Protein AF-A0A976GWC0-F1 (afdb_monomer_lite)

Structure (mmCIF, N/CA/C/O backbone):
data_AF-A0A976GWC0-F1
#
_entry.id   AF-A0A976GWC0-F1
#
loop_
_atom_site.group_PDB
_atom_site.id
_atom_site.type_symbol
_atom_site.label_atom_id
_atom_site.label_alt_id
_atom_site.label_comp_id
_atom_site.label_asym_id
_atom_site.label_entity_id
_atom_site.label_seq_id
_atom_site.pdbx_PDB_ins_code
_atom_site.Cartn_x
_atom_site.Cartn_y
_atom_site.Cartn_z
_atom_site.occupancy
_atom_site.B_iso_or_equiv
_atom_site.auth_seq_id
_atom_site.auth_comp_id
_atom_site.auth_asym_id
_atom_site.auth_atom_id
_atom_site.pdbx_PDB_model_num
ATOM 1 N N . MET A 1 1 ? 6.530 12.927 26.838 1.00 93.06 1 MET A N 1
ATOM 2 C CA . MET A 1 1 ? 6.834 14.380 26.769 1.00 93.06 1 MET A CA 1
ATOM 3 C C . MET A 1 1 ? 5.531 15.141 26.967 1.00 93.06 1 MET A C 1
ATOM 5 O O . MET A 1 1 ? 4.548 14.739 26.362 1.00 93.06 1 MET A O 1
ATOM 9 N N . LYS A 1 2 ? 5.487 16.167 27.828 1.00 95.75 2 LYS A N 1
ATOM 10 C CA . LYS A 1 2 ? 4.256 16.924 28.129 1.00 95.75 2 LYS A CA 1
ATOM 11 C C . LYS A 1 2 ? 4.369 18.376 27.673 1.00 95.75 2 LYS A C 1
ATOM 13 O O . LYS A 1 2 ? 5.447 18.951 27.796 1.00 95.75 2 LYS A O 1
ATOM 18 N N . ASP A 1 3 ? 3.263 18.933 27.185 1.00 94.50 3 ASP A N 1
ATOM 19 C CA . ASP A 1 3 ? 3.107 20.332 26.770 1.00 94.50 3 ASP A CA 1
ATOM 20 C C . ASP A 1 3 ? 4.182 20.816 25.778 1.00 94.50 3 ASP A C 1
ATOM 22 O O . ASP A 1 3 ? 4.582 21.982 25.797 1.00 94.50 3 ASP A O 1
ATOM 26 N N . TYR A 1 4 ? 4.661 19.927 24.902 1.00 95.19 4 TYR A N 1
ATOM 27 C CA . TYR A 1 4 ? 5.708 20.244 23.934 1.00 95.19 4 TYR A CA 1
ATOM 28 C C . TYR A 1 4 ? 5.166 21.216 22.884 1.00 95.19 4 TYR A C 1
ATOM 30 O O . TYR A 1 4 ? 4.205 20.901 22.182 1.00 95.19 4 TYR A O 1
ATOM 38 N N . ALA A 1 5 ? 5.765 22.402 22.787 1.00 92.38 5 ALA A N 1
ATOM 39 C CA . ALA A 1 5 ? 5.362 23.413 21.820 1.00 92.38 5 ALA A CA 1
ATOM 40 C C . ALA A 1 5 ? 5.965 23.110 20.445 1.00 92.38 5 ALA A C 1
ATOM 42 O O . ALA A 1 5 ? 7.172 22.919 20.319 1.00 92.38 5 ALA A O 1
ATOM 43 N N . ILE A 1 6 ? 5.129 23.115 19.414 1.00 89.94 6 ILE A N 1
ATOM 44 C CA . ILE A 1 6 ? 5.529 22.883 18.028 1.00 89.94 6 ILE A CA 1
ATOM 45 C C . ILE A 1 6 ? 4.779 23.858 17.121 1.00 89.94 6 ILE A C 1
ATOM 47 O O . ILE A 1 6 ? 3.589 24.117 17.311 1.00 89.94 6 ILE A O 1
ATOM 51 N N . ASN A 1 7 ? 5.486 24.416 16.142 1.00 87.44 7 ASN A N 1
ATOM 52 C CA . ASN A 1 7 ? 4.876 25.205 15.082 1.00 87.44 7 ASN A CA 1
ATOM 53 C C . ASN A 1 7 ? 4.599 24.279 13.895 1.00 87.44 7 ASN A C 1
ATOM 55 O O . ASN A 1 7 ? 5.502 24.005 13.114 1.00 87.44 7 ASN A O 1
ATOM 59 N N . HIS A 1 8 ? 3.383 23.743 13.846 1.00 87.69 8 HIS A N 1
ATOM 60 C CA . HIS A 1 8 ? 2.873 22.895 12.770 1.00 87.69 8 HIS A CA 1
ATOM 61 C C . HIS A 1 8 ? 1.360 23.087 12.700 1.00 87.69 8 HIS A C 1
ATOM 63 O O . HIS A 1 8 ? 0.658 22.880 13.693 1.00 87.69 8 HIS A O 1
ATOM 69 N N . GLN A 1 9 ? 0.863 23.526 11.548 1.00 84.62 9 GLN A N 1
ATOM 70 C CA . GLN A 1 9 ? -0.480 24.071 11.342 1.00 84.62 9 GLN A CA 1
ATOM 71 C C . GLN A 1 9 ? -0.788 25.217 12.322 1.00 84.62 9 GLN A C 1
ATOM 73 O O . GLN A 1 9 ? -1.893 25.344 12.853 1.00 84.62 9 GLN A O 1
ATOM 78 N N . GLY A 1 10 ? 0.228 26.047 12.578 1.00 85.94 10 GLY A N 1
ATOM 79 C CA . GLY A 1 10 ? 0.244 27.055 13.636 1.00 85.94 10 GLY A CA 1
ATOM 80 C C . GLY A 1 10 ? 0.849 26.547 14.950 1.00 85.94 10 GLY A C 1
ATOM 81 O O . GLY A 1 10 ? 1.327 25.418 15.058 1.00 85.94 10 GLY A O 1
ATOM 82 N N . LEU A 1 11 ? 0.850 27.405 15.972 1.00 88.50 11 LEU A N 1
ATOM 83 C CA . LEU A 1 11 ? 1.436 27.074 17.270 1.00 88.50 11 LEU A CA 1
ATOM 84 C C . LEU A 1 11 ? 0.508 26.146 18.063 1.00 88.50 11 LEU A C 1
ATOM 86 O O . LEU A 1 11 ? -0.536 26.574 18.558 1.00 88.50 11 LEU A O 1
ATOM 90 N N . ASN A 1 12 ? 0.927 24.894 18.227 1.00 89.88 12 ASN A N 1
ATOM 91 C CA . ASN A 1 12 ? 0.211 23.866 18.973 1.00 89.88 12 ASN A CA 1
ATOM 92 C C . ASN A 1 12 ? 1.060 23.342 20.139 1.00 89.88 12 ASN A C 1
ATOM 94 O O . ASN A 1 12 ? 2.286 23.477 20.162 1.00 89.88 12 ASN A O 1
ATOM 98 N N . LYS A 1 13 ? 0.394 22.728 21.121 1.00 94.44 13 LYS A N 1
ATOM 99 C CA . LYS A 1 13 ? 1.045 21.941 22.173 1.00 94.44 13 LYS A CA 1
ATOM 100 C C . LYS A 1 13 ? 0.671 20.479 22.017 1.00 94.44 13 LYS A C 1
ATOM 102 O O . LYS A 1 13 ? -0.492 20.175 21.757 1.00 94.44 13 LYS A O 1
ATOM 107 N N . ILE A 1 14 ? 1.637 19.590 22.213 1.00 95.75 14 ILE A N 1
ATOM 108 C CA . ILE A 1 14 ? 1.421 18.148 22.127 1.00 95.75 14 ILE A CA 1
ATOM 109 C C . ILE A 1 14 ? 1.915 17.424 23.382 1.00 95.75 14 ILE A C 1
ATOM 111 O O . ILE A 1 14 ? 2.916 17.806 23.996 1.00 95.75 14 ILE A O 1
ATOM 115 N N . ASN A 1 15 ? 1.227 16.340 23.727 1.00 97.00 15 ASN A N 1
ATOM 116 C CA . ASN A 1 15 ? 1.710 15.311 24.637 1.00 97.00 15 ASN A CA 1
ATOM 117 C C . ASN A 1 15 ? 2.105 14.077 23.817 1.00 97.00 15 ASN A C 1
ATOM 119 O O . ASN A 1 15 ? 1.393 13.694 22.892 1.00 97.00 15 ASN A O 1
ATOM 123 N N . LEU A 1 16 ? 3.243 13.474 24.154 1.00 96.81 16 LEU A N 1
ATOM 124 C CA . LEU A 1 16 ? 3.757 12.262 23.516 1.00 96.81 16 LEU A CA 1
ATOM 125 C C . LEU A 1 16 ? 3.976 11.190 24.574 1.00 96.81 16 LEU A C 1
ATOM 127 O O . LEU A 1 16 ? 4.839 11.375 25.441 1.00 96.81 16 LEU A O 1
ATOM 131 N N . ASP A 1 17 ? 3.274 10.074 24.455 1.00 96.94 17 ASP A N 1
ATOM 132 C CA . ASP A 1 17 ? 3.589 8.851 25.188 1.00 96.94 17 ASP A CA 1
ATOM 133 C C . ASP A 1 17 ? 4.274 7.876 24.227 1.00 96.94 17 ASP A C 1
ATOM 135 O O . ASP A 1 17 ? 3.789 7.629 23.123 1.00 96.94 17 ASP A O 1
ATOM 139 N N . VAL A 1 18 ? 5.464 7.407 24.612 1.00 95.94 18 VAL A N 1
ATOM 140 C CA . VAL A 1 18 ? 6.368 6.648 23.740 1.00 95.94 18 VAL A CA 1
ATOM 141 C C . VAL A 1 18 ? 6.715 5.334 24.420 1.00 95.94 18 VAL A C 1
ATOM 143 O O . VAL A 1 18 ? 7.456 5.319 25.402 1.00 95.94 18 VAL A O 1
ATOM 146 N N . ASP A 1 19 ? 6.220 4.241 23.852 1.00 95.69 19 ASP A N 1
ATOM 147 C CA . ASP A 1 19 ? 6.577 2.882 24.239 1.00 95.69 19 ASP A CA 1
ATOM 148 C C . ASP A 1 19 ? 7.493 2.294 23.162 1.00 95.69 19 ASP A C 1
ATOM 150 O O . ASP A 1 19 ? 7.261 2.470 21.965 1.00 95.69 19 ASP A O 1
ATOM 154 N N . TYR A 1 20 ? 8.538 1.570 23.544 1.00 93.31 20 TYR A N 1
ATOM 155 C CA . TYR A 1 20 ? 9.409 0.902 22.579 1.00 93.31 20 TYR A CA 1
ATOM 156 C C . TYR A 1 20 ? 9.906 -0.434 23.111 1.00 93.31 20 TYR A C 1
ATOM 158 O O . TYR A 1 20 ? 10.020 -0.660 24.315 1.00 93.31 20 TYR A O 1
ATOM 166 N N . GLN A 1 21 ? 10.214 -1.328 22.179 1.00 92.25 21 GLN A N 1
ATOM 167 C CA . GLN A 1 21 ? 10.730 -2.657 22.461 1.00 92.25 21 GLN A CA 1
ATOM 168 C C . GLN A 1 21 ? 12.061 -2.836 21.744 1.00 92.25 21 GLN A C 1
ATOM 170 O O . GLN A 1 21 ? 12.189 -2.465 20.580 1.00 92.25 21 GLN A O 1
ATOM 175 N N . TYR A 1 22 ? 13.035 -3.439 22.417 1.00 90.12 22 TYR A N 1
ATOM 176 C CA . TYR A 1 22 ? 14.314 -3.813 21.821 1.00 90.12 22 TYR A CA 1
ATOM 177 C C . TYR A 1 22 ? 14.244 -5.141 21.074 1.00 90.12 22 TYR A C 1
ATOM 179 O O . TYR A 1 22 ? 13.452 -6.023 21.412 1.00 90.12 22 TYR A O 1
ATOM 187 N N . LYS A 1 23 ? 15.121 -5.305 20.082 1.00 87.94 23 LYS A N 1
ATOM 188 C CA . LYS A 1 23 ? 15.388 -6.612 19.477 1.00 87.94 23 LYS A CA 1
ATOM 189 C C . LYS A 1 23 ? 15.956 -7.565 20.526 1.00 87.94 23 LYS A C 1
ATOM 191 O O . LYS A 1 23 ? 16.708 -7.173 21.416 1.00 87.94 23 LYS A O 1
ATOM 196 N N . THR A 1 24 ? 15.605 -8.840 20.417 1.00 87.38 24 THR A N 1
ATOM 197 C CA . THR A 1 24 ? 16.173 -9.888 21.270 1.00 87.38 24 THR A CA 1
ATOM 198 C C . THR A 1 24 ? 17.653 -10.087 20.951 1.00 87.38 24 THR A C 1
ATOM 200 O O . THR A 1 24 ? 18.022 -10.121 19.780 1.00 87.38 24 THR A O 1
ATOM 203 N N . GLY A 1 25 ? 18.489 -10.281 21.973 1.00 83.31 25 GLY A N 1
ATOM 204 C CA . GLY A 1 25 ? 19.902 -10.635 21.788 1.00 83.31 25 GLY A CA 1
ATOM 205 C C . GLY A 1 25 ? 20.848 -9.470 21.477 1.00 83.31 25 GLY A C 1
ATOM 206 O O . GLY A 1 25 ? 21.988 -9.729 21.105 1.00 83.31 25 GLY A O 1
ATOM 207 N N . ILE A 1 26 ? 20.413 -8.214 21.639 1.00 83.44 26 ILE A N 1
ATOM 208 C CA . ILE A 1 26 ? 21.311 -7.053 21.536 1.00 83.44 26 ILE A CA 1
ATOM 209 C C . ILE A 1 26 ? 22.269 -6.981 22.736 1.00 83.44 26 ILE A C 1
ATOM 211 O O . ILE A 1 26 ? 21.913 -7.338 23.866 1.00 83.44 26 ILE A O 1
ATOM 215 N N . SER A 1 27 ? 23.494 -6.522 22.495 1.00 81.44 27 SER A N 1
ATOM 216 C CA . SER A 1 27 ? 24.512 -6.339 23.531 1.00 81.44 27 SER A CA 1
ATOM 217 C C . SER A 1 27 ? 24.201 -5.136 24.425 1.00 81.44 27 SER A C 1
ATOM 219 O O . SER A 1 27 ? 23.523 -4.199 24.013 1.00 81.44 27 SER A O 1
ATOM 221 N N . ALA A 1 28 ? 24.731 -5.120 25.654 1.00 78.06 28 ALA A N 1
ATOM 222 C CA . ALA A 1 28 ? 24.506 -4.027 26.609 1.00 78.06 28 ALA A CA 1
ATOM 223 C C . ALA A 1 28 ? 24.894 -2.636 26.055 1.00 78.06 28 ALA A C 1
ATOM 225 O O . ALA A 1 28 ? 24.263 -1.642 26.397 1.00 78.06 28 ALA A O 1
ATOM 226 N N . SER A 1 29 ? 25.897 -2.567 25.174 1.00 77.75 29 SER A N 1
ATOM 227 C CA . SER A 1 29 ? 26.342 -1.334 24.509 1.00 77.75 29 SER A CA 1
ATOM 228 C C . SER A 1 29 ? 25.414 -0.840 23.397 1.00 77.75 29 SER A C 1
ATOM 230 O O . SER A 1 29 ? 25.543 0.303 22.970 1.00 77.75 29 SER A O 1
ATOM 232 N N . GLU A 1 30 ? 24.507 -1.685 22.908 1.00 75.94 30 GLU A N 1
ATOM 233 C CA . GLU A 1 30 ? 23.579 -1.370 21.815 1.00 75.94 30 GLU A CA 1
ATOM 234 C C . GLU A 1 30 ? 22.213 -0.892 22.309 1.00 75.94 30 GLU A C 1
ATOM 236 O O . GLU A 1 30 ? 21.368 -0.564 21.482 1.00 75.94 30 GLU A O 1
ATOM 241 N N . TYR A 1 31 ? 21.978 -0.843 23.624 1.00 75.81 31 TYR A N 1
ATOM 242 C CA . TYR A 1 31 ? 20.765 -0.255 24.189 1.00 75.81 31 TYR A CA 1
ATOM 243 C C . TYR A 1 31 ? 20.856 1.275 24.081 1.00 75.81 31 TYR A C 1
ATOM 245 O O . TYR A 1 31 ? 21.608 1.881 24.852 1.00 75.81 31 TYR A O 1
ATOM 253 N N . PRO A 1 32 ? 20.127 1.936 23.158 1.00 70.50 32 PRO A N 1
ATOM 254 C CA . PRO A 1 32 ? 20.013 3.384 23.193 1.00 70.50 32 PRO A CA 1
ATOM 255 C C . PRO A 1 32 ? 19.425 3.813 24.540 1.00 70.50 32 PRO A C 1
ATOM 257 O O . PRO A 1 32 ? 18.425 3.274 25.009 1.00 70.50 32 PRO A O 1
ATOM 260 N N . ASP A 1 33 ? 20.032 4.806 25.183 1.00 79.44 33 ASP A N 1
ATOM 261 C CA . ASP A 1 33 ? 19.395 5.441 26.334 1.00 79.44 33 ASP A CA 1
ATOM 262 C C . ASP A 1 33 ? 18.138 6.190 25.860 1.00 79.44 33 ASP A C 1
ATOM 264 O O . ASP A 1 33 ? 18.108 6.763 24.767 1.00 79.44 33 ASP A O 1
ATOM 268 N N . SER A 1 34 ? 17.120 6.240 26.711 1.00 83.81 34 SER A N 1
ATOM 269 C CA . SER A 1 34 ? 15.921 7.070 26.590 1.00 83.81 34 SER A CA 1
ATOM 270 C C . SER A 1 34 ? 16.205 8.502 26.107 1.00 83.81 34 SER A C 1
ATOM 272 O O . SER A 1 34 ? 15.440 9.057 25.315 1.00 83.81 34 SER A O 1
ATOM 274 N N . LEU A 1 35 ? 17.347 9.087 26.494 1.00 87.88 35 LEU A N 1
ATOM 275 C CA . LEU A 1 35 ? 17.777 10.411 26.047 1.00 87.88 35 LEU A CA 1
ATOM 276 C C . LEU A 1 35 ? 18.045 10.487 24.534 1.00 87.88 35 LEU A C 1
ATOM 278 O O . LEU A 1 35 ? 17.814 11.526 23.916 1.00 87.88 35 LEU A O 1
ATOM 282 N N . SER A 1 36 ? 18.546 9.415 23.921 1.00 86.19 36 SER A N 1
ATOM 283 C CA . SER A 1 36 ? 18.789 9.366 22.473 1.00 86.19 36 SER A CA 1
ATOM 284 C C . SER A 1 36 ? 17.483 9.315 21.680 1.00 86.19 36 SER A C 1
ATOM 286 O O . SER A 1 36 ? 17.334 10.050 20.704 1.00 86.19 36 SER A O 1
ATOM 288 N N . ILE A 1 37 ? 16.498 8.554 22.167 1.00 90.56 37 ILE A N 1
ATOM 289 C CA . ILE A 1 37 ? 15.149 8.496 21.592 1.00 90.56 37 ILE A CA 1
ATOM 290 C C . ILE A 1 37 ? 14.472 9.865 21.712 1.00 90.56 37 ILE A C 1
ATOM 292 O O . ILE A 1 37 ? 13.944 10.377 20.727 1.00 90.56 37 ILE A O 1
ATOM 296 N N . TYR A 1 38 ? 14.568 10.511 22.879 1.00 92.62 38 TYR A N 1
ATOM 297 C CA . TYR A 1 38 ? 14.095 11.885 23.068 1.00 92.62 38 TYR A CA 1
ATOM 298 C C . TYR A 1 38 ? 14.722 12.857 22.056 1.00 92.62 38 TYR A C 1
ATOM 300 O O . TYR A 1 38 ? 14.006 13.624 21.419 1.00 92.62 38 TYR A O 1
ATOM 308 N N . LYS A 1 39 ? 16.048 12.812 21.866 1.00 91.38 39 LYS A N 1
ATOM 309 C CA . LYS A 1 39 ? 16.749 13.681 20.903 1.00 91.38 39 LYS A CA 1
ATOM 310 C C . LYS A 1 39 ? 16.307 13.431 19.462 1.00 91.38 39 LYS A C 1
ATOM 312 O O . LYS A 1 39 ? 16.199 14.388 18.704 1.00 91.38 39 LYS A O 1
ATOM 317 N N . SER A 1 40 ? 16.050 12.176 19.094 1.00 90.94 40 SER A N 1
ATOM 318 C CA . SER A 1 40 ? 15.505 11.813 17.780 1.00 90.94 40 SER A CA 1
ATOM 319 C C . SER A 1 40 ? 14.135 12.460 17.555 1.00 90.94 40 SER A C 1
ATOM 321 O O . SER A 1 40 ? 13.919 13.117 16.535 1.00 90.94 40 SER A O 1
ATOM 323 N N . ILE A 1 41 ? 13.245 12.361 18.551 1.00 94.44 41 ILE A N 1
ATOM 324 C CA . ILE A 1 41 ? 11.916 12.984 18.529 1.00 94.44 41 ILE A CA 1
ATOM 325 C C . ILE A 1 41 ? 12.028 14.506 18.405 1.00 94.44 41 ILE A C 1
ATOM 327 O O . ILE A 1 41 ? 11.440 15.097 17.504 1.00 94.44 41 ILE A O 1
ATOM 331 N N . ASP A 1 42 ? 12.805 15.137 19.283 1.00 93.69 42 ASP A N 1
ATOM 332 C CA . ASP A 1 42 ? 12.968 16.592 19.332 1.00 93.69 42 ASP A CA 1
ATOM 333 C C . ASP A 1 42 ? 13.553 17.148 18.025 1.00 93.69 42 ASP A C 1
ATOM 335 O O . ASP A 1 42 ? 13.039 18.112 17.455 1.00 93.69 42 ASP A O 1
ATOM 339 N N . ASN A 1 43 ? 14.578 16.482 17.485 1.00 91.81 43 ASN A N 1
ATOM 340 C CA . ASN A 1 43 ? 15.197 16.844 16.214 1.00 91.81 43 ASN A CA 1
ATOM 341 C C . ASN A 1 43 ? 14.224 16.706 15.035 1.00 91.81 43 ASN A C 1
ATOM 343 O O . ASN A 1 43 ? 14.218 17.567 14.154 1.00 91.81 43 ASN A O 1
ATOM 347 N N . PHE A 1 44 ? 13.408 15.648 15.014 1.00 91.75 44 PHE A N 1
ATOM 348 C CA . PHE A 1 44 ? 12.392 15.452 13.984 1.00 91.75 44 PHE A CA 1
ATOM 349 C C . PHE A 1 44 ? 11.315 16.539 14.045 1.00 91.75 44 PHE A C 1
ATOM 351 O O . PHE A 1 44 ? 11.039 17.173 13.030 1.00 91.75 44 PHE A O 1
ATOM 358 N N . LEU A 1 45 ? 10.739 16.783 15.226 1.00 92.38 45 LEU A N 1
ATOM 359 C CA . LEU A 1 45 ? 9.639 17.733 15.408 1.00 92.38 45 LEU A CA 1
ATOM 360 C C . LEU A 1 45 ? 10.075 19.180 15.159 1.00 92.38 45 LEU A C 1
ATOM 362 O O . LEU A 1 45 ? 9.352 19.929 14.512 1.00 92.38 45 LEU A O 1
ATOM 366 N N . THR A 1 46 ? 11.277 19.560 15.597 1.00 88.62 46 THR A N 1
ATOM 367 C CA . THR A 1 46 ? 11.807 20.923 15.400 1.00 88.62 46 THR A CA 1
ATOM 368 C C . THR A 1 46 ? 12.104 21.230 13.931 1.00 88.62 46 THR A C 1
ATOM 370 O O . THR A 1 46 ? 12.037 22.381 13.505 1.00 88.62 46 THR A O 1
ATOM 373 N N . LYS A 1 47 ? 12.465 20.211 13.143 1.00 84.56 47 LYS A N 1
ATOM 374 C CA . LYS A 1 47 ? 12.834 20.356 11.727 1.00 84.56 47 LYS A CA 1
ATOM 375 C C . LYS A 1 47 ? 11.731 19.922 10.774 1.00 84.56 47 LYS A C 1
ATOM 377 O O . LYS A 1 47 ? 11.996 19.832 9.575 1.00 84.56 47 LYS A O 1
ATOM 382 N N . TYR A 1 48 ? 10.545 19.603 11.284 1.00 83.44 48 TYR A N 1
ATOM 383 C CA . TYR A 1 48 ? 9.484 19.055 10.462 1.00 83.44 48 TYR A CA 1
ATOM 384 C C . TYR A 1 48 ? 9.055 20.096 9.413 1.00 83.44 48 TYR A C 1
ATOM 386 O O . TYR A 1 48 ? 8.538 21.148 9.778 1.00 83.44 48 TYR A O 1
ATOM 394 N N . PRO A 1 49 ? 9.315 19.865 8.113 1.00 67.19 49 PRO A N 1
ATOM 395 C CA . PRO A 1 49 ? 9.345 20.952 7.136 1.00 67.19 49 PRO A CA 1
ATOM 396 C C . PRO A 1 49 ? 7.986 21.229 6.483 1.00 67.19 49 PRO A C 1
ATOM 398 O O . PRO A 1 49 ? 7.876 22.164 5.692 1.00 67.19 49 PRO A O 1
ATOM 401 N N . ASN A 1 50 ? 6.978 20.386 6.731 1.00 70.38 50 ASN A N 1
ATOM 402 C CA . ASN A 1 50 ? 5.776 20.327 5.908 1.00 70.38 50 ASN A CA 1
ATOM 403 C C . ASN A 1 50 ? 4.493 20.602 6.695 1.00 70.38 50 ASN A C 1
ATOM 405 O O . ASN A 1 50 ? 3.819 19.679 7.141 1.00 70.38 50 ASN A O 1
ATOM 409 N N . GLU A 1 51 ? 4.108 21.873 6.743 1.00 76.69 51 GLU A N 1
ATOM 410 C CA . GLU A 1 51 ? 2.867 22.374 7.355 1.00 76.69 51 GLU A CA 1
ATOM 411 C C . GLU A 1 51 ? 1.580 21.760 6.763 1.00 76.69 51 GLU A C 1
ATOM 413 O O . GLU A 1 51 ? 0.517 21.828 7.379 1.00 76.69 51 GLU A O 1
ATOM 418 N N . THR A 1 52 ? 1.645 21.162 5.566 1.00 78.81 52 THR A N 1
ATOM 419 C CA . THR A 1 52 ? 0.464 20.568 4.911 1.00 78.81 52 THR A CA 1
ATOM 420 C C . THR A 1 52 ? 0.164 19.140 5.357 1.00 78.81 52 THR A C 1
ATOM 422 O O . THR A 1 52 ? -0.932 18.649 5.098 1.00 78.81 52 THR A O 1
ATOM 425 N N . ASP A 1 53 ? 1.095 18.471 6.041 1.00 84.19 53 ASP A N 1
ATOM 426 C CA . ASP A 1 53 ? 0.848 17.122 6.546 1.00 84.19 53 ASP A CA 1
ATOM 427 C C . ASP A 1 53 ? -0.117 17.147 7.739 1.00 84.19 53 ASP A C 1
ATOM 429 O O . ASP A 1 53 ? 0.047 17.921 8.683 1.00 84.19 53 ASP A O 1
ATOM 433 N N . PHE A 1 54 ? -1.096 16.244 7.741 1.00 86.75 54 PHE A N 1
ATOM 434 C CA . PHE A 1 54 ? -1.944 16.008 8.909 1.00 86.75 54 PHE A CA 1
ATOM 435 C C . PHE A 1 54 ? -1.145 15.374 10.058 1.00 86.75 54 PHE A C 1
ATOM 437 O O . PHE A 1 54 ? -0.133 14.704 9.836 1.00 86.75 54 PHE A O 1
ATOM 444 N N . TRP A 1 55 ? -1.604 15.551 11.299 1.00 88.44 55 TRP A N 1
ATOM 445 C CA . TRP A 1 55 ? -0.918 15.055 12.503 1.00 88.44 55 TRP A CA 1
ATOM 446 C C . TRP A 1 55 ? -0.703 13.534 12.507 1.00 88.44 55 TRP A C 1
ATOM 448 O O . TRP A 1 55 ? 0.278 13.037 13.059 1.00 88.44 55 TRP A O 1
ATOM 458 N N . GLU A 1 56 ? -1.576 12.788 11.840 1.00 87.38 56 GLU A N 1
ATOM 459 C CA . GLU A 1 56 ? -1.459 11.353 11.598 1.00 87.38 56 GLU A CA 1
ATOM 460 C C . GLU A 1 56 ? -0.233 11.022 10.751 1.00 87.38 56 GLU A C 1
ATOM 462 O O . GLU A 1 56 ? 0.536 10.120 11.085 1.00 87.38 56 GLU A O 1
ATOM 467 N N . ILE A 1 57 ? -0.002 11.805 9.696 1.00 87.62 57 ILE A N 1
ATOM 468 C CA . ILE A 1 57 ? 1.169 11.679 8.828 1.00 87.62 57 ILE A CA 1
ATOM 469 C C . ILE A 1 57 ? 2.430 12.082 9.598 1.00 87.62 57 ILE A C 1
ATOM 471 O O . ILE A 1 57 ? 3.454 11.406 9.469 1.00 87.62 57 ILE A O 1
ATOM 475 N N . VAL A 1 58 ? 2.359 13.123 10.440 1.00 91.38 58 VAL A N 1
ATOM 476 C CA . VAL A 1 58 ? 3.472 13.520 11.320 1.00 91.38 58 VAL A CA 1
ATOM 477 C C . VAL A 1 58 ? 3.874 12.348 12.217 1.00 91.38 58 VAL A C 1
ATOM 479 O O . VAL A 1 58 ? 5.045 11.973 12.229 1.00 91.38 58 VAL A O 1
ATOM 482 N N . ASN A 1 59 ? 2.924 11.708 12.910 1.00 93.31 59 ASN A N 1
ATOM 483 C CA . ASN A 1 59 ? 3.218 10.577 13.796 1.00 93.31 59 ASN A CA 1
ATOM 484 C C . ASN A 1 59 ? 3.714 9.335 13.023 1.00 93.31 59 ASN A C 1
ATOM 486 O O . ASN A 1 59 ? 4.667 8.655 13.425 1.00 93.31 59 ASN A O 1
ATOM 490 N N . LYS A 1 60 ? 3.132 9.064 11.847 1.00 89.62 60 LYS A N 1
ATOM 491 C CA . LYS A 1 60 ? 3.587 8.006 10.931 1.00 89.62 60 LYS A CA 1
ATOM 492 C C . LYS A 1 60 ? 5.046 8.212 10.516 1.00 89.62 60 LYS A C 1
ATOM 494 O O . LYS A 1 60 ? 5.829 7.263 10.534 1.00 89.62 60 LYS A O 1
ATOM 499 N N . LYS A 1 61 ? 5.431 9.435 10.154 1.00 88.81 61 LYS A N 1
ATOM 500 C CA . LYS A 1 61 ? 6.810 9.770 9.773 1.00 88.81 61 LYS A CA 1
ATOM 501 C C . LYS A 1 61 ? 7.748 9.797 10.983 1.00 88.81 61 LYS A C 1
ATOM 503 O O . LYS A 1 61 ? 8.873 9.319 10.864 1.00 88.81 61 LYS A O 1
ATOM 508 N N . LEU A 1 62 ? 7.280 10.266 12.141 1.00 92.94 62 LEU A N 1
ATOM 509 C CA . LEU A 1 62 ? 8.040 10.292 13.394 1.00 92.94 62 LEU A CA 1
ATOM 510 C C . LEU A 1 62 ? 8.456 8.879 13.818 1.00 92.94 62 LEU A C 1
ATOM 512 O O . LEU A 1 62 ? 9.641 8.620 14.024 1.00 92.94 62 LEU A O 1
ATOM 516 N N . THR A 1 63 ? 7.505 7.942 13.879 1.00 93.50 63 THR A N 1
ATOM 517 C CA . THR A 1 63 ? 7.791 6.538 14.227 1.00 93.50 63 THR A CA 1
ATOM 518 C C . THR A 1 63 ? 8.774 5.888 13.253 1.00 93.50 63 THR A C 1
ATOM 520 O O . THR A 1 63 ? 9.695 5.198 13.689 1.00 93.50 63 THR A O 1
ATOM 523 N N . GLN A 1 64 ? 8.645 6.144 11.944 1.00 88.69 64 GLN A N 1
ATOM 524 C CA . GLN A 1 64 ? 9.615 5.664 10.953 1.00 88.69 64 GLN A CA 1
ATOM 525 C C . GLN A 1 64 ? 11.008 6.266 11.166 1.00 88.69 64 GLN A C 1
ATOM 527 O O . GLN A 1 64 ? 11.997 5.537 11.093 1.00 88.69 64 GLN A O 1
ATOM 532 N N . ASN A 1 65 ? 11.097 7.576 11.421 1.00 88.25 65 ASN A N 1
ATOM 533 C CA . ASN A 1 65 ? 12.372 8.257 11.630 1.00 88.25 65 ASN A CA 1
ATOM 534 C C . ASN A 1 65 ? 13.114 7.685 12.839 1.00 88.25 65 ASN A C 1
ATOM 536 O O . A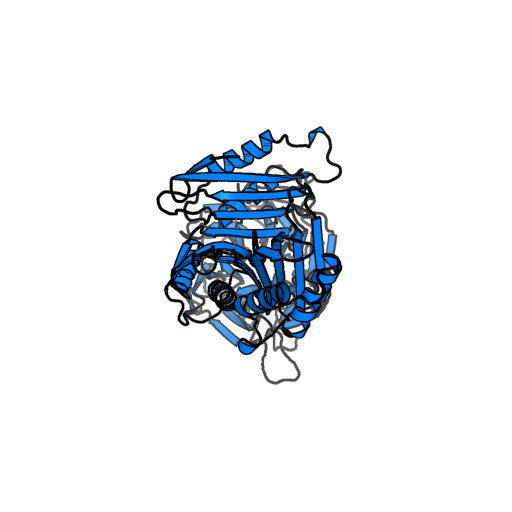SN A 1 65 ? 14.289 7.343 12.731 1.00 88.25 65 ASN A O 1
ATOM 540 N N . ILE A 1 66 ? 12.415 7.507 13.962 1.00 90.56 66 ILE A N 1
ATOM 541 C CA . ILE A 1 66 ? 13.017 6.970 15.186 1.00 90.56 66 ILE A CA 1
ATOM 542 C C . ILE A 1 66 ? 13.502 5.540 14.965 1.00 90.56 66 ILE A C 1
ATOM 544 O O . ILE A 1 66 ? 14.624 5.220 15.348 1.00 90.56 66 ILE A O 1
ATOM 548 N N . LEU A 1 67 ? 12.700 4.687 14.321 1.00 88.00 67 LEU A N 1
ATOM 549 C CA . LEU A 1 67 ? 13.130 3.327 13.996 1.00 88.00 67 LEU A CA 1
ATOM 550 C C . LEU A 1 67 ? 14.366 3.326 13.083 1.00 88.00 67 LEU A C 1
ATOM 552 O O . LEU A 1 67 ? 15.290 2.555 13.332 1.00 88.00 67 LEU A O 1
ATOM 556 N N . ASN A 1 68 ? 14.424 4.203 12.077 1.00 83.06 68 ASN A N 1
ATOM 557 C CA . ASN A 1 68 ? 15.582 4.323 11.185 1.00 83.06 68 ASN A CA 1
ATOM 558 C C . ASN A 1 68 ? 16.854 4.775 11.919 1.00 83.06 68 ASN A C 1
ATOM 560 O O . ASN A 1 68 ? 17.933 4.258 11.640 1.00 83.06 68 ASN A O 1
ATOM 564 N N . GLU A 1 69 ? 16.739 5.720 12.853 1.00 85.38 69 GLU A N 1
ATOM 565 C CA . GLU A 1 69 ? 17.872 6.211 13.649 1.00 85.38 69 GLU A CA 1
ATOM 566 C C . GLU A 1 69 ? 18.299 5.225 14.751 1.00 85.38 69 GLU A C 1
ATOM 568 O O . GLU A 1 69 ? 19.427 5.297 15.234 1.00 85.38 69 GLU A O 1
ATOM 573 N N . ASN A 1 70 ? 17.426 4.285 15.134 1.00 85.31 70 ASN A N 1
ATOM 574 C CA . ASN A 1 70 ? 17.639 3.361 16.249 1.00 85.31 70 ASN A CA 1
ATOM 575 C C . ASN A 1 70 ? 17.424 1.896 15.812 1.00 85.31 70 ASN A C 1
ATOM 577 O O . ASN A 1 70 ? 16.425 1.271 16.184 1.00 85.31 70 ASN A O 1
ATOM 581 N N . PRO A 1 71 ? 18.372 1.293 15.067 1.00 84.56 71 PRO A N 1
ATOM 582 C CA . PRO A 1 71 ? 18.230 -0.060 14.515 1.00 84.56 71 PRO A CA 1
ATOM 583 C C . PRO A 1 71 ? 18.151 -1.180 15.569 1.00 84.56 71 PRO A C 1
ATOM 585 O O . PRO A 1 71 ? 17.782 -2.306 15.223 1.00 84.56 71 PRO A O 1
ATOM 588 N N . ALA A 1 72 ? 18.480 -0.893 16.834 1.00 87.38 72 ALA A N 1
ATOM 589 C CA . ALA A 1 72 ? 18.338 -1.814 17.964 1.00 87.38 72 ALA A CA 1
ATOM 590 C C . ALA A 1 72 ? 16.879 -1.990 18.431 1.00 87.38 72 ALA A C 1
ATOM 592 O O . ALA A 1 72 ? 16.558 -2.976 19.100 1.00 87.38 72 ALA A O 1
ATOM 593 N N . LEU A 1 73 ? 15.981 -1.061 18.084 1.00 90.31 73 LEU A N 1
ATOM 594 C CA . LEU A 1 73 ? 14.556 -1.187 18.386 1.00 90.31 73 LEU A CA 1
ATOM 595 C C . LEU A 1 73 ? 13.928 -2.277 17.510 1.00 90.31 73 LEU A C 1
ATOM 597 O O . LEU A 1 73 ? 14.239 -2.397 16.332 1.00 90.31 73 LEU A O 1
ATOM 601 N N . ALA A 1 74 ? 13.044 -3.087 18.081 1.00 91.75 74 ALA A N 1
ATOM 602 C CA . ALA A 1 74 ? 12.172 -4.019 17.371 1.00 91.75 74 ALA A CA 1
ATOM 603 C C . ALA A 1 74 ? 10.820 -3.381 17.044 1.00 91.75 74 ALA A C 1
ATOM 605 O O . ALA A 1 74 ? 10.238 -3.676 16.004 1.00 91.75 74 ALA A O 1
ATOM 606 N N . ALA A 1 75 ? 10.320 -2.512 17.921 1.00 94.50 75 ALA A N 1
ATOM 607 C CA . ALA A 1 75 ? 9.052 -1.827 17.731 1.00 94.50 75 ALA A CA 1
ATOM 608 C C . ALA A 1 75 ? 9.017 -0.496 18.480 1.00 94.50 75 ALA A C 1
ATOM 610 O O . ALA A 1 75 ? 9.729 -0.307 19.469 1.00 94.50 75 ALA A O 1
ATOM 611 N N . ILE A 1 76 ? 8.152 0.400 18.017 1.00 95.94 76 ILE A N 1
ATOM 612 C CA . ILE A 1 76 ? 7.813 1.650 18.688 1.00 95.94 76 ILE A CA 1
ATOM 613 C C . ILE A 1 76 ? 6.308 1.895 18.598 1.00 95.94 76 ILE A C 1
ATOM 615 O O . ILE A 1 76 ? 5.685 1.629 17.568 1.00 95.94 76 ILE A O 1
ATOM 619 N N . LYS A 1 77 ? 5.731 2.423 19.670 1.00 97.00 77 LYS A N 1
ATOM 620 C CA . LYS A 1 77 ? 4.379 2.959 19.729 1.00 97.00 77 LYS A CA 1
ATOM 621 C C . LYS A 1 77 ? 4.457 4.402 20.212 1.00 97.00 77 LYS A C 1
ATOM 623 O O . LYS A 1 77 ? 5.102 4.679 21.219 1.00 97.00 77 LYS A O 1
ATOM 628 N N . ILE A 1 78 ? 3.821 5.308 19.477 1.00 97.50 78 ILE A N 1
ATOM 629 C CA . ILE A 1 78 ? 3.713 6.717 19.852 1.00 97.50 78 ILE A CA 1
ATOM 630 C C . ILE A 1 78 ? 2.249 7.121 19.842 1.00 97.50 78 ILE A C 1
ATOM 632 O O . ILE A 1 78 ? 1.598 7.099 18.791 1.00 97.50 78 ILE A O 1
ATOM 636 N N . ASP A 1 79 ? 1.780 7.549 21.007 1.00 96.88 79 ASP A N 1
ATOM 637 C CA . ASP A 1 79 ? 0.501 8.219 21.178 1.00 96.88 79 ASP A CA 1
ATOM 638 C C . ASP A 1 79 ? 0.782 9.733 21.181 1.00 96.88 79 ASP A C 1
ATOM 640 O O . ASP A 1 79 ? 1.282 10.299 22.155 1.00 96.88 79 ASP A O 1
ATOM 644 N N . LEU A 1 80 ? 0.529 10.375 20.037 1.00 96.31 80 LEU A N 1
ATOM 645 C CA . LEU A 1 80 ? 0.683 11.810 19.814 1.00 96.31 80 LEU A CA 1
ATOM 646 C C . LEU A 1 80 ? -0.658 12.496 20.031 1.00 96.31 80 LEU A C 1
ATOM 648 O O . LEU A 1 80 ? -1.533 12.431 19.170 1.00 96.31 80 LEU A O 1
ATOM 652 N N . ASN A 1 81 ? -0.801 13.170 21.169 1.00 95.19 81 ASN A N 1
ATOM 653 C CA . ASN A 1 81 ? -1.992 13.918 21.547 1.00 95.19 81 ASN A CA 1
ATOM 654 C C . ASN A 1 81 ? -1.785 15.420 21.318 1.00 95.19 81 ASN A C 1
ATOM 656 O O . ASN A 1 81 ? -1.028 16.068 22.041 1.00 95.19 81 ASN A O 1
ATOM 660 N N . VAL A 1 82 ? -2.478 15.975 20.330 1.00 93.06 82 VAL A N 1
ATOM 661 C CA . VAL A 1 82 ? -2.562 17.415 20.085 1.00 93.06 82 VAL A CA 1
ATOM 662 C C . VAL A 1 82 ? -3.571 18.019 21.053 1.00 93.06 82 VAL A C 1
ATOM 664 O O . VAL A 1 82 ? -4.753 17.669 21.037 1.00 93.06 82 VAL A O 1
ATOM 667 N N . LEU A 1 83 ? -3.098 18.935 21.895 1.00 92.00 83 LEU A N 1
ATOM 668 C CA . LEU A 1 83 ? -3.913 19.580 22.916 1.00 92.00 83 LEU A CA 1
ATOM 669 C C . LEU A 1 83 ? -4.882 20.607 22.305 1.00 92.00 83 LEU A C 1
ATOM 671 O O . LEU A 1 83 ? -4.636 21.112 21.204 1.00 92.00 83 LEU A O 1
ATOM 675 N N . PRO A 1 84 ? -5.974 20.945 23.019 1.00 88.50 84 PRO A N 1
ATOM 676 C CA . PRO A 1 84 ? -6.879 22.010 22.607 1.00 88.50 84 PRO A CA 1
ATOM 677 C C . PRO A 1 84 ? -6.142 23.320 22.306 1.00 88.50 84 PRO A C 1
ATOM 679 O O . PRO A 1 84 ? -5.228 23.725 23.030 1.00 88.50 84 PRO A O 1
ATOM 682 N N . SER A 1 85 ? -6.580 24.002 21.253 1.00 83.38 85 SER A N 1
ATOM 683 C CA . SER A 1 85 ? -6.097 25.325 20.855 1.00 83.38 85 SER A CA 1
ATOM 684 C C . SER A 1 85 ? -7.250 26.334 20.873 1.00 83.38 85 SER A C 1
ATOM 686 O O . SER A 1 85 ? -8.405 25.973 21.098 1.00 83.38 85 SER A O 1
ATOM 688 N N . GLN A 1 86 ? -6.958 27.611 20.609 1.00 78.38 86 GLN A N 1
ATOM 689 C CA . GLN A 1 86 ? -8.005 28.639 20.508 1.00 78.38 86 GLN A CA 1
ATOM 690 C C . GLN A 1 86 ? -8.988 28.381 19.357 1.00 78.38 86 GLN A C 1
ATOM 692 O O . GLN A 1 86 ? -10.144 28.783 19.441 1.00 78.38 86 GLN A O 1
ATOM 697 N N . THR A 1 87 ? -8.537 27.733 18.280 1.00 77.56 87 THR A N 1
ATOM 698 C CA . THR A 1 87 ? -9.357 27.462 17.092 1.00 77.56 87 THR A CA 1
ATOM 699 C C . THR A 1 87 ? -10.063 26.114 17.158 1.00 77.56 87 THR A C 1
ATOM 701 O O . THR A 1 87 ? -11.051 25.917 16.455 1.00 77.56 87 THR A O 1
ATOM 704 N N . LEU A 1 88 ? -9.574 25.186 17.985 1.00 79.56 88 LEU A N 1
ATOM 705 C CA . LEU A 1 88 ? -10.089 23.827 18.074 1.00 79.56 88 LEU A CA 1
ATOM 706 C C . LEU A 1 88 ? -10.118 23.345 19.540 1.00 79.56 88 LEU A C 1
ATOM 708 O O . LEU A 1 88 ? -9.081 22.911 20.056 1.00 79.56 88 LEU A O 1
ATOM 712 N N . PRO A 1 89 ? -11.290 23.361 20.205 1.00 79.75 89 PRO A N 1
ATOM 713 C CA . PRO A 1 89 ? -11.421 23.258 21.665 1.00 79.75 89 PRO A CA 1
ATOM 714 C C . PRO A 1 89 ? -11.354 21.826 22.233 1.00 79.75 89 PRO A C 1
ATOM 716 O O . PRO A 1 89 ? -11.817 21.579 23.341 1.00 79.75 89 PRO A O 1
ATOM 719 N N . TYR A 1 90 ? -10.788 20.871 21.497 1.00 78.38 90 TYR A N 1
ATOM 720 C CA . TYR A 1 90 ? -10.761 19.451 21.862 1.00 78.38 90 TYR A CA 1
ATOM 721 C C . TYR A 1 90 ? -9.405 18.810 21.560 1.00 78.38 90 TYR A C 1
ATOM 723 O O . TYR A 1 90 ? -8.660 19.296 20.705 1.00 78.38 90 TYR A O 1
ATOM 731 N N . SER A 1 91 ? -9.093 17.727 22.277 1.00 85.25 91 SER A N 1
ATOM 732 C CA . SER A 1 91 ? -7.878 16.929 22.091 1.00 85.25 91 SER A CA 1
ATOM 733 C C . SER A 1 91 ? -8.014 15.930 20.949 1.00 85.25 91 SER A C 1
ATOM 735 O O . SER A 1 91 ? -9.105 15.429 20.670 1.00 85.25 91 SER A O 1
ATOM 737 N N . ARG A 1 92 ? -6.888 15.616 20.310 1.00 88.81 92 ARG A N 1
ATOM 738 C CA . ARG A 1 92 ? -6.813 14.751 19.128 1.00 88.81 92 ARG A CA 1
ATOM 739 C C . ARG A 1 92 ? -5.597 13.858 19.230 1.00 88.81 92 ARG A C 1
ATOM 741 O O . ARG A 1 92 ? -4.485 14.373 19.292 1.00 88.81 92 ARG A O 1
ATOM 748 N N . THR A 1 93 ? -5.788 12.546 19.230 1.00 92.31 93 THR A N 1
ATOM 749 C CA . THR A 1 93 ? -4.690 11.606 19.454 1.00 92.31 93 THR A CA 1
ATOM 750 C C . THR A 1 93 ? -4.486 10.694 18.257 1.00 92.31 93 THR A C 1
ATOM 752 O O . THR A 1 93 ? -5.348 9.889 17.917 1.00 92.31 93 THR A O 1
ATOM 755 N N . SER A 1 94 ? -3.298 10.772 17.661 1.00 93.81 94 SER A N 1
ATOM 756 C CA . SER A 1 94 ? -2.791 9.773 16.725 1.00 93.81 94 SER A CA 1
ATOM 757 C C . SER A 1 94 ? -2.013 8.711 17.492 1.00 93.81 94 SER A C 1
ATOM 759 O O . SER A 1 94 ? -1.089 9.040 18.226 1.00 93.81 94 SER A O 1
ATOM 761 N N . LYS A 1 95 ? -2.354 7.438 17.303 1.00 95.00 95 LYS A N 1
ATOM 762 C CA . LYS A 1 95 ? -1.692 6.291 17.934 1.00 95.00 95 LYS A CA 1
ATOM 763 C C . LYS A 1 95 ? -1.084 5.421 16.846 1.00 95.00 95 LYS A C 1
ATOM 765 O O . LYS A 1 95 ? -1.798 4.723 16.124 1.00 95.00 95 LYS A O 1
ATOM 770 N N . VAL A 1 96 ? 0.236 5.465 16.714 1.00 95.31 96 VAL A N 1
ATOM 771 C CA . VAL A 1 96 ? 0.961 4.708 15.688 1.00 95.31 96 VAL A CA 1
ATOM 772 C C . VAL A 1 96 ? 1.837 3.671 16.360 1.00 95.31 96 VAL A C 1
ATOM 774 O O . VAL A 1 96 ? 2.699 4.015 17.158 1.00 95.31 96 VAL A O 1
ATOM 777 N N . THR A 1 97 ? 1.637 2.403 16.011 1.00 95.50 97 THR A N 1
ATOM 778 C CA . THR A 1 97 ? 2.537 1.301 16.369 1.00 95.50 97 THR A CA 1
ATOM 779 C C . THR A 1 97 ? 3.239 0.808 15.114 1.00 95.50 97 THR A C 1
ATOM 781 O O . THR A 1 97 ? 2.584 0.530 14.109 1.00 95.50 97 THR A O 1
ATOM 784 N N . ARG A 1 98 ? 4.565 0.688 15.163 1.00 93.81 98 ARG A N 1
ATOM 785 C CA . ARG A 1 98 ? 5.389 0.222 14.046 1.00 93.81 98 ARG A CA 1
ATOM 786 C C . ARG A 1 98 ? 6.430 -0.779 14.519 1.00 93.81 98 ARG A C 1
ATOM 788 O O . ARG A 1 98 ? 7.097 -0.537 15.522 1.00 93.81 98 ARG A O 1
ATOM 795 N N . THR A 1 99 ? 6.608 -1.866 13.776 1.00 92.88 99 THR A N 1
ATOM 796 C CA . THR A 1 99 ? 7.715 -2.808 13.987 1.00 92.88 99 THR A CA 1
ATOM 797 C C . THR A 1 99 ? 8.815 -2.598 12.951 1.00 92.88 99 THR A C 1
ATOM 799 O O . THR A 1 99 ? 8.560 -2.165 11.829 1.00 92.88 99 THR A O 1
ATOM 802 N N . GLN A 1 100 ? 10.052 -2.916 13.319 1.00 87.94 100 GLN A N 1
ATOM 803 C CA . GLN A 1 100 ? 11.125 -3.119 12.351 1.00 87.94 100 GLN A CA 1
ATOM 804 C C . GLN A 1 100 ? 10.874 -4.426 11.586 1.00 87.94 100 GLN A C 1
ATOM 806 O O . GLN A 1 100 ? 10.398 -5.395 12.187 1.00 87.94 100 GLN A O 1
ATOM 811 N N . PRO A 1 101 ? 11.202 -4.482 10.288 1.00 85.75 101 PRO A N 1
ATOM 812 C CA . PRO A 1 101 ? 11.223 -5.739 9.555 1.00 85.75 101 PRO A CA 1
ATOM 813 C C . PRO A 1 101 ? 12.368 -6.647 10.020 1.00 85.75 101 PRO A C 1
ATOM 815 O O . PRO A 1 101 ? 13.389 -6.179 10.543 1.00 85.75 101 PRO A O 1
ATOM 818 N N . SER A 1 102 ? 12.230 -7.948 9.767 1.00 83.06 102 SER A N 1
ATOM 819 C CA . SER A 1 102 ? 13.305 -8.925 9.995 1.00 83.06 102 SER A CA 1
ATOM 820 C C . SER A 1 102 ? 14.522 -8.655 9.105 1.00 83.06 102 SER A C 1
ATOM 822 O O . SER A 1 102 ? 15.662 -8.824 9.538 1.00 83.06 102 SER A O 1
ATOM 824 N N . ASN A 1 103 ? 14.280 -8.157 7.889 1.00 85.31 103 ASN A N 1
ATOM 825 C CA . ASN A 1 103 ? 15.293 -7.693 6.951 1.00 85.31 103 ASN A CA 1
ATOM 826 C C . ASN A 1 103 ? 15.061 -6.202 6.611 1.00 85.31 103 ASN A C 1
ATOM 828 O O . ASN A 1 103 ? 14.292 -5.908 5.695 1.00 85.31 103 ASN A O 1
ATOM 832 N N . PRO A 1 104 ? 15.725 -5.250 7.302 1.00 82.19 104 PRO A N 1
ATOM 833 C CA . PRO A 1 104 ? 15.567 -3.804 7.075 1.00 82.19 104 PRO A CA 1
ATOM 834 C C . PRO A 1 104 ? 15.792 -3.371 5.632 1.00 82.19 104 PRO A C 1
ATOM 836 O O . PRO A 1 104 ? 15.032 -2.584 5.071 1.00 82.19 104 PRO A O 1
ATOM 839 N N . GLN A 1 105 ? 16.816 -3.919 4.994 1.00 87.38 105 GLN A N 1
ATOM 840 C CA . GLN A 1 105 ? 17.129 -3.601 3.610 1.00 87.38 105 GLN A CA 1
ATOM 841 C C . GLN A 1 105 ? 16.219 -4.338 2.617 1.00 87.38 105 GLN A C 1
ATOM 843 O O . GLN A 1 105 ? 16.176 -3.949 1.454 1.00 87.38 105 GLN A O 1
ATOM 848 N N . GLY A 1 106 ? 15.465 -5.340 3.072 1.00 92.19 106 GLY A N 1
ATOM 849 C CA . GLY A 1 106 ? 14.543 -6.146 2.283 1.00 92.19 106 GLY A CA 1
ATOM 850 C C . GLY A 1 106 ? 15.230 -7.210 1.426 1.00 92.19 106 GLY A C 1
ATOM 851 O O . GLY A 1 106 ? 16.451 -7.270 1.309 1.00 92.19 106 GLY A O 1
ATOM 852 N N . THR A 1 107 ? 14.418 -8.054 0.796 1.00 95.12 107 THR A N 1
ATOM 853 C CA . THR A 1 107 ? 14.842 -8.964 -0.280 1.00 95.12 107 THR A CA 1
ATOM 854 C C . THR A 1 107 ? 14.371 -8.374 -1.597 1.00 95.12 107 THR A C 1
ATOM 856 O O . THR A 1 107 ? 13.204 -7.996 -1.695 1.00 95.12 107 THR A O 1
ATOM 859 N N . PHE A 1 108 ? 15.243 -8.285 -2.598 1.00 96.88 108 PHE A N 1
ATOM 860 C CA . PHE A 1 108 ? 14.851 -7.804 -3.922 1.00 96.88 108 PHE A CA 1
ATOM 861 C C . PHE A 1 108 ? 14.801 -8.933 -4.943 1.00 96.88 108 PHE A C 1
ATOM 863 O O . PHE A 1 108 ? 15.579 -9.886 -4.895 1.00 96.88 108 PHE A O 1
ATOM 870 N N . LEU A 1 109 ? 13.861 -8.804 -5.870 1.00 98.25 109 LEU A N 1
ATOM 871 C CA . LEU A 1 109 ? 13.653 -9.694 -6.996 1.00 98.25 109 LEU A CA 1
ATOM 872 C C . LEU A 1 109 ? 14.140 -9.023 -8.272 1.00 98.25 109 LEU A C 1
ATOM 874 O O . LEU A 1 109 ? 13.911 -7.830 -8.473 1.00 98.25 109 LEU A O 1
ATOM 878 N N . VAL A 1 110 ? 14.766 -9.799 -9.150 1.00 98.44 110 VAL A N 1
ATOM 879 C CA . VAL A 1 110 ? 15.265 -9.335 -10.443 1.00 98.44 110 VAL A CA 1
ATOM 880 C C . VAL A 1 110 ? 14.575 -10.086 -11.574 1.00 98.44 110 VAL A C 1
ATOM 882 O O . VAL A 1 110 ? 14.672 -11.311 -11.669 1.00 98.44 110 VAL A O 1
ATOM 885 N N . GLY A 1 111 ? 13.914 -9.329 -12.453 1.00 97.44 111 GLY A N 1
ATOM 886 C CA . GLY A 1 111 ? 13.354 -9.811 -13.714 1.00 97.44 111 GLY A CA 1
ATOM 887 C C . GLY A 1 111 ? 14.487 -10.052 -14.701 1.00 97.44 111 GLY A C 1
ATOM 888 O O . GLY A 1 111 ? 15.097 -9.107 -15.214 1.00 97.44 111 GLY A O 1
ATOM 889 N N . ASN A 1 112 ? 14.825 -11.321 -14.904 1.00 96.88 112 ASN A N 1
ATOM 890 C CA . ASN A 1 112 ? 16.013 -11.725 -15.631 1.00 96.88 112 ASN A CA 1
ATOM 891 C C . ASN A 1 112 ? 15.660 -12.056 -17.084 1.00 96.88 112 ASN A C 1
ATOM 893 O O . ASN A 1 112 ? 15.506 -13.221 -17.460 1.00 96.88 112 ASN A O 1
ATOM 897 N N . THR A 1 113 ? 15.509 -11.025 -17.915 1.00 95.88 113 THR A N 1
ATOM 898 C CA . THR A 1 113 ? 14.878 -11.118 -19.237 1.00 95.88 113 THR A CA 1
ATOM 899 C C . THR A 1 113 ? 15.450 -12.233 -20.116 1.00 95.88 113 THR A C 1
ATOM 901 O O . THR A 1 113 ? 14.693 -12.984 -20.716 1.00 95.88 113 THR A O 1
ATOM 904 N N . ARG A 1 114 ? 16.777 -12.406 -20.207 1.00 96.06 114 ARG A N 1
ATOM 905 C CA . ARG A 1 114 ? 17.360 -13.512 -21.006 1.00 96.06 114 ARG A CA 1
ATOM 906 C C . ARG A 1 114 ? 17.538 -14.814 -20.225 1.00 96.06 114 ARG A C 1
ATOM 908 O O . ARG A 1 114 ? 17.856 -15.834 -20.830 1.00 96.06 114 ARG A O 1
ATOM 915 N N . GLY A 1 115 ? 17.360 -14.789 -18.908 1.00 96.31 115 GLY A N 1
ATOM 916 C CA . GLY A 1 115 ? 17.286 -15.988 -18.075 1.00 96.31 115 GLY A CA 1
ATOM 917 C C . GLY A 1 115 ? 15.908 -16.649 -18.083 1.00 96.31 115 GLY A C 1
ATOM 918 O O . GLY A 1 115 ? 15.821 -17.827 -17.759 1.00 96.31 115 GLY A O 1
ATOM 919 N N . ASN A 1 116 ? 14.860 -15.923 -18.494 1.00 97.38 116 ASN A N 1
ATOM 920 C CA . ASN A 1 116 ? 13.456 -16.347 -18.425 1.00 97.38 116 ASN A CA 1
ATOM 921 C C . ASN A 1 116 ? 12.987 -16.716 -17.006 1.00 97.38 116 ASN A C 1
ATOM 923 O O . ASN A 1 116 ? 12.013 -17.442 -16.864 1.00 97.38 116 ASN A O 1
ATOM 927 N N . ASN A 1 117 ? 13.669 -16.224 -15.973 1.00 98.12 117 ASN A N 1
ATOM 928 C CA . ASN A 1 117 ? 13.416 -16.531 -14.568 1.00 98.12 117 ASN A CA 1
ATOM 929 C C . ASN A 1 117 ? 13.364 -15.243 -13.724 1.00 98.12 117 ASN A C 1
ATOM 931 O O . ASN A 1 117 ? 13.669 -14.145 -14.203 1.00 98.12 117 ASN A O 1
ATOM 935 N N . VAL A 1 118 ? 12.976 -15.386 -12.459 1.00 98.50 118 VAL A N 1
ATOM 936 C CA . VAL A 1 118 ? 13.059 -14.327 -11.445 1.00 98.50 118 VAL A CA 1
ATOM 937 C C . VAL A 1 118 ? 13.989 -14.777 -10.331 1.00 98.50 118 VAL A C 1
ATOM 939 O O . VAL A 1 118 ? 13.773 -15.821 -9.715 1.00 98.50 118 VAL A O 1
ATOM 942 N N . LEU A 1 119 ? 15.021 -13.977 -10.072 1.00 98.31 119 LEU A N 1
ATOM 943 C CA . LEU A 1 119 ? 16.048 -14.261 -9.068 1.00 98.31 119 LEU A CA 1
ATOM 944 C C . LEU A 1 119 ? 15.828 -13.414 -7.817 1.00 98.31 119 LEU A C 1
ATOM 946 O O . LEU A 1 119 ? 15.559 -12.220 -7.936 1.00 98.31 119 LEU A O 1
ATOM 950 N N . GLY A 1 120 ? 15.981 -14.014 -6.638 1.00 97.44 120 GLY A N 1
ATOM 951 C CA . GLY A 1 120 ? 15.933 -13.324 -5.350 1.00 97.44 120 GLY A CA 1
ATOM 952 C C . GLY A 1 120 ? 17.326 -13.055 -4.788 1.00 97.44 120 GLY A C 1
ATOM 953 O O . GLY A 1 120 ? 18.206 -13.914 -4.852 1.00 97.44 120 GLY A O 1
ATOM 954 N N . PHE A 1 121 ? 17.520 -11.876 -4.208 1.00 96.88 121 PHE A N 1
ATOM 955 C CA . PHE A 1 121 ? 18.776 -11.455 -3.594 1.00 96.88 121 PHE A CA 1
ATOM 956 C C . PHE A 1 121 ? 18.529 -10.815 -2.231 1.00 96.88 121 PHE A C 1
ATOM 958 O O . PHE A 1 121 ? 17.576 -10.053 -2.045 1.00 96.88 121 PHE A O 1
ATOM 965 N N . ASP A 1 122 ? 19.426 -11.078 -1.285 1.00 94.62 122 ASP A N 1
ATOM 966 C CA . ASP A 1 122 ? 19.397 -10.401 0.007 1.00 94.62 122 ASP A CA 1
ATOM 967 C C . ASP A 1 122 ? 19.841 -8.940 -0.149 1.00 94.62 122 ASP A C 1
ATOM 969 O O . ASP A 1 122 ? 20.920 -8.648 -0.668 1.00 94.62 122 ASP A O 1
ATOM 973 N N . GLY A 1 123 ? 19.021 -8.000 0.318 1.00 92.69 123 GLY A N 1
ATOM 974 C CA . GLY A 1 123 ? 19.295 -6.575 0.176 1.00 92.69 123 GLY A CA 1
ATOM 975 C C . GLY A 1 123 ? 20.480 -6.085 1.006 1.00 92.69 123 GLY A C 1
ATOM 976 O O . GLY A 1 123 ? 21.090 -5.087 0.625 1.00 92.69 123 GLY A O 1
ATOM 977 N N . ASN A 1 124 ? 20.835 -6.749 2.114 1.00 89.00 124 ASN A N 1
ATOM 978 C CA . ASN A 1 124 ? 21.960 -6.324 2.960 1.00 89.00 124 ASN A CA 1
ATOM 979 C C . ASN A 1 124 ? 23.303 -6.733 2.357 1.00 89.00 124 ASN A C 1
ATOM 981 O O . ASN A 1 124 ? 24.254 -5.952 2.355 1.00 89.00 124 ASN A O 1
ATOM 985 N N . THR A 1 125 ? 23.366 -7.965 1.857 1.00 91.00 125 THR A N 1
ATOM 986 C CA . THR A 1 125 ? 24.600 -8.653 1.463 1.00 91.00 125 THR A CA 1
ATOM 987 C C . THR A 1 125 ? 24.763 -8.809 -0.042 1.00 91.00 125 THR A C 1
ATOM 989 O O . THR A 1 125 ? 25.843 -9.179 -0.481 1.00 91.00 125 THR A O 1
ATOM 992 N N . GLY A 1 126 ? 23.721 -8.592 -0.847 1.00 92.00 126 GLY A N 1
ATOM 993 C CA . GLY A 1 126 ? 23.766 -8.808 -2.296 1.00 92.00 126 GLY A CA 1
ATOM 994 C C . GLY A 1 126 ? 23.923 -10.277 -2.702 1.00 92.00 126 GLY A C 1
ATOM 995 O O . GLY A 1 126 ? 24.118 -10.570 -3.881 1.00 92.00 126 GLY A O 1
ATOM 996 N N . ASN A 1 127 ? 23.842 -11.209 -1.749 1.00 93.81 127 ASN A N 1
ATOM 997 C CA . ASN A 1 127 ? 23.951 -12.635 -2.015 1.00 93.81 127 ASN A CA 1
ATOM 998 C C . ASN A 1 127 ? 22.723 -13.132 -2.780 1.00 93.81 127 ASN A C 1
ATOM 1000 O O . ASN A 1 127 ? 21.587 -12.782 -2.454 1.00 93.81 127 ASN A O 1
ATOM 1004 N N . LEU A 1 128 ? 22.960 -13.988 -3.776 1.00 96.06 128 LEU A N 1
ATOM 1005 C CA . LEU A 1 128 ? 21.899 -14.698 -4.481 1.00 96.06 128 LEU A CA 1
ATOM 1006 C C . LEU A 1 128 ? 21.240 -15.698 -3.523 1.00 96.06 128 LEU A C 1
ATOM 1008 O O . LEU A 1 128 ? 21.919 -16.565 -2.976 1.00 96.06 128 LEU A O 1
ATOM 1012 N N . LEU A 1 129 ? 19.925 -15.584 -3.352 1.00 96.31 129 LEU A N 1
ATOM 1013 C CA . LEU A 1 129 ? 19.118 -16.499 -2.541 1.00 96.31 129 LEU A CA 1
ATOM 1014 C C . LEU A 1 129 ? 18.599 -17.683 -3.363 1.00 96.31 129 LEU A C 1
ATOM 1016 O O . LEU A 1 129 ? 18.400 -18.767 -2.822 1.00 96.31 129 LEU A O 1
ATOM 1020 N N . GLY A 1 130 ? 18.413 -17.488 -4.671 1.00 96.25 130 GLY A N 1
ATOM 1021 C CA . GLY A 1 130 ? 17.971 -18.522 -5.602 1.00 96.25 130 GLY A CA 1
ATOM 1022 C C . GLY A 1 130 ? 17.001 -17.995 -6.655 1.00 96.25 130 GLY A C 1
ATOM 1023 O O . GLY A 1 130 ? 16.786 -16.788 -6.787 1.00 96.25 130 GLY A O 1
ATOM 1024 N N . GLU A 1 131 ? 16.420 -18.918 -7.416 1.00 96.56 131 GLU A N 1
ATOM 1025 C CA . GLU A 1 131 ? 15.299 -18.636 -8.314 1.00 96.56 131 GLU A CA 1
ATOM 1026 C C . GLU A 1 131 ? 13.997 -18.682 -7.517 1.00 96.56 131 GLU A C 1
ATOM 1028 O O . GLU A 1 131 ? 13.657 -19.724 -6.963 1.00 96.56 131 GLU A O 1
ATOM 1033 N N . LEU A 1 132 ? 13.270 -17.562 -7.470 1.00 97.69 132 LEU A N 1
ATOM 1034 C CA . LEU A 1 132 ? 11.905 -17.554 -6.944 1.00 97.69 132 LEU A CA 1
ATOM 1035 C C . LEU A 1 132 ? 10.944 -18.138 -7.982 1.00 97.69 132 LEU A C 1
ATOM 1037 O O . LEU A 1 132 ? 10.099 -18.960 -7.654 1.00 97.69 132 LEU A O 1
ATOM 1041 N N . ILE A 1 133 ? 11.093 -17.724 -9.245 1.00 98.62 133 ILE A N 1
ATOM 1042 C CA . ILE A 1 133 ? 10.279 -18.223 -10.357 1.00 98.62 133 ILE A CA 1
ATOM 1043 C C . ILE A 1 133 ? 11.224 -18.822 -11.400 1.00 98.62 133 ILE A C 1
ATOM 1045 O O . ILE A 1 133 ? 11.927 -18.063 -12.079 1.00 98.62 133 ILE A O 1
ATOM 1049 N N . PRO A 1 134 ? 11.264 -20.161 -11.529 1.00 97.62 134 PRO A N 1
ATOM 1050 C CA . PRO A 1 134 ? 12.141 -20.836 -12.475 1.00 97.62 134 PRO A CA 1
ATOM 1051 C C . PRO A 1 134 ? 11.771 -20.586 -13.936 1.00 97.62 134 PRO A C 1
ATOM 1053 O O . PRO A 1 134 ? 10.619 -20.297 -14.277 1.00 97.62 134 PRO A O 1
ATOM 1056 N N . ALA A 1 135 ? 12.749 -20.776 -14.822 1.00 96.19 135 ALA A N 1
ATOM 1057 C CA . ALA A 1 135 ? 12.529 -20.654 -16.258 1.00 96.19 135 ALA A CA 1
ATOM 1058 C C . ALA A 1 135 ? 11.450 -21.625 -16.767 1.00 96.19 135 ALA A C 1
ATOM 1060 O O . ALA A 1 135 ? 11.464 -22.814 -16.453 1.00 96.19 135 ALA A O 1
ATOM 1061 N N . GLY A 1 136 ? 10.518 -21.112 -17.576 1.00 92.69 136 GLY A N 1
ATOM 1062 C CA . GLY A 1 136 ? 9.410 -21.887 -18.141 1.00 92.69 136 GLY A CA 1
ATOM 1063 C C . GLY A 1 136 ? 8.212 -22.099 -17.206 1.00 92.69 136 GLY A C 1
ATOM 1064 O O . GLY A 1 136 ? 7.186 -22.595 -17.673 1.00 92.69 136 GLY A O 1
ATOM 1065 N N . SER A 1 137 ? 8.289 -21.690 -15.931 1.00 96.88 137 SER A N 1
ATOM 1066 C CA . SER A 1 137 ? 7.137 -21.701 -15.015 1.00 96.88 137 SER A CA 1
ATOM 1067 C C . SER A 1 137 ? 5.976 -20.910 -15.625 1.00 96.88 137 SER A C 1
ATOM 1069 O O . SER A 1 137 ? 6.176 -19.780 -16.056 1.00 96.88 137 SER A O 1
ATOM 1071 N N . GLY A 1 138 ? 4.794 -21.516 -15.773 1.00 95.25 138 GLY A N 1
ATOM 1072 C CA . GLY A 1 138 ? 3.635 -20.861 -16.402 1.00 95.25 138 GLY A CA 1
ATOM 1073 C C . GLY A 1 138 ? 3.834 -20.397 -17.857 1.00 95.25 138 GLY A C 1
ATOM 1074 O O . GLY A 1 138 ? 3.029 -19.615 -18.360 1.00 95.25 138 GLY A O 1
ATOM 1075 N N . GLY A 1 139 ? 4.904 -20.831 -18.537 1.00 95.00 139 GLY A N 1
ATOM 1076 C CA . GLY A 1 139 ? 5.309 -20.294 -19.841 1.00 95.00 139 GLY A CA 1
ATOM 1077 C C . GLY A 1 139 ? 6.063 -18.957 -19.772 1.00 95.00 139 GLY A C 1
ATOM 1078 O O . GLY A 1 139 ? 6.097 -18.226 -20.763 1.00 95.00 139 GLY A O 1
ATOM 1079 N N . LEU A 1 140 ? 6.659 -18.613 -18.623 1.00 97.50 140 LEU A N 1
ATOM 1080 C CA . LEU A 1 140 ? 7.429 -17.382 -18.443 1.00 97.50 140 LEU A CA 1
ATOM 1081 C C . LEU A 1 140 ? 8.539 -17.246 -19.488 1.00 97.50 140 LEU A C 1
ATOM 1083 O O . LEU A 1 140 ? 9.396 -18.121 -19.636 1.00 97.50 140 LEU A O 1
ATOM 1087 N N . SER A 1 141 ? 8.549 -16.112 -20.184 1.00 96.81 141 SER A N 1
ATOM 1088 C CA . SER A 1 141 ? 9.587 -15.765 -21.147 1.00 96.81 141 SER A CA 1
ATOM 1089 C C . SER A 1 141 ? 9.831 -14.261 -21.141 1.00 96.81 141 SER A C 1
ATOM 1091 O O . SER A 1 141 ? 8.892 -13.478 -21.065 1.00 96.81 141 SER A O 1
ATOM 1093 N N . SER A 1 142 ? 11.093 -13.835 -21.221 1.00 96.06 142 SER A N 1
ATOM 1094 C CA . SER A 1 142 ? 11.471 -12.415 -21.181 1.00 96.06 142 SER A CA 1
ATOM 1095 C C . SER A 1 142 ? 10.796 -11.601 -20.059 1.00 96.06 142 SER A C 1
ATOM 1097 O O . SER A 1 142 ? 10.198 -10.574 -20.370 1.00 96.06 142 SER A O 1
ATOM 1099 N N . PRO A 1 143 ? 10.873 -12.028 -18.778 1.00 96.94 143 PRO A N 1
ATOM 1100 C CA . PRO A 1 143 ? 10.289 -11.273 -17.674 1.00 96.94 143 PRO A CA 1
ATOM 1101 C C . PRO A 1 143 ? 10.945 -9.897 -17.564 1.00 96.94 143 PRO A C 1
ATOM 1103 O O . PRO A 1 143 ? 12.150 -9.811 -17.314 1.00 96.94 143 PRO A O 1
ATOM 1106 N N . ASP A 1 144 ? 10.149 -8.842 -17.724 1.00 93.31 144 ASP A N 1
ATOM 1107 C CA . ASP A 1 144 ? 10.614 -7.462 -17.585 1.00 93.31 144 ASP A CA 1
ATOM 1108 C C . ASP A 1 144 ? 10.114 -6.862 -16.257 1.00 93.31 144 ASP A C 1
ATOM 1110 O O . ASP A 1 144 ? 10.821 -6.953 -15.257 1.00 93.31 144 ASP A O 1
ATOM 1114 N N . THR A 1 145 ? 8.918 -6.272 -16.173 1.00 95.00 145 THR A N 1
ATOM 1115 C CA . THR A 1 145 ? 8.406 -5.726 -14.897 1.00 95.00 145 THR A CA 1
ATOM 1116 C C . THR A 1 145 ? 7.815 -6.811 -13.994 1.00 95.00 145 THR A C 1
ATOM 1118 O O . THR A 1 145 ? 7.043 -7.653 -14.449 1.00 95.00 145 THR A O 1
ATOM 1121 N N . ILE A 1 146 ? 8.159 -6.739 -12.704 1.00 96.81 146 ILE A N 1
ATOM 1122 C CA . ILE A 1 146 ? 7.589 -7.528 -11.607 1.00 96.81 146 ILE A CA 1
ATOM 1123 C C . ILE A 1 146 ? 6.822 -6.553 -10.711 1.00 96.81 146 ILE A C 1
ATOM 1125 O O . ILE A 1 146 ? 7.409 -5.586 -10.221 1.00 96.81 146 ILE A O 1
ATOM 1129 N N . LEU A 1 147 ? 5.535 -6.799 -10.495 1.00 96.75 147 LEU A N 1
ATOM 1130 C CA . LEU A 1 147 ? 4.661 -5.954 -9.686 1.00 96.75 147 LEU A CA 1
ATOM 1131 C C . LEU A 1 147 ? 3.944 -6.796 -8.629 1.00 96.75 147 LEU A C 1
ATOM 1133 O O . LEU A 1 147 ? 3.408 -7.849 -8.955 1.00 96.75 147 LEU A O 1
ATOM 1137 N N . PHE A 1 148 ? 3.890 -6.315 -7.390 1.00 95.25 148 PHE A N 1
ATOM 1138 C CA . PHE A 1 148 ? 3.028 -6.901 -6.363 1.00 95.25 148 PHE A CA 1
ATOM 1139 C C . PHE A 1 148 ? 1.606 -6.341 -6.469 1.00 95.25 148 PHE A C 1
ATOM 1141 O O . PHE A 1 148 ? 1.430 -5.134 -6.647 1.00 95.25 148 PHE A O 1
ATOM 1148 N N . GLY A 1 149 ? 0.601 -7.209 -6.374 1.00 93.00 149 GLY A N 1
ATOM 1149 C CA . GLY A 1 149 ? -0.814 -6.862 -6.505 1.00 93.00 149 GLY A CA 1
ATOM 1150 C C . GLY A 1 149 ? -1.698 -7.459 -5.404 1.00 93.00 149 GLY A C 1
ATOM 1151 O O . GLY A 1 149 ? -1.184 -7.904 -4.385 1.00 93.00 149 GLY A O 1
ATOM 1152 N N . PRO A 1 150 ? -3.030 -7.426 -5.574 1.00 91.31 150 PRO A N 1
ATOM 1153 C CA . PRO A 1 150 ? -3.976 -7.914 -4.568 1.00 91.31 150 PRO A CA 1
ATOM 1154 C C . PRO A 1 150 ? -3.850 -9.415 -4.309 1.00 91.31 150 PRO A C 1
ATOM 1156 O O . PRO A 1 150 ? -3.784 -10.137 -5.302 1.00 91.31 150 PRO A O 1
ATOM 1159 N N . ASP A 1 151 ? -3.953 -9.801 -3.024 1.00 90.44 151 ASP A N 1
ATOM 1160 C CA . ASP A 1 151 ? -4.120 -11.176 -2.509 1.00 90.44 151 ASP A CA 1
ATOM 1161 C C . ASP A 1 151 ? -5.356 -11.853 -3.124 1.00 90.44 151 ASP A C 1
ATOM 1163 O O . ASP A 1 151 ? -6.497 -11.434 -2.882 1.00 90.44 151 ASP A O 1
ATOM 1167 N N . VAL A 1 152 ? -5.143 -12.877 -3.946 1.00 89.38 152 VAL A N 1
ATOM 1168 C CA . VAL A 1 152 ? -6.202 -13.651 -4.603 1.00 89.38 152 VAL A CA 1
ATOM 1169 C C . VAL A 1 152 ? -6.298 -15.094 -4.129 1.00 89.38 152 VAL A C 1
ATOM 1171 O O . VAL A 1 152 ? -7.335 -15.722 -4.366 1.00 89.38 152 VAL A O 1
ATOM 1174 N N . ASN A 1 153 ? -5.259 -15.630 -3.488 1.00 86.56 153 ASN A N 1
ATOM 1175 C CA . ASN A 1 153 ? -5.262 -16.978 -2.923 1.00 86.56 153 ASN A CA 1
ATOM 1176 C C . ASN A 1 153 ? -5.781 -16.999 -1.461 1.00 86.56 153 ASN A C 1
ATOM 1178 O O . ASN A 1 153 ? -6.145 -18.065 -0.960 1.00 86.56 153 ASN A O 1
ATOM 1182 N N . GLY A 1 154 ? -5.895 -15.830 -0.818 1.00 84.81 154 GLY A N 1
ATOM 1183 C CA . GLY A 1 154 ? -6.411 -15.624 0.533 1.00 84.81 154 GLY A CA 1
ATOM 1184 C C . GLY A 1 154 ? -5.410 -15.911 1.654 1.00 84.81 154 GLY A C 1
ATOM 1185 O O . GLY A 1 154 ? -5.839 -16.142 2.789 1.00 84.81 154 GLY A O 1
ATOM 1186 N N . ASP A 1 155 ? -4.107 -15.950 1.370 1.00 85.00 155 ASP A N 1
ATOM 1187 C CA . ASP A 1 155 ? -3.052 -16.255 2.348 1.00 85.00 155 ASP A CA 1
ATOM 1188 C C . ASP A 1 155 ? -2.556 -15.028 3.146 1.00 85.00 155 ASP A C 1
ATOM 1190 O O . ASP A 1 155 ? -1.727 -15.148 4.059 1.00 85.00 155 ASP A O 1
ATOM 1194 N N . GLY A 1 156 ? -3.096 -13.845 2.851 1.00 83.94 156 GLY A N 1
ATOM 1195 C CA . GLY A 1 156 ? -2.730 -12.569 3.451 1.00 83.94 156 GLY A CA 1
ATOM 1196 C C . GLY A 1 156 ? -1.467 -11.943 2.855 1.00 83.94 156 GLY A C 1
ATOM 1197 O O . GLY A 1 156 ? -0.892 -11.046 3.484 1.00 83.94 156 GLY A O 1
ATOM 1198 N N . LYS A 1 157 ? -0.986 -12.412 1.697 1.00 88.75 157 LYS A N 1
ATOM 1199 C CA . LYS A 1 157 ? 0.211 -11.924 1.005 1.00 88.75 157 LYS A CA 1
ATOM 1200 C C . LYS A 1 157 ? -0.126 -11.506 -0.429 1.00 88.75 157 LYS A C 1
ATOM 1202 O O . LYS A 1 157 ? -0.933 -12.135 -1.092 1.00 88.75 157 LYS A O 1
ATOM 1207 N N . PRO A 1 158 ? 0.492 -10.425 -0.931 1.00 92.88 158 PRO A N 1
ATOM 1208 C CA . PRO A 1 158 ? 0.242 -9.971 -2.292 1.00 92.88 158 PRO A CA 1
ATOM 1209 C C . PRO A 1 158 ? 0.917 -10.882 -3.324 1.00 92.88 158 PRO A C 1
ATOM 1211 O O . PRO A 1 158 ? 2.077 -11.259 -3.157 1.00 92.88 158 PRO A O 1
ATOM 1214 N N . GLU A 1 159 ? 0.242 -11.156 -4.435 1.00 96.56 159 GLU A N 1
ATOM 1215 C CA . GLU A 1 159 ? 0.761 -11.929 -5.565 1.00 96.56 159 GLU A CA 1
ATOM 1216 C C . GLU A 1 159 ? 1.682 -11.105 -6.454 1.00 96.56 159 GLU A C 1
ATOM 1218 O O . GLU A 1 159 ? 1.624 -9.875 -6.516 1.00 96.56 159 GLU A O 1
ATOM 1223 N N . ILE A 1 160 ? 2.503 -11.820 -7.216 1.00 97.81 160 ILE A N 1
ATOM 1224 C CA . ILE A 1 160 ? 3.409 -11.270 -8.213 1.00 97.81 160 ILE A CA 1
ATOM 1225 C C . ILE A 1 160 ? 2.754 -11.322 -9.597 1.00 97.81 160 ILE A C 1
ATOM 1227 O O . ILE A 1 160 ? 2.375 -12.386 -10.078 1.00 97.81 160 ILE A O 1
ATOM 1231 N N . TYR A 1 161 ? 2.705 -10.179 -10.273 1.00 98.31 161 TYR A N 1
ATOM 1232 C CA . TYR A 1 161 ? 2.259 -9.998 -11.652 1.00 98.31 161 TYR A CA 1
ATOM 1233 C C . TYR A 1 161 ? 3.476 -9.667 -12.520 1.00 98.31 161 TYR A C 1
ATOM 1235 O O . TYR A 1 161 ? 4.231 -8.741 -12.211 1.00 98.31 161 TYR A O 1
ATOM 1243 N N . ILE A 1 162 ? 3.681 -10.420 -13.603 1.00 98.44 162 ILE A N 1
ATOM 1244 C CA . ILE A 1 162 ? 4.874 -10.303 -14.452 1.00 98.44 162 ILE A CA 1
ATOM 1245 C C . ILE A 1 162 ? 4.499 -10.067 -15.907 1.00 98.44 162 ILE A C 1
ATOM 1247 O O . ILE A 1 162 ? 3.748 -10.843 -16.503 1.00 98.44 162 ILE A O 1
ATOM 1251 N N . ALA A 1 163 ? 5.101 -9.032 -16.493 1.00 97.38 163 ALA A N 1
ATOM 1252 C CA . ALA A 1 163 ? 5.100 -8.795 -17.929 1.00 97.38 163 ALA A CA 1
ATOM 1253 C C . ALA A 1 163 ? 5.981 -9.839 -18.628 1.00 97.38 163 ALA A C 1
ATOM 1255 O O . ALA A 1 163 ? 7.180 -9.918 -18.356 1.00 97.38 163 ALA A O 1
ATOM 1256 N N . SER A 1 164 ? 5.381 -10.642 -19.510 1.00 97.31 164 SER A N 1
ATOM 1257 C CA . SER A 1 164 ? 6.024 -11.777 -20.178 1.00 97.31 164 SER A CA 1
ATOM 1258 C C . SER A 1 164 ? 5.785 -11.741 -21.690 1.00 97.31 164 SER A C 1
ATOM 1260 O O . SER A 1 164 ? 4.739 -11.283 -22.157 1.00 97.31 164 SER A O 1
ATOM 1262 N N . GLY A 1 165 ? 6.734 -12.281 -22.452 1.00 95.62 165 GLY A N 1
ATOM 1263 C CA . GLY A 1 165 ? 6.628 -12.530 -23.889 1.00 95.62 165 GLY A CA 1
ATOM 1264 C C . GLY A 1 165 ? 6.942 -11.331 -24.788 1.00 95.62 165 GLY A C 1
ATOM 1265 O O . GLY A 1 165 ? 6.857 -10.165 -24.403 1.00 95.62 165 GLY A O 1
ATOM 1266 N N . ASP A 1 166 ? 7.300 -11.628 -26.035 1.00 93.25 166 ASP A N 1
ATOM 1267 C CA . ASP A 1 166 ? 7.754 -10.657 -27.034 1.00 93.25 166 ASP A CA 1
ATOM 1268 C C . ASP A 1 166 ? 7.034 -10.732 -28.387 1.00 93.25 166 ASP A C 1
ATOM 1270 O O . ASP A 1 166 ? 7.410 -10.032 -29.332 1.00 93.25 166 ASP A O 1
ATOM 1274 N N . LYS A 1 167 ? 5.994 -11.562 -28.483 1.00 94.81 167 LYS A N 1
ATOM 1275 C CA . LYS A 1 167 ? 5.123 -11.709 -29.657 1.00 94.81 167 LYS A CA 1
ATOM 1276 C C . LYS A 1 167 ? 3.728 -11.162 -29.361 1.00 94.81 167 LYS A C 1
ATOM 1278 O O . LYS A 1 167 ? 3.381 -11.029 -28.193 1.00 94.81 167 LYS A O 1
ATOM 1283 N N . PRO A 1 168 ? 2.902 -10.852 -30.377 1.00 95.81 168 PRO A N 1
ATOM 1284 C CA . PRO A 1 168 ? 1.500 -10.500 -30.143 1.00 95.81 168 PRO A CA 1
ATOM 1285 C C . PRO A 1 168 ? 0.802 -11.533 -29.244 1.00 95.81 168 PRO A C 1
ATOM 1287 O O . PRO A 1 168 ? 1.025 -12.736 -29.403 1.00 95.81 168 PRO A O 1
ATOM 1290 N N . GLY A 1 169 ? 0.002 -11.073 -28.284 1.00 95.75 169 GLY A N 1
ATOM 1291 C CA . GLY A 1 169 ? -0.620 -11.927 -27.267 1.00 95.75 169 GLY A CA 1
ATOM 1292 C C . GLY A 1 169 ? -1.554 -12.988 -27.849 1.00 95.75 169 GLY A C 1
ATOM 1293 O O . GLY A 1 169 ? -1.540 -14.129 -27.400 1.00 95.75 169 GLY A O 1
ATOM 1294 N N . ASN A 1 170 ? -2.249 -12.648 -28.932 1.00 94.44 170 ASN A N 1
ATOM 1295 C CA . ASN A 1 170 ? -3.141 -13.529 -29.691 1.00 94.44 170 ASN A CA 1
ATOM 1296 C C . ASN A 1 170 ? -2.439 -14.387 -30.764 1.00 94.44 170 ASN A C 1
ATOM 1298 O O . ASN A 1 170 ? -3.079 -14.974 -31.632 1.00 94.44 170 ASN A O 1
ATOM 1302 N N . SER A 1 171 ? -1.103 -14.441 -30.770 1.00 93.06 171 SER A N 1
ATOM 1303 C CA . SER A 1 171 ? -0.362 -15.142 -31.831 1.00 93.06 171 SER A CA 1
ATOM 1304 C C . SER A 1 171 ? -0.341 -16.667 -31.689 1.00 93.06 171 SER A C 1
ATOM 1306 O O . SER A 1 171 ? 0.114 -17.351 -32.607 1.00 93.06 171 SER A O 1
ATOM 1308 N N . GLY A 1 172 ? -0.731 -17.208 -30.529 1.00 88.88 172 GLY A N 1
ATOM 1309 C CA . GLY A 1 172 ? -0.585 -18.633 -30.200 1.00 88.88 172 GLY A CA 1
ATOM 1310 C C . GLY A 1 172 ? 0.870 -19.129 -30.128 1.00 88.88 172 GLY A C 1
ATOM 1311 O O . GLY A 1 172 ? 1.108 -20.330 -30.011 1.00 88.88 172 GLY A O 1
ATOM 1312 N N . GLN A 1 173 ? 1.863 -18.234 -30.215 1.00 90.94 173 GLN A N 1
ATOM 1313 C CA . GLN A 1 173 ? 3.282 -18.597 -30.197 1.00 90.94 173 GLN A CA 1
ATOM 1314 C C . GLN A 1 173 ? 3.795 -18.840 -28.764 1.00 90.94 173 GLN A C 1
ATOM 1316 O O . GLN A 1 173 ? 3.270 -18.250 -27.821 1.00 90.94 173 GLN A O 1
ATOM 1321 N N . PRO A 1 174 ? 4.872 -19.633 -28.572 1.00 87.19 174 PRO A N 1
ATOM 1322 C CA . PRO A 1 174 ? 5.423 -19.922 -27.242 1.00 87.19 174 PRO A CA 1
ATOM 1323 C C . PRO A 1 174 ? 5.833 -18.692 -26.416 1.00 87.19 174 PRO A C 1
ATOM 1325 O O . PRO A 1 174 ? 5.844 -18.765 -25.194 1.00 87.19 174 PRO A O 1
ATOM 1328 N N . THR A 1 175 ? 6.168 -17.572 -27.069 1.00 92.62 175 THR A N 1
ATOM 1329 C CA . THR A 1 175 ? 6.515 -16.294 -26.417 1.00 92.62 175 THR A CA 1
ATOM 1330 C C . THR A 1 175 ? 5.464 -15.206 -26.664 1.00 92.62 175 THR A C 1
ATOM 1332 O O . THR A 1 175 ? 5.781 -14.013 -26.666 1.00 92.62 175 THR A O 1
ATOM 1335 N N . ALA A 1 176 ? 4.207 -15.608 -26.896 1.00 95.81 176 ALA A N 1
ATOM 1336 C CA . ALA A 1 176 ? 3.063 -14.702 -26.935 1.00 95.81 176 ALA A CA 1
ATOM 1337 C C . ALA A 1 176 ? 3.001 -13.863 -25.655 1.00 95.81 176 ALA A C 1
ATOM 1339 O O . ALA A 1 176 ? 3.159 -14.377 -24.545 1.00 95.81 176 ALA A O 1
ATOM 1340 N N . SER A 1 177 ? 2.804 -12.559 -25.824 1.00 97.38 177 SER A N 1
ATOM 1341 C CA . SER A 1 177 ? 2.752 -11.628 -24.710 1.00 97.38 177 SER A CA 1
ATOM 1342 C C . SER A 1 177 ? 1.585 -11.915 -23.775 1.00 97.38 177 SER A C 1
ATOM 1344 O O . SER A 1 177 ? 0.452 -12.100 -24.213 1.00 97.38 177 SER A O 1
ATOM 1346 N N . ALA A 1 178 ? 1.873 -11.919 -22.479 1.00 97.62 178 ALA A N 1
ATOM 1347 C CA . ALA A 1 178 ? 0.908 -12.203 -21.430 1.00 97.62 178 ALA A CA 1
ATOM 1348 C C . ALA A 1 178 ? 1.322 -11.540 -20.113 1.00 97.62 178 ALA A C 1
ATOM 1350 O O . ALA A 1 178 ? 2.474 -11.133 -19.932 1.00 97.62 178 ALA A O 1
ATOM 1351 N N . LEU A 1 179 ? 0.373 -11.474 -19.184 1.00 98.12 179 LEU A N 1
ATOM 1352 C CA . LEU A 1 179 ? 0.615 -11.106 -17.797 1.00 98.12 179 LEU A CA 1
ATOM 1353 C C . LEU A 1 179 ? 0.424 -12.367 -16.968 1.00 98.12 179 LEU A C 1
ATOM 1355 O O . LEU A 1 179 ? -0.678 -12.912 -16.901 1.00 98.12 179 LEU A O 1
ATOM 1359 N N . LEU A 1 180 ? 1.517 -12.857 -16.396 1.00 98.31 180 LEU A N 1
ATOM 1360 C CA . LEU A 1 180 ? 1.531 -14.091 -15.619 1.00 98.31 180 LEU A CA 1
ATOM 1361 C C . LEU A 1 180 ? 1.480 -13.752 -14.134 1.00 98.31 180 LEU A C 1
ATOM 1363 O O . LEU A 1 180 ? 2.192 -12.846 -13.692 1.00 98.31 180 LEU A O 1
ATOM 1367 N N . ARG A 1 181 ? 0.650 -14.475 -13.383 1.00 98.19 181 ARG A N 1
ATOM 1368 C CA . ARG A 1 181 ? 0.466 -14.279 -11.949 1.00 98.19 181 ARG A CA 1
ATOM 1369 C C . ARG A 1 181 ? 1.024 -15.459 -11.165 1.00 98.19 181 ARG A C 1
ATOM 1371 O O . ARG A 1 181 ? 0.808 -16.619 -11.524 1.00 98.19 181 ARG A O 1
ATOM 1378 N N . TYR A 1 182 ? 1.733 -15.143 -10.094 1.00 98.38 182 TYR A N 1
ATOM 1379 C CA . TYR A 1 182 ? 2.407 -16.093 -9.224 1.00 98.38 182 TYR A CA 1
ATOM 1380 C C . TYR A 1 182 ? 2.124 -15.766 -7.769 1.00 98.38 182 TYR A C 1
ATOM 1382 O O . TYR A 1 182 ? 1.941 -14.607 -7.403 1.00 98.38 182 TYR A O 1
ATOM 1390 N N . ASP A 1 183 ? 2.164 -16.794 -6.943 1.00 96.62 183 ASP A N 1
ATOM 1391 C CA . ASP A 1 183 ? 2.166 -16.669 -5.499 1.00 96.62 183 ASP A CA 1
ATOM 1392 C C . ASP A 1 183 ? 3.369 -15.828 -5.041 1.00 96.62 183 ASP A C 1
ATOM 1394 O O . ASP A 1 183 ? 4.514 -16.090 -5.430 1.00 96.62 183 ASP A O 1
ATOM 1398 N N . GLY A 1 184 ? 3.113 -14.791 -4.243 1.00 93.75 184 GLY A N 1
ATOM 1399 C CA . GLY A 1 184 ? 4.130 -13.802 -3.883 1.00 93.75 184 GLY A CA 1
ATOM 1400 C C . GLY A 1 184 ? 5.176 -14.280 -2.882 1.00 93.75 184 GLY A C 1
ATOM 1401 O O . GLY A 1 184 ? 6.187 -13.601 -2.691 1.00 93.75 184 GLY A O 1
ATOM 1402 N N . VAL A 1 185 ? 4.956 -15.437 -2.253 1.00 90.75 185 VAL A N 1
ATOM 1403 C CA . VAL A 1 185 ? 5.861 -16.024 -1.259 1.00 90.75 185 VAL A CA 1
ATOM 1404 C C . VAL A 1 185 ? 6.660 -17.168 -1.868 1.00 90.75 185 VAL A C 1
ATOM 1406 O O . VAL A 1 185 ? 7.878 -17.235 -1.720 1.00 90.75 185 VAL A O 1
ATOM 1409 N N . THR A 1 186 ? 5.973 -18.079 -2.548 1.00 93.94 186 THR A N 1
ATOM 1410 C CA . THR A 1 186 ? 6.529 -19.337 -3.052 1.00 93.94 186 THR A CA 1
ATOM 1411 C C . THR A 1 186 ? 6.986 -19.251 -4.504 1.00 93.94 186 THR A C 1
ATOM 1413 O O . THR A 1 186 ? 7.759 -20.102 -4.937 1.00 93.94 186 THR A O 1
ATOM 1416 N N . GLY A 1 187 ? 6.508 -18.263 -5.269 1.00 95.94 187 GLY A N 1
ATOM 1417 C CA . GLY A 1 187 ? 6.748 -18.173 -6.711 1.00 95.94 187 GLY A CA 1
ATOM 1418 C C . GLY A 1 187 ? 5.997 -19.226 -7.534 1.00 95.94 187 GLY A C 1
ATOM 1419 O O . GLY A 1 187 ? 6.274 -19.392 -8.725 1.00 95.94 187 GLY A O 1
ATOM 1420 N N . ALA A 1 188 ? 5.049 -19.953 -6.931 1.00 96.94 188 ALA A N 1
ATOM 1421 C CA . ALA A 1 188 ? 4.212 -20.911 -7.640 1.00 96.94 188 ALA A CA 1
ATOM 1422 C C . ALA A 1 188 ? 3.329 -20.200 -8.676 1.00 96.94 188 ALA A C 1
ATOM 1424 O O . ALA A 1 188 ? 2.743 -19.157 -8.396 1.00 96.94 188 ALA A O 1
ATOM 1425 N N . PHE A 1 189 ? 3.227 -20.758 -9.883 1.00 98.00 189 PHE A N 1
ATOM 1426 C CA . PHE A 1 189 ? 2.339 -20.219 -10.914 1.00 98.00 189 PHE A CA 1
ATOM 1427 C C . PHE A 1 189 ? 0.874 -20.376 -10.498 1.00 98.00 189 PHE A C 1
ATOM 1429 O O . PHE A 1 189 ? 0.456 -21.476 -10.139 1.00 98.00 189 PHE A O 1
ATOM 1436 N N . ILE A 1 190 ? 0.106 -19.288 -10.584 1.00 97.44 190 ILE A N 1
ATOM 1437 C CA . ILE A 1 190 ? -1.332 -19.278 -10.301 1.00 97.44 190 ILE A CA 1
ATOM 1438 C C . ILE A 1 190 ? -2.090 -19.383 -11.620 1.00 97.44 190 ILE A C 1
ATOM 1440 O O . ILE A 1 190 ? -2.755 -20.383 -11.881 1.00 97.44 190 ILE A O 1
ATOM 1444 N N . ASP A 1 191 ? -1.973 -18.363 -12.469 1.00 96.44 191 ASP A N 1
ATOM 1445 C CA . ASP A 1 191 ? -2.655 -18.309 -13.756 1.00 96.44 191 ASP A CA 1
ATOM 1446 C C . ASP A 1 191 ? -2.061 -17.266 -14.714 1.00 96.44 191 ASP A C 1
ATOM 1448 O O . ASP A 1 191 ? -1.128 -16.511 -14.419 1.00 96.44 191 ASP A O 1
ATOM 1452 N N . LYS A 1 192 ? -2.617 -17.253 -15.926 1.00 96.00 192 LYS A N 1
ATOM 1453 C CA . LYS A 1 192 ? -2.392 -16.206 -16.915 1.00 96.00 192 LYS A CA 1
ATOM 1454 C C . LYS A 1 192 ? -3.448 -15.120 -16.701 1.00 96.00 192 LYS A C 1
ATOM 1456 O O . LYS A 1 192 ? -4.529 -15.207 -17.270 1.00 96.00 192 LYS A O 1
ATOM 1461 N N . PHE A 1 193 ? -3.125 -14.128 -15.871 1.00 97.62 193 PHE A N 1
ATOM 1462 C CA . PHE A 1 193 ? -4.029 -13.035 -15.504 1.00 97.62 193 PHE A CA 1
ATOM 1463 C C . PHE A 1 193 ? -4.556 -12.265 -16.721 1.00 97.62 193 PHE A C 1
ATOM 1465 O O . PHE A 1 193 ? -5.750 -12.019 -16.822 1.00 97.62 193 PHE A O 1
ATOM 1472 N N . VAL A 1 194 ? -3.679 -11.933 -17.673 1.00 97.88 194 VAL A N 1
ATOM 1473 C CA . VAL A 1 194 ? -4.073 -11.410 -18.991 1.00 97.88 194 VAL A CA 1
ATOM 1474 C C . VAL A 1 194 ? -3.433 -12.280 -20.057 1.00 97.88 194 VAL A C 1
ATOM 1476 O O . VAL A 1 194 ? -2.207 -12.439 -20.097 1.00 97.88 194 VAL A O 1
ATOM 1479 N N . GLY A 1 195 ? -4.252 -12.803 -20.957 1.00 95.19 195 GLY A N 1
ATOM 1480 C CA . GLY A 1 195 ? -3.783 -13.549 -22.106 1.00 95.19 195 GLY A CA 1
ATOM 1481 C C . GLY A 1 195 ? -4.910 -14.087 -22.964 1.00 95.19 195 GLY A C 1
ATOM 1482 O O . GLY A 1 195 ? -6.060 -14.117 -22.545 1.00 95.19 195 GLY A O 1
ATOM 1483 N N . ASP A 1 196 ? -4.533 -14.510 -24.163 1.00 94.69 196 ASP A N 1
ATOM 1484 C CA . ASP A 1 196 ? -5.461 -15.005 -25.171 1.00 94.69 196 ASP A CA 1
ATOM 1485 C C . ASP A 1 196 ? -5.987 -16.397 -24.806 1.00 94.69 196 ASP A C 1
ATOM 1487 O O . ASP A 1 196 ? -5.218 -17.269 -24.362 1.00 94.69 196 ASP A O 1
ATOM 1491 N N . ASN A 1 197 ? -7.286 -16.610 -25.001 1.00 91.56 197 ASN A N 1
ATOM 1492 C CA . ASN A 1 197 ? -7.903 -17.921 -24.939 1.00 91.56 197 ASN A CA 1
ATOM 1493 C C . ASN A 1 197 ? -7.905 -18.545 -26.343 1.00 91.56 197 ASN A C 1
ATOM 1495 O O . ASN A 1 197 ? -8.734 -18.183 -27.173 1.00 91.56 197 ASN A O 1
ATOM 1499 N N . PRO A 1 198 ? -7.082 -19.577 -26.605 1.00 88.44 198 PRO A N 1
ATOM 1500 C CA . PRO A 1 198 ? -6.972 -20.157 -27.944 1.00 88.44 198 PRO A CA 1
ATOM 1501 C C . PRO A 1 198 ? -8.249 -20.874 -28.418 1.00 88.44 198 PRO A C 1
ATOM 1503 O O . PRO A 1 198 ? -8.295 -21.360 -29.546 1.00 88.44 198 PRO A O 1
ATOM 1506 N N . ASN A 1 199 ? -9.268 -20.997 -27.559 1.00 91.25 199 ASN A N 1
ATOM 1507 C CA . ASN A 1 199 ? -10.549 -21.627 -27.878 1.00 91.25 199 ASN A CA 1
ATOM 1508 C C . ASN A 1 199 ? -11.643 -20.619 -28.262 1.00 91.25 199 ASN A C 1
ATOM 1510 O O . ASN A 1 199 ? -12.777 -21.029 -28.519 1.00 91.25 199 ASN A O 1
ATOM 1514 N N . THR A 1 200 ? -11.348 -19.320 -28.267 1.00 90.19 200 THR A N 1
ATOM 1515 C CA . THR A 1 200 ? -12.272 -18.272 -28.708 1.00 90.19 200 THR A CA 1
ATOM 1516 C C . THR A 1 200 ? -11.713 -17.592 -29.960 1.00 90.19 200 THR A C 1
ATOM 1518 O O . THR A 1 200 ? -10.546 -17.732 -30.308 1.00 90.19 200 THR A O 1
ATOM 1521 N N . ASN A 1 201 ? -12.574 -16.863 -30.673 1.00 89.00 201 ASN A N 1
ATOM 1522 C CA . ASN A 1 201 ? -12.152 -15.961 -31.752 1.00 89.00 201 ASN A CA 1
ATOM 1523 C C . ASN A 1 201 ? -12.050 -14.505 -31.258 1.00 89.00 201 ASN A C 1
ATOM 1525 O O . ASN A 1 201 ? -12.071 -13.575 -32.066 1.00 89.00 201 ASN A O 1
ATOM 1529 N N . VAL A 1 202 ? -12.052 -14.298 -29.940 1.00 92.56 202 VAL A N 1
ATOM 1530 C CA . VAL A 1 202 ? -11.988 -12.980 -29.308 1.00 92.56 202 VAL A CA 1
ATOM 1531 C C . VAL A 1 202 ? -10.556 -12.781 -28.843 1.00 92.56 202 VAL A C 1
ATOM 1533 O O . VAL A 1 202 ? -10.008 -13.654 -28.199 1.00 92.56 202 VAL A O 1
ATOM 1536 N N . ASP A 1 203 ? -9.956 -11.636 -29.155 1.00 93.75 203 ASP A N 1
ATOM 1537 C CA . ASP A 1 203 ? -8.645 -11.282 -28.609 1.00 93.75 203 ASP A CA 1
ATOM 1538 C C . ASP A 1 203 ? -8.823 -10.700 -27.200 1.00 93.75 203 ASP A C 1
ATOM 1540 O O . ASP A 1 203 ? -9.061 -9.497 -27.039 1.00 93.75 203 ASP A O 1
ATOM 1544 N N . GLU A 1 204 ? -8.717 -11.540 -26.166 1.00 96.06 204 GLU A N 1
ATOM 1545 C CA . GLU A 1 204 ? -8.825 -11.089 -24.771 1.00 96.06 204 GLU A CA 1
ATOM 1546 C C . GLU A 1 204 ? -7.611 -10.269 -24.304 1.00 96.06 204 GLU A C 1
ATOM 1548 O O . GLU A 1 204 ? -7.639 -9.669 -23.228 1.00 96.06 204 GLU A O 1
ATOM 1553 N N . THR A 1 205 ? -6.553 -10.190 -25.117 1.00 97.06 205 THR A N 1
ATOM 1554 C CA . THR A 1 205 ? -5.367 -9.374 -24.827 1.00 97.06 205 THR A CA 1
ATOM 1555 C C . THR A 1 205 ? -5.512 -7.928 -25.288 1.00 97.06 205 THR A C 1
ATOM 1557 O O . THR A 1 205 ? -4.631 -7.114 -25.020 1.00 97.06 205 THR A O 1
ATOM 1560 N N . GLY A 1 206 ? -6.568 -7.588 -26.034 1.00 96.19 206 GLY A N 1
ATOM 1561 C CA . GLY A 1 206 ? -6.730 -6.248 -26.607 1.00 96.19 206 GLY A CA 1
ATOM 1562 C C . GLY A 1 206 ? -5.602 -5.857 -27.575 1.00 96.19 206 GLY A C 1
ATOM 1563 O O . GLY A 1 206 ? -5.314 -4.667 -27.762 1.00 96.19 206 GLY A O 1
ATOM 1564 N N . GLY A 1 207 ? -4.936 -6.849 -28.176 1.00 95.75 207 GLY A N 1
ATOM 1565 C CA . GLY A 1 207 ? -3.777 -6.679 -29.047 1.00 95.75 207 GLY A CA 1
ATOM 1566 C C . GLY A 1 207 ? -2.457 -6.444 -28.308 1.00 95.75 207 GLY A C 1
ATOM 1567 O O . GLY A 1 207 ? -1.576 -5.780 -28.855 1.00 95.75 207 GLY A O 1
ATOM 1568 N N . LEU A 1 208 ? -2.303 -6.933 -27.076 1.00 97.81 208 LEU A N 1
ATOM 1569 C CA . LEU A 1 208 ? -1.080 -6.774 -26.287 1.00 97.81 208 LEU A CA 1
ATOM 1570 C C . LEU A 1 208 ? 0.162 -7.252 -27.054 1.00 97.81 208 LEU A C 1
ATOM 1572 O O . LEU A 1 208 ? 0.182 -8.343 -27.624 1.00 97.81 208 LEU A O 1
ATOM 1576 N N . SER A 1 209 ? 1.240 -6.466 -27.036 1.00 96.56 209 SER A N 1
ATOM 1577 C CA . SER A 1 209 ? 2.507 -6.872 -27.645 1.00 96.56 209 SER A CA 1
ATOM 1578 C C . SER A 1 209 ? 3.715 -6.266 -26.939 1.00 96.56 209 SER A C 1
ATOM 1580 O O . SER A 1 209 ? 3.876 -5.043 -26.876 1.00 96.56 209 SER A O 1
ATOM 1582 N N . ARG A 1 210 ? 4.577 -7.162 -26.446 1.00 95.62 210 ARG A N 1
ATOM 1583 C CA . ARG A 1 210 ? 5.773 -6.898 -25.641 1.00 95.62 210 ARG A CA 1
ATOM 1584 C C . ARG A 1 210 ? 5.483 -5.958 -24.457 1.00 95.62 210 ARG A C 1
ATOM 1586 O O . ARG A 1 210 ? 5.890 -4.799 -24.493 1.00 95.62 210 ARG A O 1
ATOM 1593 N N . PRO A 1 211 ? 4.736 -6.418 -23.437 1.00 97.19 211 PRO A N 1
ATOM 1594 C CA . PRO A 1 211 ? 4.435 -5.614 -22.262 1.00 97.19 211 PRO A CA 1
ATOM 1595 C C . PRO A 1 211 ? 5.715 -5.232 -21.519 1.00 97.19 211 PRO A C 1
ATOM 1597 O O . PRO A 1 211 ? 6.612 -6.058 -21.373 1.00 97.19 211 PRO A O 1
ATOM 1600 N N . TYR A 1 212 ? 5.765 -4.002 -21.011 1.00 95.00 212 TYR A N 1
ATOM 1601 C CA . TYR A 1 212 ? 6.792 -3.563 -20.065 1.00 95.00 212 TYR A CA 1
ATOM 1602 C C . TYR A 1 212 ? 6.143 -3.174 -18.736 1.00 95.00 212 TYR A C 1
ATOM 1604 O O . TYR A 1 212 ? 5.983 -4.021 -17.868 1.00 95.00 212 TYR A O 1
ATOM 1612 N N . GLY A 1 213 ? 5.748 -1.910 -18.583 1.00 95.88 213 GLY A N 1
ATOM 1613 C CA . GLY A 1 213 ? 5.204 -1.343 -17.354 1.00 95.88 213 GLY A CA 1
ATOM 1614 C C . GLY A 1 213 ? 3.822 -1.861 -16.995 1.00 95.88 213 GLY A C 1
ATOM 1615 O O . GLY A 1 213 ? 2.985 -2.065 -17.877 1.00 95.88 213 GLY A O 1
ATOM 1616 N N . LEU A 1 214 ? 3.602 -2.002 -15.688 1.00 97.94 214 LEU A N 1
ATOM 1617 C CA . LEU A 1 214 ? 2.393 -2.513 -15.052 1.00 97.94 214 LEU A CA 1
ATOM 1618 C C . LEU A 1 214 ? 2.015 -1.595 -13.890 1.00 97.94 214 LEU A C 1
ATOM 1620 O O . LEU A 1 214 ? 2.890 -1.264 -13.090 1.00 97.94 214 LEU A O 1
ATOM 1624 N N . ALA A 1 215 ? 0.737 -1.249 -13.743 1.00 97.19 215 ALA A N 1
ATOM 1625 C CA . ALA A 1 215 ? 0.252 -0.594 -12.529 1.00 97.19 215 ALA A CA 1
ATOM 1626 C C . ALA A 1 215 ? -1.216 -0.911 -12.239 1.00 97.19 215 ALA A C 1
ATOM 1628 O O . ALA A 1 215 ? -2.053 -0.921 -13.142 1.00 97.19 215 ALA A O 1
ATOM 1629 N N . PHE A 1 216 ? -1.539 -1.086 -10.958 1.00 95.62 216 PHE A N 1
ATOM 1630 C CA . PHE A 1 216 ? -2.914 -0.978 -10.476 1.00 95.62 216 PHE A CA 1
ATOM 1631 C C . PHE A 1 216 ? -3.258 0.498 -10.273 1.00 95.62 216 PHE A C 1
ATOM 1633 O O . PHE A 1 216 ? -2.516 1.228 -9.615 1.00 95.62 216 PHE A O 1
ATOM 1640 N N . GLY A 1 217 ? -4.365 0.934 -10.864 1.00 92.81 217 GLY A N 1
ATOM 1641 C CA . GLY A 1 217 ? -4.887 2.283 -10.712 1.00 92.81 217 GLY A CA 1
ATOM 1642 C C . GLY A 1 217 ? -5.742 2.447 -9.457 1.00 92.81 217 GLY A C 1
ATOM 1643 O O . GLY A 1 217 ? -6.293 1.471 -8.939 1.00 92.81 217 GLY A O 1
ATOM 1644 N N . PRO A 1 218 ? -5.909 3.692 -8.973 1.00 88.06 218 PRO A N 1
ATOM 1645 C CA . PRO A 1 218 ? -6.796 3.997 -7.849 1.00 88.06 218 PRO A CA 1
ATOM 1646 C C . PRO A 1 218 ? -8.277 3.729 -8.169 1.00 88.06 218 PRO A C 1
ATOM 1648 O O . PRO A 1 218 ? -9.103 3.654 -7.265 1.00 88.06 218 PRO A O 1
ATOM 1651 N N . ASP A 1 219 ? -8.611 3.564 -9.449 1.00 89.38 219 ASP A N 1
ATOM 1652 C CA . ASP A 1 219 ? -9.920 3.153 -9.958 1.00 89.38 219 ASP A CA 1
ATOM 1653 C C . ASP A 1 219 ? -10.156 1.630 -9.888 1.00 89.38 219 ASP A C 1
ATOM 1655 O O . ASP A 1 219 ? -11.215 1.153 -10.292 1.00 89.38 219 ASP A O 1
ATOM 1659 N N . GLY A 1 220 ? -9.181 0.857 -9.395 1.00 91.19 220 GLY A N 1
ATOM 1660 C CA . GLY A 1 220 ? -9.246 -0.602 -9.322 1.00 91.19 220 GLY A CA 1
ATOM 1661 C C . GLY A 1 220 ? -8.989 -1.311 -10.656 1.00 91.19 220 GLY A C 1
ATOM 1662 O O . GLY A 1 220 ? -9.160 -2.529 -10.734 1.00 91.19 220 GLY A O 1
ATOM 1663 N N . ASN A 1 221 ? -8.576 -0.587 -11.702 1.00 96.69 221 ASN A N 1
ATOM 1664 C CA . ASN A 1 221 ? -8.206 -1.165 -12.993 1.00 96.69 221 ASN A CA 1
ATOM 1665 C C . ASN A 1 221 ? -6.701 -1.445 -13.077 1.00 96.69 221 ASN A C 1
ATOM 1667 O O . ASN A 1 221 ? -5.898 -0.898 -12.325 1.00 96.69 221 ASN A O 1
ATOM 1671 N N . PHE A 1 222 ? -6.309 -2.303 -14.012 1.00 98.38 222 PHE A N 1
ATOM 1672 C CA . PHE A 1 222 ? -4.921 -2.663 -14.275 1.00 98.38 222 PHE A CA 1
ATOM 1673 C C . PHE A 1 222 ? -4.462 -2.089 -15.615 1.00 98.38 222 PHE A C 1
ATOM 1675 O O . PHE A 1 222 ? -5.092 -2.324 -16.645 1.00 98.38 222 PHE A O 1
ATOM 1682 N N . TYR A 1 223 ? -3.369 -1.333 -15.600 1.00 98.56 223 TYR A N 1
ATOM 1683 C CA . TYR A 1 223 ? -2.840 -0.596 -16.743 1.00 98.56 223 TYR A CA 1
ATOM 1684 C C . TYR A 1 223 ? -1.528 -1.223 -17.209 1.00 98.56 223 TYR A C 1
ATOM 1686 O O . TYR A 1 223 ? -0.644 -1.508 -16.398 1.00 98.56 223 TYR A O 1
ATOM 1694 N N . VAL A 1 224 ? -1.396 -1.422 -18.522 1.00 98.75 224 VAL A N 1
ATOM 1695 C CA . VAL A 1 224 ? -0.238 -2.090 -19.132 1.00 98.75 224 VAL A CA 1
ATOM 1696 C C . VAL A 1 224 ? 0.300 -1.281 -20.305 1.00 98.75 224 VAL A C 1
ATOM 1698 O O . VAL A 1 224 ? -0.428 -0.981 -21.254 1.00 98.75 224 VAL A O 1
ATOM 1701 N N . SER A 1 225 ? 1.600 -0.992 -20.279 1.00 98.12 225 SER A N 1
ATOM 1702 C CA . SER A 1 225 ? 2.326 -0.446 -21.426 1.00 98.12 225 SER A CA 1
ATOM 1703 C C . SER A 1 225 ? 2.549 -1.544 -22.457 1.00 98.12 225 SER A C 1
ATOM 1705 O O . SER A 1 225 ? 3.385 -2.429 -22.270 1.00 98.12 225 SER A O 1
ATOM 1707 N N . SER A 1 226 ? 1.822 -1.470 -23.568 1.00 97.56 226 SER A N 1
ATOM 1708 C CA . SER A 1 226 ? 2.011 -2.333 -24.730 1.00 97.56 226 SER A CA 1
ATOM 1709 C C . SER A 1 226 ? 2.974 -1.653 -25.701 1.00 97.56 226 SER A C 1
ATOM 1711 O O . SER A 1 226 ? 2.578 -0.860 -26.568 1.00 97.56 226 SER A O 1
ATOM 1713 N N . PHE A 1 227 ? 4.264 -1.921 -25.500 1.00 96.31 227 PHE A N 1
ATOM 1714 C CA . PHE A 1 227 ? 5.366 -1.191 -26.123 1.00 96.31 227 PHE A CA 1
ATOM 1715 C C . PHE A 1 227 ? 5.312 -1.225 -27.649 1.00 96.31 227 PHE A C 1
ATOM 1717 O O . PHE A 1 227 ? 5.351 -0.170 -28.286 1.00 96.31 227 PHE A O 1
ATOM 1724 N N . LEU A 1 228 ? 5.142 -2.408 -28.252 1.00 95.38 228 LEU A N 1
ATOM 1725 C CA . LEU A 1 228 ? 5.128 -2.522 -29.714 1.00 95.38 228 LEU A CA 1
ATOM 1726 C C . LEU A 1 228 ? 3.834 -1.987 -30.335 1.00 95.38 228 LEU A C 1
ATOM 1728 O O . LEU A 1 228 ? 3.845 -1.556 -31.485 1.00 95.38 228 LEU A O 1
ATOM 1732 N N . THR A 1 229 ? 2.720 -1.946 -29.603 1.00 95.31 229 THR A N 1
ATOM 1733 C CA . THR A 1 229 ? 1.483 -1.367 -30.150 1.00 95.31 229 THR A CA 1
ATOM 1734 C C . THR A 1 229 ? 1.348 0.127 -29.902 1.00 95.31 229 THR A C 1
ATOM 1736 O O . THR A 1 229 ? 0.406 0.719 -30.425 1.00 95.31 229 THR A O 1
ATOM 1739 N N . LYS A 1 230 ? 2.265 0.749 -29.143 1.00 95.00 230 LYS A N 1
ATOM 1740 C CA . LYS A 1 230 ? 2.201 2.169 -28.748 1.00 95.00 230 LYS A CA 1
ATOM 1741 C C . LYS A 1 230 ? 0.901 2.481 -28.003 1.00 95.00 230 LYS A C 1
ATOM 1743 O O . LYS A 1 230 ? 0.233 3.469 -28.299 1.00 95.00 230 LYS A O 1
ATOM 1748 N N . LYS A 1 231 ? 0.488 1.589 -27.101 1.00 97.06 231 LYS A N 1
ATOM 1749 C CA . LYS A 1 231 ? -0.771 1.721 -26.358 1.00 97.06 231 LYS A CA 1
ATOM 1750 C C . LYS A 1 231 ? -0.549 1.548 -24.867 1.00 97.06 231 LYS A C 1
ATOM 1752 O O . LYS A 1 231 ? 0.317 0.776 -24.462 1.00 97.06 231 LYS A O 1
ATOM 1757 N N . ILE A 1 232 ? -1.395 2.205 -24.086 1.00 98.38 232 ILE A N 1
ATOM 1758 C CA . ILE A 1 232 ? -1.688 1.800 -22.712 1.00 98.38 232 ILE A CA 1
ATOM 1759 C C . ILE A 1 232 ? -3.009 1.045 -22.770 1.00 98.38 232 ILE A C 1
ATOM 1761 O O . ILE A 1 232 ? -4.020 1.597 -23.211 1.00 98.38 232 ILE A O 1
ATOM 1765 N N . LEU A 1 233 ? -2.981 -0.225 -22.390 1.00 98.69 233 LEU A N 1
ATOM 1766 C CA . LEU A 1 233 ? -4.155 -1.092 -22.344 1.00 98.69 233 LEU A CA 1
ATOM 1767 C C . LEU A 1 233 ? -4.674 -1.149 -20.911 1.00 98.69 233 LEU A C 1
ATOM 1769 O O . LEU A 1 233 ? -3.872 -1.198 -19.974 1.00 98.69 233 LEU A O 1
ATOM 1773 N N . ARG A 1 234 ? -5.997 -1.141 -20.752 1.00 98.44 234 ARG A N 1
ATOM 1774 C CA . ARG A 1 234 ? -6.659 -1.187 -19.453 1.00 98.44 234 ARG A CA 1
ATOM 1775 C C . ARG A 1 234 ? -7.468 -2.469 -19.314 1.00 98.44 234 ARG A C 1
ATOM 1777 O O . ARG A 1 234 ? -8.219 -2.849 -20.212 1.00 98.44 234 ARG A O 1
ATOM 1784 N N . TYR A 1 235 ? -7.325 -3.104 -18.163 1.00 98.69 235 TYR A N 1
ATOM 1785 C CA . TYR A 1 235 ? -7.978 -4.352 -17.799 1.00 98.69 235 TYR A CA 1
ATOM 1786 C C . TYR A 1 235 ? -8.682 -4.193 -16.459 1.00 98.69 235 TYR A C 1
ATOM 1788 O O . TYR A 1 235 ? -8.335 -3.333 -15.649 1.00 98.69 235 TYR A O 1
ATOM 1796 N N . ASN A 1 236 ? -9.653 -5.052 -16.190 1.00 98.06 236 ASN A N 1
ATOM 1797 C CA . ASN A 1 236 ? -10.257 -5.143 -14.876 1.00 98.06 236 ASN A CA 1
ATOM 1798 C C . ASN A 1 236 ? -9.207 -5.644 -13.872 1.00 98.06 236 ASN A C 1
ATOM 1800 O O . ASN A 1 236 ? -8.661 -6.732 -14.044 1.00 98.06 236 ASN A O 1
ATOM 1804 N N . GLY A 1 237 ? -8.933 -4.883 -12.809 1.00 96.00 237 GLY A N 1
ATOM 1805 C CA . GLY A 1 237 ? -7.840 -5.208 -11.885 1.00 96.00 237 GLY A CA 1
ATOM 1806 C C . GLY A 1 237 ? -8.063 -6.463 -11.042 1.00 96.00 237 GLY A C 1
ATOM 1807 O O . GLY A 1 237 ? -7.114 -6.986 -10.473 1.00 96.00 237 GLY A O 1
ATOM 1808 N N . LYS A 1 238 ? -9.288 -6.996 -10.990 1.00 94.44 238 LYS A N 1
ATOM 1809 C CA . LYS A 1 238 ? -9.581 -8.249 -10.284 1.00 94.44 238 LYS A CA 1
ATOM 1810 C C . LYS A 1 238 ? -9.509 -9.474 -11.193 1.00 94.44 238 LYS A C 1
ATOM 1812 O O . LYS A 1 238 ? -9.091 -10.539 -10.752 1.00 94.44 238 LYS A O 1
ATOM 1817 N N . THR A 1 239 ? -9.962 -9.341 -12.436 1.00 95.62 239 THR A N 1
ATOM 1818 C CA . THR A 1 239 ? -10.191 -10.484 -13.339 1.00 95.62 239 THR A CA 1
ATOM 1819 C C . THR A 1 239 ? -9.244 -10.536 -14.531 1.00 95.62 239 THR A C 1
ATOM 1821 O O . THR A 1 239 ? -9.202 -11.557 -15.203 1.00 95.62 239 THR A O 1
ATOM 1824 N N . GLY A 1 240 ? -8.531 -9.446 -14.828 1.00 96.94 240 GLY A N 1
ATOM 1825 C CA . GLY A 1 240 ? -7.656 -9.341 -15.994 1.00 96.94 240 GLY A CA 1
ATOM 1826 C C . GLY A 1 240 ? -8.396 -9.237 -17.331 1.00 96.94 240 GLY A C 1
ATOM 1827 O O . GLY A 1 240 ? -7.769 -9.225 -18.384 1.00 96.94 240 GLY A O 1
ATOM 1828 N N . GLN A 1 241 ? -9.727 -9.113 -17.326 1.00 97.56 241 GLN A N 1
ATOM 1829 C CA . GLN A 1 241 ? -10.502 -8.921 -18.553 1.00 97.56 241 GLN A CA 1
ATOM 1830 C C . GLN A 1 241 ? -10.179 -7.577 -19.206 1.00 97.56 241 GLN A C 1
ATOM 1832 O O . GLN A 1 241 ? -10.159 -6.549 -18.525 1.00 97.56 241 GLN A O 1
ATOM 1837 N N . PHE A 1 242 ? -9.952 -7.574 -20.521 1.00 98.44 242 PHE A N 1
ATOM 1838 C CA . PHE A 1 242 ? -9.726 -6.348 -21.283 1.00 98.44 242 PHE A CA 1
ATOM 1839 C C . PHE A 1 242 ? -10.941 -5.415 -21.206 1.00 98.44 242 PHE A C 1
ATOM 1841 O O . PHE A 1 242 ? -12.075 -5.847 -21.407 1.00 98.44 242 PHE A O 1
ATOM 1848 N N . ILE A 1 243 ? -10.692 -4.138 -20.904 1.00 98.31 243 ILE A N 1
ATOM 1849 C CA . ILE A 1 243 ? -11.714 -3.087 -20.843 1.00 98.31 243 ILE A CA 1
ATOM 1850 C C . ILE A 1 243 ? -11.645 -2.255 -22.120 1.00 98.31 243 ILE A C 1
ATOM 1852 O O . ILE A 1 243 ? -12.587 -2.244 -22.908 1.00 98.31 243 ILE A O 1
ATOM 1856 N N . ASP A 1 244 ? -10.533 -1.545 -22.316 1.00 97.81 244 ASP A N 1
ATOM 1857 C CA . ASP A 1 244 ? -10.328 -0.643 -23.443 1.00 97.81 244 ASP A CA 1
ATOM 1858 C C . ASP A 1 244 ? -8.853 -0.249 -23.637 1.00 97.81 244 ASP A C 1
ATOM 1860 O O . ASP A 1 244 ? -7.939 -0.645 -22.905 1.00 97.81 244 ASP A O 1
ATOM 1864 N N . VAL A 1 245 ? -8.616 0.540 -24.686 1.00 98.06 245 VAL A N 1
ATOM 1865 C CA . VAL A 1 245 ? -7.346 1.229 -24.911 1.00 98.06 245 VAL A CA 1
ATOM 1866 C C . VAL A 1 245 ? -7.415 2.590 -24.224 1.00 98.06 245 VAL A C 1
ATOM 1868 O O . VAL A 1 245 ? -8.088 3.490 -24.720 1.00 98.06 245 VAL A O 1
ATOM 1871 N N . PHE A 1 246 ? -6.682 2.755 -23.124 1.00 98.12 246 PHE A N 1
ATOM 1872 C CA . PHE A 1 246 ? -6.640 4.009 -22.370 1.00 98.12 246 PHE A CA 1
ATOM 1873 C C . PHE A 1 246 ? -5.951 5.136 -23.154 1.00 98.12 246 PHE A C 1
ATOM 1875 O O . PHE A 1 246 ? -6.435 6.263 -23.195 1.00 98.12 246 PHE A O 1
ATOM 1882 N N . ALA A 1 247 ? -4.824 4.832 -23.805 1.00 97.12 247 ALA A N 1
ATOM 1883 C CA . ALA A 1 247 ? -4.076 5.801 -24.603 1.00 97.12 247 ALA A CA 1
ATOM 1884 C C . ALA A 1 247 ? -3.436 5.144 -25.829 1.00 97.12 247 ALA A C 1
ATOM 1886 O O . ALA A 1 247 ? -3.018 3.987 -25.779 1.00 97.12 247 ALA A O 1
ATOM 1887 N N . THR A 1 248 ? -3.327 5.900 -26.926 1.00 95.69 248 THR A N 1
ATOM 1888 C CA . THR A 1 248 ? -2.676 5.474 -28.176 1.00 95.69 248 THR A CA 1
ATOM 1889 C C . THR A 1 248 ? -1.657 6.518 -28.628 1.00 95.69 248 THR A C 1
ATOM 1891 O O . THR A 1 248 ? -1.941 7.713 -28.628 1.00 95.69 248 THR A O 1
ATOM 1894 N N . GLY A 1 249 ? -0.473 6.071 -29.041 1.00 92.62 249 GLY A N 1
ATOM 1895 C CA . GLY A 1 249 ? 0.577 6.930 -29.578 1.00 92.62 249 GLY A CA 1
ATOM 1896 C C . GLY A 1 249 ? 0.231 7.500 -30.952 1.00 92.62 249 GLY A C 1
ATOM 1897 O O . GLY A 1 249 ? -0.223 6.786 -31.846 1.00 92.62 249 GLY A O 1
ATOM 1898 N N . ASN A 1 250 ? 0.512 8.788 -31.134 1.00 89.62 250 ASN A N 1
ATOM 1899 C CA . ASN A 1 250 ? 0.270 9.534 -32.371 1.00 89.62 250 ASN A CA 1
ATOM 1900 C C . ASN A 1 250 ? 1.513 9.651 -33.275 1.00 89.62 250 ASN A C 1
ATOM 1902 O O . ASN A 1 250 ? 1.417 10.252 -34.340 1.00 89.62 250 ASN A O 1
ATOM 1906 N N . GLN A 1 251 ? 2.656 9.068 -32.884 1.00 89.06 251 GLN A N 1
ATOM 1907 C CA . GLN A 1 251 ? 3.914 9.108 -33.647 1.00 89.06 251 GLN A CA 1
ATOM 1908 C C . GLN A 1 251 ? 4.481 10.527 -33.823 1.00 89.06 251 GLN A C 1
ATOM 1910 O O . GLN A 1 251 ? 5.122 10.829 -34.827 1.00 89.06 251 GLN A O 1
ATOM 1915 N N . GLN A 1 252 ? 4.242 11.401 -32.844 1.00 89.94 252 GLN A N 1
ATOM 1916 C CA . GLN A 1 252 ? 4.748 12.774 -32.797 1.00 89.94 252 GLN A CA 1
ATOM 1917 C C . GLN A 1 252 ? 5.504 13.024 -31.488 1.00 89.94 252 GLN A C 1
ATOM 1919 O O . GLN A 1 252 ? 5.386 12.249 -30.538 1.00 89.94 252 GLN A O 1
ATOM 1924 N N . ALA A 1 253 ? 6.269 14.117 -31.418 1.00 84.19 253 ALA A N 1
ATOM 1925 C CA . ALA A 1 253 ? 6.813 14.594 -30.148 1.00 84.19 253 ALA A CA 1
ATOM 1926 C C . ALA A 1 253 ? 5.663 14.908 -29.169 1.00 84.19 253 ALA A C 1
ATOM 1928 O O . ALA A 1 253 ? 4.643 15.464 -29.573 1.00 84.19 253 ALA A O 1
ATOM 1929 N N . GLY A 1 254 ? 5.804 14.517 -27.902 1.00 85.19 254 GLY A N 1
ATOM 1930 C CA . GLY A 1 254 ? 4.712 14.522 -26.919 1.00 85.19 254 GLY A CA 1
ATOM 1931 C C . GLY A 1 254 ? 3.787 13.304 -26.997 1.00 85.19 254 GLY A C 1
ATOM 1932 O O . GLY A 1 254 ? 2.837 13.212 -26.226 1.00 85.19 254 GLY A O 1
ATOM 1933 N N . GLY A 1 255 ? 4.040 12.378 -27.926 1.00 91.69 255 GLY A N 1
ATOM 1934 C CA . GLY A 1 255 ? 3.265 11.158 -28.123 1.00 91.69 255 GLY A CA 1
ATOM 1935 C C . GLY A 1 255 ? 3.803 9.938 -27.376 1.00 91.69 255 GLY A C 1
ATOM 1936 O O . GLY A 1 255 ? 4.986 9.840 -27.058 1.00 91.69 255 GLY A O 1
ATOM 1937 N N . LEU A 1 256 ? 2.928 8.950 -27.175 1.00 94.88 256 LEU A N 1
ATOM 1938 C CA . LEU A 1 256 ? 3.226 7.661 -26.539 1.00 94.88 256 LEU A CA 1
ATOM 1939 C C . LEU A 1 256 ? 4.055 6.727 -27.453 1.00 94.88 256 LEU A C 1
ATOM 1941 O O . LEU A 1 256 ? 3.558 5.726 -27.974 1.00 94.88 256 LEU A O 1
ATOM 1945 N N . ASN A 1 257 ? 5.318 7.075 -27.693 1.00 94.50 257 ASN A N 1
ATOM 1946 C CA . ASN A 1 257 ? 6.195 6.397 -28.653 1.00 94.50 257 ASN A CA 1
ATOM 1947 C C . ASN A 1 257 ? 7.098 5.368 -27.960 1.00 94.50 257 ASN A C 1
ATOM 1949 O O . ASN A 1 257 ? 8.110 5.720 -27.352 1.00 94.50 257 ASN A O 1
ATOM 1953 N N . GLY A 1 258 ? 6.714 4.092 -28.035 1.00 94.81 258 GLY A N 1
ATOM 1954 C CA . GLY A 1 258 ? 7.396 3.005 -27.328 1.00 94.81 258 GLY A CA 1
ATOM 1955 C C . GLY A 1 258 ? 7.253 3.149 -25.809 1.00 94.81 258 GLY A C 1
ATOM 1956 O O . GLY A 1 258 ? 8.257 3.406 -25.142 1.00 94.81 258 GLY A O 1
ATOM 1957 N N . PRO A 1 259 ? 6.025 3.058 -25.259 1.00 96.94 259 PRO A N 1
ATOM 1958 C CA . PRO A 1 259 ? 5.807 3.161 -23.821 1.00 96.94 259 PRO A CA 1
ATOM 1959 C C . PRO A 1 259 ? 6.524 2.028 -23.083 1.00 96.94 259 PRO A C 1
ATOM 1961 O O . PRO A 1 259 ? 6.358 0.862 -23.438 1.00 96.94 259 PRO A O 1
ATOM 1964 N N . ASN A 1 260 ? 7.304 2.376 -22.062 1.00 95.81 260 ASN A N 1
ATOM 1965 C CA . ASN A 1 260 ? 8.060 1.441 -21.236 1.00 95.81 260 ASN A CA 1
ATOM 1966 C C . ASN A 1 260 ? 7.365 1.253 -19.888 1.00 95.81 260 ASN A C 1
ATOM 1968 O O . ASN A 1 260 ? 6.446 0.449 -19.793 1.00 95.81 260 ASN A O 1
ATOM 1972 N N . ASN A 1 261 ? 7.769 1.974 -18.844 1.00 96.81 261 ASN A N 1
ATOM 1973 C CA . ASN A 1 261 ? 7.191 1.859 -17.508 1.00 96.81 261 ASN A CA 1
ATOM 1974 C C . ASN A 1 261 ? 6.019 2.833 -17.322 1.00 96.81 261 ASN A C 1
ATOM 1976 O O . ASN A 1 261 ? 5.905 3.827 -18.042 1.00 96.81 261 ASN A O 1
ATOM 1980 N N . LEU A 1 262 ? 5.149 2.532 -16.361 1.00 97.19 262 LEU A N 1
ATOM 1981 C CA . LEU A 1 262 ? 4.062 3.405 -15.949 1.00 97.19 262 LEU A CA 1
ATOM 1982 C C . LEU A 1 262 ? 3.827 3.276 -14.440 1.00 97.19 262 LEU A C 1
ATOM 1984 O O . LEU A 1 262 ? 3.954 2.180 -13.897 1.00 97.19 262 LEU A O 1
ATOM 1988 N N . LEU A 1 263 ? 3.482 4.375 -13.771 1.00 96.06 263 LEU A N 1
ATOM 1989 C CA . LEU A 1 263 ? 3.078 4.363 -12.363 1.00 96.06 263 LEU A CA 1
ATOM 1990 C C . LEU A 1 263 ? 2.054 5.457 -12.072 1.00 96.06 263 LEU A C 1
ATOM 1992 O O . LEU A 1 263 ? 2.083 6.523 -12.687 1.00 96.06 263 LEU A O 1
ATOM 1996 N N . PHE A 1 264 ? 1.168 5.197 -11.113 1.00 95.25 264 PHE A N 1
ATOM 1997 C CA . PHE A 1 264 ? 0.320 6.229 -10.524 1.00 95.25 264 PHE A CA 1
ATOM 1998 C C . PHE A 1 264 ? 1.089 6.922 -9.403 1.00 95.25 264 PHE A C 1
ATOM 2000 O O . PHE A 1 264 ? 1.537 6.267 -8.460 1.00 95.25 264 PHE A O 1
ATOM 2007 N N . ALA A 1 265 ? 1.267 8.235 -9.518 1.00 91.44 265 ALA A N 1
ATOM 2008 C CA . ALA A 1 265 ? 1.975 9.021 -8.518 1.00 91.44 265 ALA A CA 1
ATOM 2009 C C . ALA A 1 265 ? 1.007 9.554 -7.436 1.00 91.44 265 ALA A C 1
ATOM 2011 O O . ALA A 1 265 ? -0.214 9.517 -7.618 1.00 91.44 265 ALA A O 1
ATOM 2012 N N . PRO A 1 266 ? 1.517 10.049 -6.289 1.00 84.44 266 PRO A N 1
ATOM 2013 C CA . PRO A 1 266 ? 0.682 10.572 -5.201 1.00 84.44 266 PRO A CA 1
ATOM 2014 C C . PRO A 1 266 ? -0.224 11.756 -5.567 1.00 84.44 266 PRO A C 1
ATOM 2016 O O . PRO A 1 266 ? -1.145 12.064 -4.819 1.00 84.44 266 PRO A O 1
ATOM 2019 N N . ASP A 1 267 ? 0.029 12.423 -6.692 1.00 85.62 267 ASP A N 1
ATOM 2020 C CA . ASP A 1 267 ? -0.820 13.489 -7.232 1.00 85.62 267 ASP A CA 1
ATOM 2021 C C . ASP A 1 267 ? -2.068 12.956 -7.969 1.00 85.62 267 ASP A C 1
ATOM 2023 O O . ASP A 1 267 ? -2.894 13.737 -8.440 1.00 85.62 267 ASP A O 1
ATOM 2027 N N . GLY A 1 268 ? -2.213 11.630 -8.062 1.00 86.81 268 GLY A N 1
ATOM 2028 C CA . GLY A 1 268 ? -3.331 10.946 -8.702 1.00 86.81 268 GLY A CA 1
ATOM 2029 C C . GLY A 1 268 ? -3.190 10.783 -10.215 1.00 86.81 268 GLY A C 1
ATOM 2030 O O . GLY A 1 268 ? -4.091 10.216 -10.833 1.00 86.81 268 GLY A O 1
ATOM 2031 N N . ASN A 1 269 ? -2.091 11.239 -10.821 1.00 94.75 269 ASN A N 1
ATOM 2032 C CA . ASN A 1 269 ? -1.869 11.125 -12.259 1.00 94.75 269 ASN A CA 1
ATOM 2033 C C . ASN A 1 269 ? -1.077 9.866 -12.634 1.00 94.75 269 ASN A C 1
ATOM 2035 O O . ASN A 1 269 ? -0.347 9.286 -11.825 1.00 94.75 269 ASN A O 1
ATOM 2039 N N . LEU A 1 270 ? -1.205 9.461 -13.899 1.00 97.81 270 LEU A N 1
ATOM 2040 C CA . LEU A 1 270 ? -0.462 8.352 -14.486 1.00 97.81 270 LEU A CA 1
ATOM 2041 C C . LEU A 1 270 ? 0.770 8.878 -15.232 1.00 97.81 270 LEU A C 1
ATOM 2043 O O . LEU A 1 270 ? 0.647 9.572 -16.240 1.00 97.81 270 LEU A O 1
ATOM 2047 N N . TYR A 1 271 ? 1.957 8.511 -14.765 1.00 98.31 271 TYR A N 1
ATOM 2048 C CA . TYR A 1 271 ? 3.230 8.836 -15.403 1.00 98.31 271 TYR A CA 1
ATOM 2049 C C . TYR A 1 271 ? 3.669 7.683 -16.295 1.00 98.31 271 TYR A C 1
ATOM 2051 O O . TYR A 1 271 ? 3.511 6.523 -15.915 1.00 98.31 271 TYR A O 1
ATOM 2059 N N . VAL A 1 272 ? 4.234 7.984 -17.467 1.00 98.50 272 VAL A N 1
ATOM 2060 C CA . VAL A 1 272 ? 4.633 6.973 -18.458 1.00 98.50 272 VAL A CA 1
ATOM 2061 C C . VAL A 1 272 ? 5.961 7.344 -19.104 1.00 98.50 272 VAL A C 1
ATOM 2063 O O . VAL A 1 272 ? 6.096 8.429 -19.666 1.00 98.50 272 VAL A O 1
ATOM 2066 N N . THR A 1 273 ? 6.941 6.442 -19.076 1.00 97.94 273 THR A N 1
ATOM 2067 C CA . THR A 1 273 ? 8.197 6.619 -19.821 1.00 97.94 273 THR A CA 1
ATOM 2068 C C . THR A 1 273 ? 8.055 6.137 -21.253 1.00 97.94 273 THR A C 1
ATOM 2070 O O . THR A 1 273 ? 7.359 5.164 -21.543 1.00 97.94 273 THR A O 1
ATOM 2073 N N . THR A 1 274 ? 8.752 6.802 -22.167 1.00 96.81 274 THR A N 1
ATOM 2074 C CA . THR A 1 274 ? 8.786 6.449 -23.587 1.00 96.81 274 THR A CA 1
ATOM 2075 C C . THR A 1 274 ? 10.221 6.292 -24.079 1.00 96.81 274 THR A C 1
ATOM 2077 O O . THR A 1 274 ? 11.141 6.948 -23.587 1.00 96.81 274 THR A O 1
ATOM 2080 N N . GLN A 1 275 ? 10.398 5.411 -25.064 1.00 93.31 275 GLN A N 1
ATOM 2081 C CA . GLN A 1 275 ? 11.673 5.155 -25.738 1.00 93.31 275 GLN A CA 1
ATOM 2082 C C . GLN A 1 275 ? 11.932 6.100 -26.928 1.00 93.31 275 GLN A C 1
ATOM 2084 O O . GLN A 1 275 ? 13.051 6.157 -27.435 1.00 93.31 275 GLN A O 1
ATOM 2089 N N . GLY A 1 276 ? 10.904 6.785 -27.433 1.00 92.31 276 GLY A N 1
ATOM 2090 C CA . GLY A 1 276 ? 11.033 7.592 -28.650 1.00 92.31 276 GLY A CA 1
ATOM 2091 C C . GLY A 1 276 ? 11.102 6.754 -29.935 1.00 92.31 276 GLY A C 1
ATOM 2092 O O . GLY A 1 276 ? 11.589 7.223 -30.961 1.00 92.31 276 GLY A O 1
ATOM 2093 N N . SER A 1 277 ? 10.614 5.508 -29.907 1.00 90.69 277 SER A N 1
ATOM 2094 C CA . SER A 1 277 ? 10.586 4.613 -31.071 1.00 90.69 277 SER A CA 1
ATOM 2095 C C . SER A 1 277 ? 9.176 4.411 -31.632 1.00 90.69 277 SER A C 1
ATOM 2097 O O . SER A 1 277 ? 8.161 4.613 -30.959 1.00 90.69 277 SER A O 1
ATOM 2099 N N . VAL A 1 278 ? 9.103 3.985 -32.894 1.00 88.31 278 VAL A N 1
ATOM 2100 C CA . VAL A 1 278 ? 7.867 3.556 -33.559 1.00 88.31 278 VAL A CA 1
ATOM 2101 C C . VAL A 1 278 ? 8.018 2.095 -33.957 1.00 88.31 278 VAL A C 1
ATOM 2103 O O . VAL A 1 278 ? 8.987 1.732 -34.606 1.00 88.31 278 VAL A O 1
ATOM 2106 N N . ALA A 1 279 ? 7.068 1.233 -33.604 1.00 87.44 279 ALA A N 1
ATOM 2107 C CA . ALA A 1 279 ? 7.151 -0.161 -34.025 1.00 87.44 279 ALA A CA 1
ATOM 2108 C C . ALA A 1 279 ? 6.894 -0.326 -35.537 1.00 87.44 279 ALA A C 1
ATOM 2110 O O . ALA A 1 279 ? 5.870 0.144 -36.044 1.00 87.44 279 ALA A O 1
ATOM 2111 N N . ARG A 1 280 ? 7.792 -1.034 -36.234 1.00 87.81 280 ARG A N 1
ATOM 2112 C CA . ARG A 1 280 ? 7.656 -1.511 -37.622 1.00 87.81 280 ARG A CA 1
ATOM 2113 C C . ARG A 1 280 ? 8.014 -2.998 -37.674 1.00 87.81 280 ARG A C 1
ATOM 2115 O O . ARG A 1 280 ? 9.030 -3.406 -37.120 1.00 87.81 280 ARG A O 1
ATOM 2122 N N . ASP A 1 281 ? 7.145 -3.816 -38.266 1.00 86.56 281 ASP A N 1
ATOM 2123 C CA . ASP A 1 281 ? 7.323 -5.275 -38.394 1.00 86.56 281 ASP A CA 1
ATOM 2124 C C . ASP A 1 281 ? 7.683 -5.991 -37.076 1.00 86.56 281 ASP A C 1
ATOM 2126 O O . ASP A 1 281 ? 8.549 -6.867 -37.015 1.00 86.56 281 ASP A O 1
ATOM 2130 N N . GLY A 1 282 ? 7.031 -5.582 -35.982 1.00 83.50 282 GLY A N 1
ATOM 2131 C CA . GLY A 1 282 ? 7.250 -6.150 -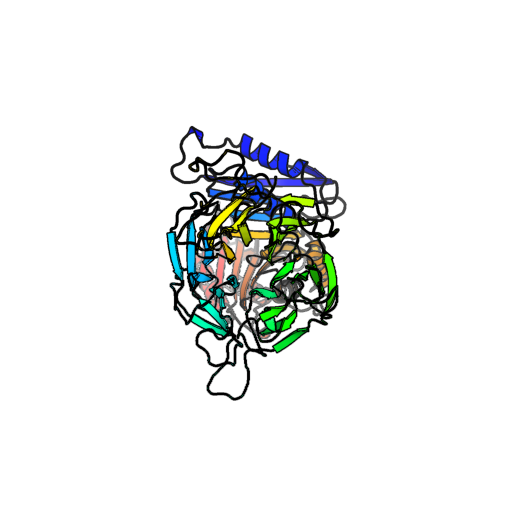34.647 1.00 83.50 282 GLY A CA 1
ATOM 2132 C C . GLY A 1 282 ? 8.583 -5.763 -33.997 1.00 83.50 282 GLY A C 1
ATOM 2133 O O . GLY A 1 282 ? 9.001 -6.407 -33.035 1.00 83.50 282 GLY A O 1
ATOM 2134 N N . LYS A 1 283 ? 9.271 -4.734 -34.505 1.00 88.50 283 LYS A N 1
ATOM 2135 C CA . LYS A 1 283 ? 10.542 -4.227 -33.968 1.00 88.50 283 LYS A CA 1
ATOM 2136 C C . LYS A 1 283 ? 10.490 -2.717 -33.770 1.00 88.50 283 LYS A C 1
ATOM 2138 O O . LYS A 1 283 ? 9.777 -2.022 -34.484 1.00 88.50 283 LYS A O 1
ATOM 2143 N N . ALA A 1 284 ? 11.254 -2.212 -32.806 1.00 89.06 284 ALA A N 1
ATOM 2144 C CA . ALA A 1 284 ? 11.409 -0.776 -32.598 1.00 89.06 284 ALA A CA 1
ATOM 2145 C C . ALA A 1 284 ? 12.187 -0.136 -33.761 1.00 89.06 284 ALA A C 1
ATOM 2147 O O . ALA A 1 284 ? 13.249 -0.633 -34.138 1.00 89.06 284 ALA A O 1
ATOM 2148 N N . ASP A 1 285 ? 11.668 0.968 -34.295 1.00 90.69 285 ASP A N 1
ATOM 2149 C CA . ASP A 1 285 ? 12.312 1.806 -35.301 1.00 90.69 285 ASP A CA 1
ATOM 2150 C C . ASP A 1 285 ? 12.537 3.222 -34.755 1.00 90.69 285 ASP A C 1
ATOM 2152 O O . ASP A 1 285 ? 11.607 3.899 -34.311 1.00 90.69 285 ASP A O 1
ATOM 2156 N N . PHE A 1 286 ? 13.793 3.657 -34.802 1.00 90.81 286 PHE A N 1
ATOM 2157 C CA . PHE A 1 286 ? 14.260 4.956 -34.322 1.00 90.81 286 PHE A CA 1
ATOM 2158 C C . PHE A 1 286 ? 14.473 5.966 -35.455 1.00 90.81 286 PHE A C 1
ATOM 2160 O O . PHE A 1 286 ? 14.779 7.124 -35.180 1.00 90.81 286 PHE A O 1
ATOM 2167 N N . SER A 1 287 ? 14.293 5.569 -36.723 1.00 90.19 287 SER A N 1
ATOM 2168 C CA . SER A 1 287 ? 14.462 6.459 -37.878 1.00 90.19 287 SER A CA 1
ATOM 2169 C C . SER A 1 287 ? 13.657 7.767 -37.801 1.00 90.19 287 SER A C 1
ATOM 2171 O O . SER A 1 287 ? 14.109 8.749 -38.386 1.00 90.19 287 SER A O 1
ATOM 2173 N N . PRO A 1 288 ? 12.486 7.832 -37.128 1.00 87.69 288 PRO A N 1
ATOM 2174 C CA . PRO A 1 288 ? 11.754 9.088 -36.960 1.00 87.69 288 PRO A CA 1
ATOM 2175 C C . PRO A 1 288 ? 12.417 10.113 -36.025 1.00 87.69 288 PRO A C 1
ATOM 2177 O O . PRO A 1 288 ? 12.019 11.273 -36.052 1.00 87.69 288 PRO A O 1
ATOM 2180 N N . GLY A 1 289 ? 13.385 9.712 -35.191 1.00 89.50 289 GLY A N 1
ATOM 2181 C CA . GLY A 1 289 ? 14.087 10.620 -34.275 1.00 89.50 289 GLY A CA 1
ATOM 2182 C C . GLY A 1 289 ? 13.190 11.267 -33.214 1.00 89.50 289 GLY A C 1
ATOM 2183 O O . GLY A 1 289 ? 13.406 12.423 -32.857 1.00 89.50 289 GLY A O 1
ATOM 2184 N N . LEU A 1 290 ? 12.155 10.560 -32.742 1.00 93.69 290 LEU A N 1
ATOM 2185 C CA . LEU A 1 290 ? 11.241 11.086 -31.724 1.00 93.69 290 LEU A CA 1
ATOM 2186 C C . LEU A 1 290 ? 11.927 11.117 -30.347 1.00 93.69 290 LEU A C 1
ATOM 2188 O O . LEU A 1 290 ? 12.704 10.214 -30.032 1.00 93.69 290 LEU A O 1
ATOM 2192 N N . PRO A 1 291 ? 11.647 12.130 -29.508 1.00 94.38 291 PRO A N 1
ATOM 2193 C CA . PRO A 1 291 ? 12.262 12.227 -28.191 1.00 94.38 291 PRO A CA 1
ATOM 2194 C C . PRO A 1 291 ? 11.751 11.133 -27.244 1.00 94.38 291 PRO A C 1
ATOM 2196 O O . PRO A 1 291 ? 10.572 10.775 -27.270 1.00 94.38 291 PRO A O 1
ATOM 2199 N N . SER A 1 292 ? 12.635 10.664 -26.362 1.00 95.50 292 SER A N 1
ATOM 2200 C CA . SER A 1 292 ? 12.260 9.917 -25.157 1.00 95.50 292 SER A CA 1
ATOM 2201 C C . SER A 1 292 ? 11.758 10.880 -24.090 1.00 95.50 292 SER A C 1
ATOM 2203 O O . SER A 1 292 ? 12.409 11.879 -23.786 1.00 95.50 292 SER A O 1
ATOM 2205 N N . GLN A 1 293 ? 10.597 10.584 -23.521 1.00 96.56 293 GLN A N 1
ATOM 2206 C CA . GLN A 1 293 ? 9.868 11.500 -22.646 1.00 96.56 293 GLN A CA 1
ATOM 2207 C C . GLN A 1 293 ? 9.228 10.775 -21.468 1.00 96.56 293 GLN A C 1
ATOM 2209 O O . GLN A 1 293 ? 8.875 9.597 -21.564 1.00 96.56 293 GLN A O 1
ATOM 2214 N N . VAL A 1 294 ? 9.046 11.510 -20.375 1.00 98.06 294 VAL A N 1
ATOM 2215 C CA . VAL A 1 294 ? 8.069 11.183 -19.338 1.00 98.06 294 VAL A CA 1
ATOM 2216 C C . VAL A 1 294 ? 6.792 11.933 -19.689 1.00 98.06 294 VAL A C 1
ATOM 2218 O O . VAL A 1 294 ? 6.795 13.163 -19.766 1.00 98.06 294 VAL A O 1
ATOM 2221 N N . LEU A 1 295 ? 5.718 11.194 -19.931 1.00 97.88 295 LEU A N 1
ATOM 2222 C CA . LEU A 1 295 ? 4.389 11.728 -20.193 1.00 97.88 295 LEU A CA 1
ATOM 2223 C C . LEU A 1 295 ? 3.551 11.661 -18.919 1.00 97.88 295 LEU A C 1
ATOM 2225 O O . LEU A 1 295 ? 3.635 10.688 -18.172 1.00 97.88 295 LEU A O 1
ATOM 2229 N N . LEU A 1 296 ? 2.737 12.686 -18.706 1.00 96.94 296 LEU A N 1
ATOM 2230 C CA . LEU A 1 296 ? 1.771 12.789 -17.622 1.00 96.94 296 LEU A CA 1
ATOM 2231 C C . LEU A 1 296 ? 0.368 12.635 -18.200 1.00 96.94 296 LEU A C 1
ATOM 2233 O O . LEU A 1 296 ? 0.007 13.398 -19.091 1.00 96.94 296 LEU A O 1
ATOM 2237 N N . TYR A 1 297 ? -0.417 11.692 -17.692 1.00 97.44 297 TYR A N 1
ATOM 2238 C CA . TYR A 1 297 ? -1.807 11.468 -18.078 1.00 97.44 297 TYR A CA 1
ATOM 2239 C C . TYR A 1 297 ? -2.744 11.740 -16.907 1.00 97.44 297 TYR A C 1
ATOM 2241 O O . TYR A 1 297 ? -2.558 11.200 -15.815 1.00 97.44 297 TYR A O 1
ATOM 2249 N N . ASN A 1 298 ? -3.807 12.498 -17.166 1.00 94.56 298 ASN A N 1
ATOM 2250 C CA . ASN A 1 298 ? -4.949 12.554 -16.267 1.00 94.56 298 ASN A CA 1
ATOM 2251 C C . ASN A 1 298 ? -5.803 11.284 -16.471 1.00 94.56 298 ASN A C 1
ATOM 2253 O O . ASN A 1 298 ? -6.322 11.082 -17.573 1.00 94.56 298 ASN A O 1
ATOM 2257 N N . PRO A 1 299 ? -5.974 10.420 -15.456 1.00 92.06 299 PRO A N 1
ATOM 2258 C CA . PRO A 1 299 ? -6.669 9.148 -15.638 1.00 92.06 299 PRO A CA 1
ATOM 2259 C C . PRO A 1 299 ? -8.178 9.283 -15.862 1.00 92.06 299 PR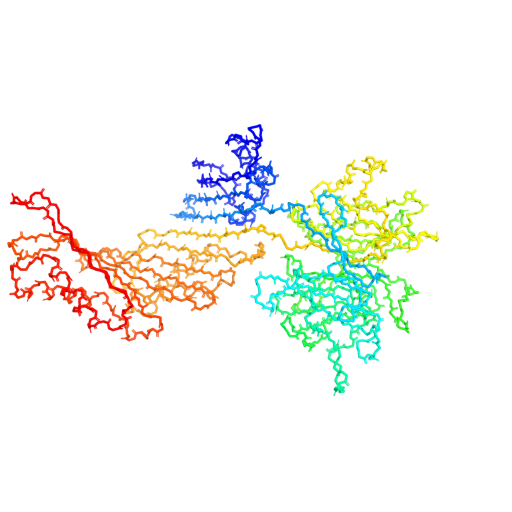O A C 1
ATOM 2261 O O . PRO A 1 299 ? -8.793 8.358 -16.385 1.00 92.06 299 PRO A O 1
ATOM 2264 N N . GLN A 1 300 ? -8.786 10.418 -15.511 1.00 89.44 300 GLN A N 1
ATOM 2265 C CA . GLN A 1 300 ? -10.213 10.658 -15.725 1.00 89.44 300 GLN A CA 1
ATOM 2266 C C . GLN A 1 300 ? -10.515 11.154 -17.144 1.00 89.44 300 GLN A C 1
ATOM 2268 O O . GLN A 1 300 ? -11.526 10.764 -17.722 1.00 89.44 300 GLN A O 1
ATOM 2273 N N . THR A 1 301 ? -9.666 12.015 -17.711 1.00 91.81 301 THR A N 1
ATOM 2274 C CA . THR A 1 301 ? -9.899 12.632 -19.029 1.00 91.81 301 THR A CA 1
ATOM 2275 C C . THR A 1 301 ? -9.086 12.002 -20.157 1.00 91.81 301 THR A C 1
ATOM 2277 O O . THR A 1 301 ? -9.393 12.233 -21.325 1.00 91.81 301 THR A O 1
ATOM 2280 N N . GLY A 1 302 ? -8.026 11.254 -19.834 1.00 90.56 302 GLY A N 1
ATOM 2281 C CA . GLY A 1 302 ? -7.061 10.723 -20.799 1.00 90.56 302 GLY A CA 1
ATOM 2282 C C . GLY A 1 302 ? -6.151 11.787 -21.427 1.00 90.56 302 GLY A C 1
ATOM 2283 O O . GLY A 1 302 ? -5.333 11.459 -22.287 1.00 90.56 302 GLY A O 1
ATOM 2284 N N . GLN A 1 303 ? -6.270 13.059 -21.026 1.00 93.75 303 GLN A N 1
ATOM 2285 C CA . GLN A 1 303 ? -5.415 14.130 -21.536 1.00 93.75 303 GLN A CA 1
ATOM 2286 C C . GLN A 1 303 ? -3.970 13.938 -21.080 1.00 93.75 303 GLN A C 1
ATOM 2288 O O . GLN A 1 303 ? -3.725 13.597 -19.921 1.00 93.75 303 GLN A O 1
ATOM 2293 N N . SER A 1 304 ? -3.029 14.203 -21.990 1.00 95.19 304 SER A N 1
ATOM 2294 C CA . SER A 1 304 ? -1.598 14.050 -21.742 1.00 95.19 304 SER A CA 1
ATOM 2295 C C . SER A 1 304 ? -0.814 15.348 -21.883 1.00 95.19 304 SER A C 1
ATOM 2297 O O . SER A 1 304 ? -1.098 16.159 -22.767 1.00 95.19 304 SER A O 1
ATOM 2299 N N . SER A 1 305 ? 0.249 15.486 -21.100 1.00 95.38 305 SER A N 1
ATOM 2300 C CA . SER A 1 305 ? 1.281 16.513 -21.256 1.00 95.38 305 SER A CA 1
ATOM 2301 C C . SER A 1 305 ? 2.683 15.911 -21.111 1.00 95.38 305 SER A C 1
ATOM 2303 O O . SER A 1 305 ? 2.853 14.771 -20.677 1.00 95.38 305 SER A O 1
ATOM 2305 N N . ILE A 1 306 ? 3.708 16.663 -21.517 1.00 96.88 306 ILE A N 1
ATOM 2306 C CA . ILE A 1 306 ? 5.107 16.269 -21.316 1.00 96.88 306 ILE A CA 1
ATOM 2307 C C . ILE A 1 306 ? 5.523 16.719 -19.918 1.00 96.88 306 ILE A C 1
ATOM 2309 O O . ILE A 1 306 ? 5.483 17.910 -19.622 1.00 96.88 306 ILE A O 1
ATOM 2313 N N . PHE A 1 307 ? 5.961 15.774 -19.090 1.00 97.44 307 PHE A N 1
ATOM 2314 C CA . PHE A 1 307 ? 6.558 16.056 -17.788 1.00 97.44 307 PHE A CA 1
ATOM 2315 C C . PHE A 1 307 ? 8.063 16.319 -17.911 1.00 97.44 307 PHE A C 1
ATOM 2317 O O . PHE A 1 307 ? 8.572 17.294 -17.372 1.00 97.44 307 PHE A O 1
ATOM 2324 N N . ALA A 1 308 ? 8.777 15.478 -18.667 1.00 96.50 308 ALA A N 1
ATOM 2325 C CA . ALA A 1 308 ? 10.209 15.640 -18.911 1.00 96.50 308 ALA A CA 1
ATOM 2326 C C . ALA A 1 308 ? 10.607 15.131 -20.302 1.00 96.50 308 ALA A C 1
ATOM 2328 O O . ALA A 1 308 ? 10.068 14.137 -20.786 1.00 96.50 308 ALA A O 1
ATOM 2329 N N . SER A 1 309 ? 11.582 15.791 -20.931 1.00 95.25 309 SER A N 1
ATOM 2330 C CA . SER A 1 309 ? 12.129 15.430 -22.248 1.00 95.25 309 SER A CA 1
ATOM 2331 C C . SER A 1 309 ? 13.641 15.687 -22.264 1.00 95.25 309 SER A C 1
ATOM 2333 O O . SER A 1 309 ? 14.069 16.733 -22.749 1.00 95.25 309 SER A O 1
ATOM 2335 N N . PRO A 1 310 ? 14.450 14.811 -21.644 1.00 94.62 310 PRO A N 1
ATOM 2336 C CA . PRO A 1 310 ? 15.865 15.084 -21.423 1.00 94.62 310 PRO A CA 1
ATOM 2337 C C . PRO A 1 310 ? 16.729 14.891 -22.674 1.00 94.62 310 PRO A C 1
ATOM 2339 O O . PRO A 1 310 ? 16.447 14.039 -23.515 1.00 94.62 310 PRO A O 1
ATOM 2342 N N . ASP A 1 311 ? 17.852 15.607 -22.716 1.00 92.00 311 ASP A N 1
ATOM 2343 C CA . ASP A 1 311 ? 18.920 15.380 -23.692 1.00 92.00 311 ASP A CA 1
ATOM 2344 C C . ASP A 1 311 ? 19.796 14.164 -23.321 1.00 92.00 311 ASP A C 1
ATOM 2346 O O . ASP A 1 311 ? 19.908 13.809 -22.131 1.00 92.00 311 ASP A O 1
ATOM 2350 N N . PRO A 1 312 ? 20.466 13.532 -24.308 1.00 90.94 312 PRO A N 1
ATOM 2351 C CA . PRO A 1 312 ? 21.434 12.471 -24.058 1.00 90.94 312 PRO A CA 1
ATOM 2352 C C . PRO A 1 312 ? 22.517 12.899 -23.072 1.00 90.94 312 PRO A C 1
ATOM 2354 O O . PRO A 1 312 ? 23.105 13.975 -23.185 1.00 90.94 312 PRO A O 1
ATOM 2357 N N . SER A 1 313 ? 22.816 12.027 -22.110 1.00 87.38 313 SER A N 1
ATOM 2358 C CA . SER A 1 313 ? 23.934 12.252 -21.194 1.00 87.38 313 SER A CA 1
ATOM 2359 C C . SER A 1 313 ? 25.240 12.325 -22.000 1.00 87.38 313 SER A C 1
ATOM 2361 O O . SER A 1 313 ? 25.460 11.448 -22.843 1.00 87.38 313 SER A O 1
ATOM 2363 N N . PRO A 1 314 ? 26.158 13.271 -21.722 1.00 85.94 314 PRO A N 1
ATOM 2364 C CA . PRO A 1 314 ? 27.483 13.303 -22.353 1.00 85.94 314 PRO A CA 1
ATOM 2365 C C . PRO A 1 314 ? 28.301 12.022 -22.133 1.00 85.94 314 PRO A C 1
ATOM 2367 O O . PRO A 1 314 ? 29.294 11.787 -22.813 1.00 85.94 314 PRO A O 1
ATOM 2370 N N . ARG A 1 315 ? 27.895 11.197 -21.159 1.00 83.50 315 ARG A N 1
ATOM 2371 C CA . ARG A 1 315 ? 28.510 9.909 -20.815 1.00 83.50 315 ARG A CA 1
ATOM 2372 C C . ARG A 1 315 ? 27.843 8.716 -21.505 1.00 83.50 315 ARG A C 1
ATOM 2374 O O . ARG A 1 315 ? 28.337 7.599 -21.381 1.00 83.50 315 ARG A O 1
ATOM 2381 N N . SER A 1 316 ? 26.716 8.935 -22.182 1.00 85.19 316 SER A N 1
ATOM 2382 C CA . SER A 1 316 ? 25.965 7.911 -22.915 1.00 85.19 316 SER A CA 1
ATOM 2383 C C . SER A 1 316 ? 26.474 7.750 -24.348 1.00 85.19 316 SER A C 1
ATOM 2385 O O . SER A 1 316 ? 27.306 8.516 -24.829 1.00 85.19 316 SER A O 1
ATOM 2387 N N . GLN A 1 317 ? 25.908 6.786 -25.070 1.00 85.94 317 GLN A N 1
ATOM 2388 C CA . GLN A 1 317 ? 26.164 6.557 -26.494 1.00 85.94 317 GLN A CA 1
ATOM 2389 C C . GLN A 1 317 ? 25.419 7.545 -27.423 1.00 85.94 317 GLN A C 1
ATOM 2391 O O . GLN A 1 317 ? 25.252 7.266 -28.607 1.00 85.94 317 GLN A O 1
ATOM 2396 N N . GLY A 1 318 ? 24.962 8.693 -26.907 1.00 89.06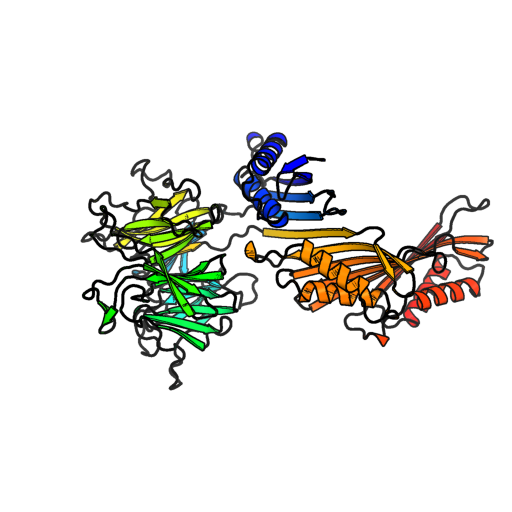 318 GLY A N 1
ATOM 2397 C CA . GLY A 1 318 ? 24.348 9.760 -27.707 1.00 89.06 318 GLY A CA 1
ATOM 2398 C C . GLY A 1 318 ? 22.840 9.620 -27.933 1.00 89.06 318 GLY A C 1
ATOM 2399 O O . GLY A 1 318 ? 22.308 10.236 -28.851 1.00 89.06 318 GLY A O 1
ATOM 2400 N N . PHE A 1 319 ? 22.140 8.840 -27.106 1.00 90.94 319 PHE A N 1
ATOM 2401 C CA . PHE A 1 319 ? 20.679 8.734 -27.126 1.00 90.94 319 PHE A CA 1
ATOM 2402 C C . PHE A 1 319 ? 20.108 8.662 -25.703 1.00 90.94 319 PHE A C 1
ATOM 2404 O O . PHE A 1 319 ? 20.848 8.453 -24.745 1.00 90.94 319 PHE A O 1
ATOM 2411 N N . VAL A 1 320 ? 18.791 8.835 -25.581 1.00 93.62 320 VAL A N 1
ATOM 2412 C CA . VAL A 1 320 ? 18.017 8.625 -24.347 1.00 93.62 320 VAL A CA 1
ATOM 2413 C C . VAL A 1 320 ? 16.998 7.531 -24.617 1.00 93.62 320 VAL A C 1
ATOM 2415 O O . VAL A 1 320 ? 16.351 7.545 -25.665 1.00 93.62 320 VAL A O 1
ATOM 2418 N N . SER A 1 321 ? 16.805 6.621 -23.668 1.00 93.75 321 SER A N 1
ATOM 2419 C CA . SER A 1 321 ? 15.687 5.671 -23.690 1.00 93.75 321 SER A CA 1
ATOM 2420 C C . SER A 1 321 ? 15.173 5.479 -22.271 1.00 93.75 321 SER A C 1
ATOM 2422 O O . SER A 1 321 ? 15.685 4.642 -21.533 1.00 93.75 321 SER A O 1
ATOM 2424 N N . LEU A 1 322 ? 14.152 6.239 -21.879 1.00 96.62 322 LEU A N 1
ATOM 2425 C CA . LEU A 1 322 ? 13.638 6.177 -20.512 1.00 96.62 322 LEU A CA 1
ATOM 2426 C C . LEU A 1 322 ? 12.920 4.848 -20.279 1.00 96.62 322 LEU A C 1
ATOM 2428 O O . LEU A 1 322 ? 12.055 4.470 -21.070 1.00 96.62 322 LEU A O 1
ATOM 2432 N N . LEU A 1 323 ? 13.285 4.137 -19.212 1.00 94.62 323 LEU A N 1
ATOM 2433 C CA . LEU A 1 323 ? 12.771 2.802 -18.925 1.00 94.62 323 LEU A CA 1
ATOM 2434 C C . LEU A 1 323 ? 12.019 2.762 -17.600 1.00 94.62 323 LEU A C 1
ATOM 2436 O O . LEU A 1 323 ? 10.806 2.894 -17.632 1.00 94.62 323 LEU A O 1
ATOM 2440 N N . GLY A 1 324 ? 12.688 2.580 -16.464 1.00 95.69 324 GLY A N 1
ATOM 2441 C CA . GLY A 1 324 ? 12.059 2.399 -15.153 1.00 95.69 324 GLY A CA 1
ATOM 2442 C C . GLY A 1 324 ? 11.713 3.710 -14.455 1.00 95.69 324 GLY A C 1
ATOM 2443 O O . GLY A 1 324 ? 12.337 4.736 -14.716 1.00 95.69 324 GLY A O 1
ATOM 2444 N N . MET A 1 325 ? 10.745 3.654 -13.537 1.00 97.06 325 MET A N 1
ATOM 2445 C CA . MET A 1 325 ? 10.375 4.766 -12.664 1.00 97.06 325 MET A CA 1
ATOM 2446 C C . MET A 1 325 ? 10.105 4.294 -11.233 1.00 97.06 325 MET A C 1
ATOM 2448 O O . MET A 1 325 ? 9.598 3.192 -11.038 1.00 97.06 325 MET A O 1
ATOM 2452 N N . ALA A 1 326 ? 10.387 5.147 -10.247 1.00 97.19 326 ALA A N 1
ATOM 2453 C CA . ALA A 1 326 ? 9.919 4.990 -8.871 1.00 97.19 326 ALA A CA 1
ATOM 2454 C C . ALA A 1 326 ? 9.804 6.352 -8.173 1.00 97.19 326 ALA A C 1
ATOM 2456 O O . ALA A 1 326 ? 10.528 7.289 -8.511 1.00 97.19 326 ALA A O 1
ATOM 2457 N N . ILE A 1 327 ? 8.923 6.442 -7.177 1.00 95.56 327 ILE A N 1
ATOM 2458 C CA . ILE A 1 327 ? 8.809 7.617 -6.306 1.00 95.56 327 ILE A CA 1
ATOM 2459 C C . ILE A 1 327 ? 9.719 7.434 -5.091 1.00 95.56 327 ILE A C 1
ATOM 2461 O O . ILE A 1 327 ? 9.667 6.397 -4.426 1.00 95.56 327 ILE A O 1
ATOM 2465 N N . GLY A 1 328 ? 10.547 8.437 -4.802 1.00 92.94 328 GLY A N 1
ATOM 2466 C CA . GLY A 1 328 ? 11.422 8.457 -3.637 1.00 92.94 328 GLY A CA 1
ATOM 2467 C C . GLY A 1 328 ? 10.611 8.515 -2.338 1.00 92.94 328 GLY A C 1
ATOM 2468 O O . GLY A 1 328 ? 9.836 9.451 -2.142 1.00 92.94 328 GLY A O 1
ATOM 2469 N N . PRO A 1 329 ? 10.758 7.553 -1.408 1.00 83.88 329 PRO A N 1
ATOM 2470 C CA . PRO A 1 329 ? 9.936 7.512 -0.196 1.00 83.88 329 PRO A CA 1
ATOM 2471 C C . PRO A 1 329 ? 10.272 8.626 0.809 1.00 83.88 329 PRO A C 1
ATOM 2473 O O . PRO A 1 329 ? 9.463 8.921 1.688 1.00 83.88 329 PRO A O 1
ATOM 2476 N N . ALA A 1 330 ? 11.463 9.227 0.711 1.00 77.56 330 ALA A N 1
ATOM 2477 C CA . ALA A 1 330 ? 11.928 10.269 1.625 1.00 77.56 330 ALA A CA 1
ATOM 2478 C C . ALA A 1 330 ? 11.582 11.691 1.154 1.00 77.56 330 ALA A C 1
ATOM 2480 O O . ALA A 1 330 ? 11.329 12.561 1.986 1.00 77.56 330 ALA A O 1
ATOM 2481 N N . ASP A 1 331 ? 11.583 11.925 -0.156 1.00 83.31 331 ASP A N 1
ATOM 2482 C CA . ASP A 1 331 ? 11.441 13.249 -0.774 1.00 83.31 331 ASP A CA 1
ATOM 2483 C C . ASP A 1 331 ? 10.182 13.399 -1.638 1.00 83.31 331 ASP A C 1
ATOM 2485 O O . ASP A 1 331 ? 9.720 14.520 -1.835 1.00 83.31 331 ASP A O 1
ATOM 2489 N N . GLY A 1 332 ? 9.588 12.296 -2.100 1.00 86.88 332 GLY A N 1
ATOM 2490 C CA . GLY A 1 332 ? 8.451 12.304 -3.018 1.00 86.88 332 GLY A CA 1
ATOM 2491 C C . GLY A 1 332 ? 8.825 12.620 -4.469 1.00 86.88 332 GLY A C 1
ATOM 2492 O O . GLY A 1 332 ? 7.926 12.861 -5.273 1.00 86.88 332 GLY A O 1
ATOM 2493 N N . ASP A 1 333 ? 10.113 12.624 -4.816 1.00 94.75 333 ASP A N 1
ATOM 2494 C CA . ASP A 1 333 ? 10.596 12.933 -6.162 1.00 94.75 333 ASP A CA 1
ATOM 2495 C C . ASP A 1 333 ? 10.464 11.729 -7.108 1.00 94.75 333 ASP A C 1
ATOM 2497 O O . ASP A 1 333 ? 10.447 10.569 -6.688 1.00 94.75 333 ASP A O 1
ATOM 2501 N N . LEU A 1 334 ? 10.400 11.995 -8.415 1.00 97.88 334 LEU A N 1
ATOM 2502 C CA . LEU A 1 334 ? 10.355 10.965 -9.450 1.00 97.88 334 LEU A CA 1
ATOM 2503 C C . LEU A 1 334 ? 11.772 10.587 -9.894 1.00 97.88 334 LEU A C 1
ATOM 2505 O O . LEU A 1 334 ? 12.488 11.403 -10.475 1.00 97.88 334 LEU A O 1
ATOM 2509 N N . TYR A 1 335 ? 12.152 9.329 -9.694 1.00 98.50 335 TYR A N 1
ATOM 2510 C CA . TYR A 1 335 ? 13.392 8.752 -10.206 1.00 98.50 335 TYR A CA 1
ATOM 2511 C C . TYR A 1 335 ? 13.107 7.980 -11.489 1.00 98.50 335 TYR A C 1
ATOM 2513 O O . TYR A 1 335 ? 12.212 7.139 -11.516 1.00 98.50 335 TYR A O 1
ATOM 2521 N N . VAL A 1 336 ? 13.882 8.243 -12.540 1.00 98.38 336 VAL A N 1
ATOM 2522 C CA . VAL A 1 336 ? 13.707 7.656 -13.874 1.00 98.38 336 VAL A CA 1
ATOM 2523 C C . VAL A 1 336 ? 15.031 7.080 -14.355 1.00 98.38 336 VAL A C 1
ATOM 2525 O O . VAL A 1 336 ? 16.025 7.805 -14.408 1.00 98.38 336 VAL A O 1
ATOM 2528 N N . SER A 1 337 ? 15.073 5.802 -14.729 1.00 97.00 337 SER A N 1
ATOM 2529 C CA . SER A 1 337 ? 16.266 5.241 -15.366 1.00 97.00 337 SER A CA 1
ATOM 2530 C C . SER A 1 337 ? 16.277 5.564 -16.850 1.00 97.00 337 SER A C 1
ATOM 2532 O O . SER A 1 337 ? 15.278 5.422 -17.560 1.00 97.00 337 SER A O 1
ATOM 2534 N N . ASP A 1 338 ? 17.441 5.980 -17.324 1.00 94.69 338 ASP A N 1
ATOM 2535 C CA . ASP A 1 338 ? 17.739 6.129 -18.735 1.00 94.69 338 ASP A CA 1
ATOM 2536 C C . ASP A 1 338 ? 18.537 4.897 -19.164 1.00 94.69 338 ASP A C 1
ATOM 2538 O O . ASP A 1 338 ? 19.682 4.693 -18.759 1.00 94.69 338 ASP A O 1
ATOM 2542 N N . PHE A 1 339 ? 17.908 4.039 -19.969 1.00 91.31 339 PHE A N 1
ATOM 2543 C CA . PHE A 1 339 ? 18.492 2.787 -20.444 1.00 91.31 339 PHE A CA 1
ATOM 2544 C C . PHE A 1 339 ? 19.847 3.013 -21.107 1.00 91.31 339 PHE A C 1
ATOM 2546 O O . PHE A 1 339 ? 20.716 2.151 -21.000 1.00 91.31 339 PHE A O 1
ATOM 2553 N N . ALA A 1 340 ? 20.029 4.165 -21.762 1.00 84.56 340 ALA A N 1
ATOM 2554 C CA . ALA A 1 340 ? 21.260 4.524 -22.446 1.00 84.56 340 ALA A CA 1
ATOM 2555 C C . ALA A 1 340 ? 22.416 4.829 -21.486 1.00 84.56 340 ALA A C 1
ATOM 2557 O O . ALA A 1 340 ? 23.556 4.598 -21.884 1.00 84.56 340 ALA A O 1
ATOM 2558 N N . ASN A 1 341 ? 22.117 5.372 -20.295 1.00 84.06 341 ASN A N 1
ATOM 2559 C CA . ASN A 1 341 ? 22.969 5.547 -19.110 1.00 84.06 341 ASN A CA 1
ATOM 2560 C C . ASN A 1 341 ? 22.308 6.573 -18.149 1.00 84.06 341 ASN A C 1
ATOM 2562 O O . ASN A 1 341 ? 21.747 7.560 -18.612 1.00 84.06 341 ASN A O 1
ATOM 2566 N N . ASP A 1 342 ? 22.538 6.430 -16.841 1.00 92.06 342 ASP A N 1
ATOM 2567 C CA . ASP A 1 342 ? 22.148 7.298 -15.715 1.00 92.06 342 ASP A CA 1
ATOM 2568 C C . ASP A 1 342 ? 20.735 7.085 -15.132 1.00 92.06 342 ASP A C 1
ATOM 2570 O O . ASP A 1 342 ? 19.836 6.499 -15.734 1.00 92.06 342 ASP A O 1
ATOM 2574 N N . ILE A 1 343 ? 20.546 7.584 -13.908 1.00 96.94 343 ILE A N 1
ATOM 2575 C CA . ILE A 1 343 ? 19.236 7.769 -13.271 1.00 96.94 343 ILE A CA 1
ATOM 2576 C C . ILE A 1 343 ? 19.004 9.271 -13.108 1.00 96.94 343 ILE A C 1
ATOM 2578 O O . ILE A 1 343 ? 19.890 10.002 -12.667 1.00 96.94 343 ILE A O 1
ATOM 2582 N N . ARG A 1 344 ? 17.811 9.742 -13.459 1.00 96.94 344 ARG A N 1
ATOM 2583 C CA . ARG A 1 344 ? 17.413 11.151 -13.411 1.00 96.94 344 ARG A CA 1
ATOM 2584 C C . ARG A 1 344 ? 16.352 11.333 -12.337 1.00 96.94 344 ARG A C 1
ATOM 2586 O O . ARG A 1 344 ? 15.333 10.650 -12.363 1.00 96.94 344 ARG A O 1
ATOM 2593 N N . ARG A 1 345 ? 16.601 12.243 -11.402 1.00 97.62 345 ARG A N 1
ATOM 2594 C CA . ARG A 1 345 ? 15.692 12.590 -10.310 1.00 97.62 345 ARG A CA 1
ATOM 2595 C C . ARG A 1 345 ? 15.015 13.915 -10.628 1.00 97.62 345 ARG A C 1
ATOM 2597 O O . ARG A 1 345 ? 15.710 14.913 -10.811 1.00 97.62 345 ARG A O 1
ATOM 2604 N N . TYR A 1 346 ? 13.692 13.929 -10.660 1.00 97.69 346 TYR A N 1
ATOM 2605 C CA . TYR A 1 346 ? 12.875 15.107 -10.930 1.00 97.69 346 TYR A CA 1
ATOM 2606 C C . TYR A 1 346 ? 12.024 15.454 -9.721 1.00 97.69 346 TYR A C 1
ATOM 2608 O O . TYR A 1 346 ? 11.437 14.566 -9.104 1.00 97.69 346 TYR A O 1
ATOM 2616 N N . ASN A 1 347 ? 11.887 16.743 -9.432 1.00 94.94 347 ASN A N 1
ATOM 2617 C CA . ASN A 1 347 ? 10.898 17.176 -8.467 1.00 94.94 347 ASN A CA 1
ATOM 2618 C C . ASN A 1 347 ? 9.505 16.892 -9.025 1.00 94.94 347 ASN A C 1
ATOM 2620 O O . ASN A 1 347 ? 9.146 17.400 -10.088 1.00 94.94 347 ASN A O 1
ATOM 2624 N N . LEU A 1 348 ? 8.715 16.082 -8.320 1.00 92.50 348 LEU A N 1
ATOM 2625 C CA . LEU A 1 348 ? 7.427 15.619 -8.841 1.00 92.50 348 LEU A CA 1
ATOM 2626 C C . LEU A 1 348 ? 6.447 16.780 -9.082 1.00 92.50 348 LEU A C 1
ATOM 2628 O O . LEU A 1 348 ? 5.650 16.730 -10.014 1.00 92.50 348 LEU A O 1
ATOM 2632 N N . LYS A 1 349 ? 6.529 17.840 -8.267 1.00 88.69 349 LYS A N 1
ATOM 2633 C CA . LYS A 1 349 ? 5.613 18.984 -8.321 1.00 88.69 349 LYS A CA 1
ATOM 2634 C C . LYS A 1 349 ? 6.004 20.016 -9.378 1.00 88.69 349 LYS A C 1
ATOM 2636 O O . LYS A 1 349 ? 5.124 20.509 -10.076 1.00 88.69 349 LYS A O 1
ATOM 2641 N N . SER A 1 350 ? 7.284 20.386 -9.470 1.00 90.62 350 SER A N 1
ATOM 2642 C CA . SER A 1 350 ? 7.747 21.398 -10.434 1.00 90.62 350 SER A CA 1
ATOM 2643 C C . SER A 1 350 ? 8.138 20.815 -11.794 1.00 90.62 350 SER A C 1
ATOM 2645 O O . SER A 1 350 ? 8.166 21.551 -12.776 1.00 90.62 350 SER A O 1
ATOM 2647 N N . GLY A 1 351 ? 8.446 19.516 -11.867 1.00 92.38 351 GLY A N 1
ATOM 2648 C CA . GLY A 1 351 ? 9.007 18.871 -13.058 1.00 92.38 351 GLY A CA 1
ATOM 2649 C C . GLY A 1 351 ? 10.495 19.162 -13.283 1.00 92.38 351 GLY A C 1
ATOM 2650 O O . GLY A 1 351 ? 11.082 18.680 -14.251 1.00 92.38 351 GLY A O 1
ATOM 2651 N N . GLU A 1 352 ? 11.134 19.932 -12.401 1.00 95.94 352 GLU A N 1
ATOM 2652 C CA . GLU A 1 352 ? 12.540 20.307 -12.545 1.00 95.94 352 GLU A CA 1
ATOM 2653 C C . GLU A 1 352 ? 13.471 19.121 -12.281 1.00 95.94 352 GLU A C 1
ATOM 2655 O O . GLU A 1 352 ? 13.264 18.328 -11.361 1.00 95.94 352 GLU A O 1
ATOM 2660 N N . LEU A 1 353 ? 14.536 19.011 -13.079 1.00 96.88 353 LEU A N 1
ATOM 2661 C CA . LEU A 1 353 ? 15.598 18.035 -12.851 1.00 96.88 353 LEU A CA 1
ATOM 2662 C C . LEU A 1 353 ? 16.407 18.439 -11.610 1.00 96.88 353 LEU A C 1
ATOM 2664 O O . LEU A 1 353 ? 17.064 19.476 -11.604 1.00 96.88 353 LEU A O 1
ATOM 2668 N N . VAL A 1 354 ? 16.400 17.584 -10.591 1.00 96.50 354 VAL A N 1
ATOM 2669 C CA . VAL A 1 354 ? 17.107 17.787 -9.320 1.00 96.50 354 VAL A CA 1
ATOM 2670 C C . VAL A 1 354 ? 18.538 17.260 -9.397 1.00 96.50 354 VAL A C 1
ATOM 2672 O O . VAL A 1 354 ? 19.483 17.963 -9.044 1.00 96.50 354 VAL A O 1
ATOM 2675 N N . LYS A 1 355 ? 18.724 16.011 -9.848 1.00 95.06 355 LYS A N 1
ATOM 2676 C CA . LYS A 1 355 ? 20.046 15.361 -9.901 1.00 95.06 355 LYS A CA 1
ATOM 2677 C C . LYS A 1 355 ? 20.107 14.292 -10.992 1.00 95.06 355 LYS A C 1
ATOM 2679 O O . LYS A 1 355 ? 19.102 13.672 -11.337 1.00 95.06 355 LYS A O 1
ATOM 2684 N N . VAL A 1 356 ? 21.313 14.055 -11.505 1.00 94.44 356 VAL A N 1
ATOM 2685 C CA . VAL A 1 356 ? 21.638 12.917 -12.375 1.00 94.44 356 VAL A CA 1
ATOM 2686 C C . VAL A 1 356 ? 22.636 12.027 -11.645 1.00 94.44 356 VAL A C 1
ATOM 2688 O O . VAL A 1 356 ? 23.722 12.474 -11.276 1.00 94.44 356 VAL A O 1
ATOM 2691 N N . LEU A 1 357 ? 22.270 10.768 -11.433 1.00 94.19 357 LEU A N 1
ATOM 2692 C CA . LEU A 1 357 ? 23.084 9.770 -10.754 1.00 94.19 357 LEU A CA 1
ATOM 2693 C C . LEU A 1 357 ? 23.774 8.904 -11.807 1.00 94.19 357 LEU A C 1
ATOM 2695 O O . LEU A 1 357 ? 23.133 8.351 -12.699 1.00 94.19 357 LEU A O 1
ATOM 2699 N N . SER A 1 358 ? 25.096 8.784 -11.692 1.00 91.62 358 SER A N 1
ATOM 2700 C CA . SER A 1 358 ? 25.899 7.937 -12.576 1.00 91.62 358 SER A CA 1
ATOM 2701 C C . SER A 1 358 ? 25.549 6.467 -12.406 1.00 91.62 358 SER A C 1
ATOM 2703 O O . SER A 1 358 ? 25.625 5.967 -11.286 1.00 91.62 358 SER A O 1
ATOM 2705 N N . THR A 1 359 ? 25.291 5.756 -13.500 1.00 92.44 359 THR A N 1
ATOM 2706 C CA . THR A 1 359 ? 25.171 4.283 -13.508 1.00 92.44 359 THR A CA 1
ATOM 2707 C C . THR A 1 359 ? 26.315 3.593 -14.240 1.00 92.44 359 THR A C 1
ATOM 2709 O O . THR A 1 359 ? 26.241 2.396 -14.501 1.00 92.44 359 THR A O 1
ATOM 2712 N N . ASN A 1 360 ? 27.351 4.333 -14.634 1.00 89.81 360 ASN A N 1
ATOM 2713 C CA . ASN A 1 360 ? 28.492 3.755 -15.328 1.00 89.81 360 ASN A CA 1
ATOM 2714 C C . ASN A 1 360 ? 29.305 2.886 -14.363 1.00 89.81 360 ASN A C 1
ATOM 2716 O O . ASN A 1 360 ? 29.999 3.420 -13.503 1.00 89.81 360 ASN A O 1
ATOM 2720 N N . TYR A 1 361 ? 29.214 1.566 -14.517 1.00 87.50 361 TYR A N 1
ATOM 2721 C CA . TYR A 1 361 ? 29.964 0.596 -13.710 1.00 87.50 361 TYR A CA 1
ATOM 2722 C C . TYR A 1 361 ? 30.978 -0.207 -14.534 1.00 87.50 361 TYR A C 1
ATOM 2724 O O . TYR A 1 361 ? 31.635 -1.110 -14.020 1.00 87.50 361 TYR A O 1
ATOM 2732 N N . THR A 1 362 ? 31.087 0.096 -15.829 1.00 87.56 362 THR A N 1
ATOM 2733 C CA . THR A 1 362 ? 32.059 -0.530 -16.737 1.00 87.56 362 THR A CA 1
ATOM 2734 C C . THR A 1 362 ? 33.341 0.285 -16.879 1.00 87.56 362 THR A C 1
ATOM 2736 O O . THR A 1 362 ? 34.252 -0.163 -17.574 1.00 87.56 362 THR A O 1
ATOM 2739 N N . ASP A 1 363 ? 33.398 1.469 -16.256 1.00 84.25 363 ASP A N 1
ATOM 2740 C CA . ASP A 1 363 ? 34.510 2.427 -16.306 1.00 84.25 363 ASP A CA 1
ATOM 2741 C C . ASP A 1 363 ? 34.959 2.780 -17.735 1.00 84.25 363 ASP A C 1
ATOM 2743 O O . ASP A 1 363 ? 36.127 3.051 -18.010 1.00 84.25 363 ASP A O 1
ATOM 2747 N N . THR A 1 364 ? 34.009 2.788 -18.672 1.00 87.75 364 THR A N 1
ATOM 2748 C CA . THR A 1 364 ? 34.231 3.166 -20.076 1.00 87.75 364 THR A CA 1
ATOM 2749 C C . THR A 1 364 ? 33.664 4.553 -20.379 1.00 87.75 364 THR A C 1
ATOM 2751 O O . THR A 1 364 ? 32.794 5.049 -19.660 1.00 87.75 364 THR A O 1
ATOM 2754 N N . SER A 1 365 ? 34.167 5.196 -21.438 1.00 87.94 365 SER A N 1
ATOM 2755 C CA . SER A 1 365 ? 33.670 6.483 -21.940 1.00 87.94 365 SER A CA 1
ATOM 2756 C C . SER A 1 365 ? 33.517 6.429 -23.471 1.00 87.94 365 SER A C 1
ATOM 2758 O O . SER A 1 365 ? 34.535 6.291 -24.156 1.00 87.94 365 SER A O 1
ATOM 2760 N N . PRO A 1 366 ? 32.287 6.505 -24.025 1.00 89.56 366 PRO A N 1
ATOM 2761 C CA . PRO A 1 366 ? 31.008 6.493 -23.304 1.00 89.56 366 PRO A CA 1
ATOM 2762 C C . PRO A 1 366 ? 30.800 5.185 -22.524 1.00 89.56 366 PRO A C 1
ATOM 2764 O O . PRO A 1 366 ? 31.484 4.190 -22.769 1.00 89.56 366 PRO A O 1
ATOM 2767 N N . SER A 1 367 ? 29.864 5.192 -21.574 1.00 88.81 367 SER A N 1
ATOM 2768 C CA . SER A 1 367 ? 29.548 4.009 -20.774 1.00 88.81 367 SER A CA 1
ATOM 2769 C C . SER A 1 367 ? 29.095 2.842 -21.657 1.00 88.81 367 SER A C 1
ATOM 2771 O O . SER A 1 367 ? 28.326 3.006 -22.608 1.00 88.81 367 SER A O 1
ATOM 2773 N N . SER A 1 368 ? 29.574 1.648 -21.319 1.00 90.62 368 SER A N 1
ATOM 2774 C CA . SER A 1 368 ? 29.285 0.391 -22.009 1.00 90.62 368 SER A CA 1
ATOM 2775 C C . SER A 1 368 ? 28.380 -0.514 -21.172 1.00 90.62 368 SER A C 1
ATOM 2777 O O . SER A 1 368 ? 28.497 -1.739 -21.190 1.00 90.62 368 SER A O 1
ATOM 2779 N N . ASN A 1 369 ? 27.465 0.083 -20.412 1.00 92.19 369 ASN A N 1
ATOM 2780 C CA . ASN A 1 369 ? 26.363 -0.638 -19.797 1.00 92.19 369 ASN A CA 1
ATOM 2781 C C . ASN A 1 369 ? 25.030 0.024 -20.113 1.00 92.19 369 ASN A C 1
ATOM 2783 O O . ASN A 1 369 ? 24.942 1.239 -20.255 1.00 92.19 369 ASN A O 1
ATOM 2787 N N . TYR A 1 370 ? 23.987 -0.794 -20.163 1.00 94.12 370 TYR A N 1
ATOM 2788 C CA . TYR A 1 370 ? 22.611 -0.316 -20.158 1.00 94.12 370 TYR A CA 1
ATOM 2789 C C . TYR A 1 370 ? 21.978 -0.536 -18.788 1.00 94.12 370 TYR A C 1
ATOM 2791 O O . TYR A 1 370 ? 22.403 -1.416 -18.033 1.00 94.12 370 TYR A O 1
ATOM 2799 N N . VAL A 1 371 ? 20.977 0.279 -18.467 1.00 94.25 371 VAL A N 1
ATOM 2800 C CA . VAL A 1 371 ? 20.270 0.270 -17.179 1.00 94.25 371 VAL A CA 1
ATOM 2801 C C . VAL A 1 371 ? 18.838 -0.211 -17.389 1.00 94.25 371 VAL A C 1
ATOM 2803 O O . VAL A 1 371 ? 18.173 0.184 -18.341 1.00 94.25 371 VAL A O 1
ATOM 2806 N N . GLY A 1 372 ? 18.362 -1.088 -16.517 1.00 94.81 372 GLY A N 1
ATOM 2807 C CA . GLY A 1 372 ? 16.978 -1.540 -16.489 1.00 94.81 372 GLY A CA 1
ATOM 2808 C C . GLY A 1 372 ? 16.127 -0.693 -15.545 1.00 94.81 372 GLY A C 1
ATOM 2809 O O . GLY A 1 372 ? 16.236 0.530 -15.493 1.00 94.81 372 GLY A O 1
ATOM 2810 N N . GLY A 1 373 ? 15.243 -1.355 -14.813 1.00 96.31 373 GLY A N 1
ATOM 2811 C CA . GLY A 1 373 ? 14.375 -0.770 -13.807 1.00 96.31 373 GLY A CA 1
ATOM 2812 C C . GLY A 1 373 ? 15.125 -0.352 -12.548 1.00 96.31 373 GLY A C 1
ATOM 2813 O O . GLY A 1 373 ? 16.299 -0.677 -12.344 1.00 96.31 373 GLY A O 1
ATOM 2814 N N . LEU A 1 374 ? 14.398 0.356 -11.692 1.00 97.94 374 LEU A N 1
ATOM 2815 C CA . LEU A 1 374 ? 14.869 0.842 -10.406 1.00 97.94 374 LEU A CA 1
ATOM 2816 C C . LEU A 1 374 ? 13.772 0.678 -9.351 1.00 97.94 374 LEU A C 1
ATOM 2818 O O . LEU A 1 374 ? 12.589 0.738 -9.680 1.00 97.94 374 LEU A O 1
ATOM 2822 N N . ALA A 1 375 ? 14.164 0.459 -8.101 1.00 97.56 375 ALA A N 1
ATOM 2823 C CA . ALA A 1 375 ? 13.247 0.302 -6.979 1.00 97.56 375 ALA A CA 1
ATOM 2824 C C . ALA A 1 375 ? 13.894 0.789 -5.681 1.00 97.56 375 ALA A C 1
ATOM 2826 O O . ALA A 1 375 ? 15.111 0.696 -5.505 1.00 97.56 375 ALA A O 1
ATOM 2827 N N . PHE A 1 376 ? 13.069 1.276 -4.758 1.00 95.94 376 PHE A N 1
ATOM 2828 C CA . PHE A 1 376 ? 13.510 1.600 -3.408 1.00 95.94 376 PHE A CA 1
ATOM 2829 C C . PHE A 1 376 ? 13.326 0.406 -2.483 1.00 95.94 376 PHE A C 1
ATOM 2831 O O . PHE A 1 376 ? 12.316 -0.295 -2.531 1.00 95.94 376 PHE A O 1
ATOM 2838 N N . SER A 1 377 ? 14.302 0.204 -1.612 1.00 93.56 377 SER A N 1
ATOM 2839 C CA . SER A 1 377 ? 14.199 -0.749 -0.521 1.00 93.56 377 SER A CA 1
ATOM 2840 C C . SER A 1 377 ? 13.248 -0.265 0.578 1.00 93.56 377 SER A C 1
ATOM 2842 O O . SER A 1 377 ? 12.977 0.935 0.653 1.00 93.56 377 SER A O 1
ATOM 2844 N N . PRO A 1 378 ? 12.841 -1.131 1.525 1.00 87.00 378 PRO A N 1
ATOM 2845 C CA . PRO A 1 378 ? 12.005 -0.725 2.659 1.00 87.00 378 PRO A CA 1
ATOM 2846 C C . PRO A 1 378 ? 12.585 0.427 3.499 1.00 87.00 378 PRO A C 1
ATOM 2848 O O . PRO A 1 378 ? 11.841 1.295 3.940 1.00 87.00 378 PRO A O 1
ATOM 2851 N N . ILE A 1 379 ? 13.912 0.487 3.672 1.00 83.56 379 ILE A N 1
ATOM 2852 C CA . ILE A 1 379 ? 14.589 1.621 4.342 1.00 83.56 379 ILE A CA 1
ATOM 2853 C C . ILE A 1 379 ? 14.934 2.805 3.420 1.00 83.56 379 ILE A C 1
ATOM 2855 O O . ILE A 1 379 ? 15.612 3.736 3.845 1.00 83.56 379 ILE A O 1
ATOM 2859 N N . GLY A 1 380 ? 14.490 2.786 2.163 1.00 88.25 380 GLY A N 1
ATOM 2860 C CA . GLY A 1 380 ? 14.632 3.911 1.240 1.00 88.25 380 GLY A CA 1
ATOM 2861 C C . GLY A 1 380 ? 15.985 4.035 0.538 1.00 88.25 380 GLY A C 1
ATOM 2862 O O . GLY A 1 380 ? 16.304 5.117 0.067 1.00 88.25 380 GLY A O 1
ATOM 2863 N N . ASN A 1 381 ? 16.779 2.968 0.419 1.00 93.81 381 ASN A N 1
ATOM 2864 C CA . ASN A 1 381 ? 17.930 2.958 -0.490 1.00 93.81 381 ASN A CA 1
ATOM 2865 C C . ASN A 1 381 ? 17.466 2.646 -1.915 1.00 93.81 381 ASN A C 1
ATOM 2867 O O . ASN A 1 381 ? 16.611 1.784 -2.113 1.00 93.81 381 ASN A O 1
ATOM 2871 N N . LEU A 1 382 ? 18.038 3.329 -2.903 1.00 97.75 382 LEU A N 1
ATOM 2872 C CA . LEU A 1 382 ? 17.701 3.157 -4.313 1.00 97.75 382 LEU A CA 1
ATOM 2873 C C . LEU A 1 382 ? 18.549 2.045 -4.928 1.00 97.75 382 LEU A C 1
ATOM 2875 O O . LEU A 1 382 ? 19.773 2.070 -4.806 1.00 97.75 382 LEU A O 1
ATOM 2879 N N . PHE A 1 383 ? 17.911 1.114 -5.633 1.00 98.00 383 PHE A N 1
ATOM 2880 C CA . PHE A 1 383 ? 18.563 0.051 -6.391 1.00 98.00 383 PHE A CA 1
ATOM 2881 C C . PHE A 1 383 ? 18.202 0.155 -7.866 1.00 98.00 383 PHE A C 1
ATOM 2883 O O . PHE A 1 383 ? 17.069 0.489 -8.206 1.00 98.00 383 PHE A O 1
ATOM 2890 N N . ALA A 1 384 ? 19.146 -0.183 -8.738 1.00 97.62 384 ALA A N 1
ATOM 2891 C CA . ALA A 1 384 ? 18.909 -0.301 -10.172 1.00 97.62 384 ALA A CA 1
ATOM 2892 C C . ALA A 1 384 ? 19.658 -1.502 -10.742 1.00 97.62 384 ALA A C 1
ATOM 2894 O O . ALA A 1 384 ? 20.772 -1.806 -10.317 1.00 97.62 384 ALA A O 1
ATOM 2895 N N . VAL A 1 385 ? 19.066 -2.180 -11.719 1.00 96.81 385 VAL A N 1
ATOM 2896 C CA . VAL A 1 385 ? 19.747 -3.250 -12.461 1.00 96.81 385 VAL A CA 1
ATOM 2897 C C . VAL A 1 385 ? 20.397 -2.685 -13.715 1.00 96.81 385 VAL A C 1
ATOM 2899 O O . VAL A 1 385 ? 19.910 -1.721 -14.299 1.00 96.81 385 VAL A O 1
ATOM 2902 N N . GLY A 1 386 ? 21.480 -3.298 -14.170 1.00 94.38 386 GLY A N 1
ATOM 2903 C CA . GLY A 1 386 ? 22.074 -2.987 -15.463 1.00 94.38 386 GLY A CA 1
ATOM 2904 C C . GLY A 1 386 ? 22.798 -4.186 -16.047 1.00 94.38 386 GLY A C 1
ATOM 2905 O O . GLY A 1 386 ? 22.975 -5.196 -15.371 1.00 94.38 386 GLY A O 1
ATOM 2906 N N . PHE A 1 387 ? 23.229 -4.085 -17.302 1.00 95.19 387 PHE A N 1
ATOM 2907 C CA . PHE A 1 387 ? 24.017 -5.132 -17.957 1.00 95.19 387 PHE A CA 1
ATOM 2908 C C . PHE A 1 387 ? 25.082 -4.578 -18.899 1.00 95.19 387 PHE A C 1
ATOM 2910 O O . PHE A 1 387 ? 24.910 -3.524 -19.512 1.00 95.19 387 PHE A O 1
ATOM 2917 N N . ASP A 1 388 ? 26.191 -5.306 -18.972 1.00 93.12 388 ASP A N 1
ATOM 2918 C CA . ASP A 1 388 ? 27.374 -4.947 -19.741 1.00 93.12 388 ASP A CA 1
ATOM 2919 C C . ASP A 1 388 ? 27.133 -5.214 -21.230 1.00 93.12 388 ASP A C 1
ATOM 2921 O O . ASP A 1 388 ? 26.882 -6.351 -21.641 1.00 93.12 388 ASP A O 1
ATOM 2925 N N . ASN A 1 389 ? 27.180 -4.157 -22.040 1.00 91.50 389 ASN A N 1
ATOM 2926 C CA . ASN A 1 389 ? 26.901 -4.216 -23.472 1.00 91.50 389 ASN A CA 1
ATOM 2927 C C . ASN A 1 389 ? 28.173 -4.322 -24.333 1.00 91.50 389 ASN A C 1
ATOM 2929 O O . ASN A 1 389 ? 28.076 -4.310 -25.563 1.00 91.50 389 ASN A O 1
ATOM 2933 N N . ARG A 1 390 ? 29.358 -4.464 -23.719 1.00 91.62 390 ARG A N 1
ATOM 2934 C CA . ARG A 1 390 ? 30.612 -4.684 -24.450 1.00 91.62 390 ARG A CA 1
ATOM 2935 C C . ARG A 1 390 ? 30.552 -5.989 -25.236 1.00 91.62 390 ARG A C 1
ATOM 2937 O O . ARG A 1 390 ? 29.942 -6.981 -24.823 1.00 91.62 390 ARG A O 1
ATOM 2944 N N . ALA A 1 391 ? 31.253 -6.014 -26.367 1.00 89.56 391 ALA A N 1
ATOM 2945 C CA . ALA A 1 391 ? 31.427 -7.238 -27.136 1.00 89.56 391 ALA A CA 1
ATOM 2946 C C . ALA A 1 391 ? 31.988 -8.354 -26.233 1.00 89.56 391 ALA A C 1
ATOM 2948 O O . ALA A 1 391 ? 32.936 -8.136 -25.482 1.00 89.56 391 ALA A O 1
ATOM 2949 N N . ASN A 1 392 ? 31.400 -9.550 -26.318 1.00 88.50 392 ASN A N 1
ATOM 2950 C CA . ASN A 1 392 ? 31.756 -10.740 -25.530 1.00 88.50 392 ASN A CA 1
ATOM 2951 C C . ASN A 1 392 ? 31.438 -10.686 -24.022 1.00 88.50 392 ASN A C 1
ATOM 2953 O O . ASN A 1 392 ? 31.630 -11.691 -23.341 1.00 88.50 392 ASN A O 1
ATOM 2957 N N . ALA A 1 393 ? 30.878 -9.589 -23.498 1.00 86.81 393 ALA A N 1
ATOM 2958 C CA . ALA A 1 393 ? 30.414 -9.527 -22.107 1.00 86.81 393 ALA A CA 1
ATOM 2959 C C . ALA A 1 393 ? 29.099 -10.294 -21.870 1.00 86.81 393 ALA A C 1
ATOM 2961 O O . ALA A 1 393 ? 28.634 -10.404 -20.741 1.00 86.81 393 ALA A O 1
ATOM 2962 N N . ASN A 1 394 ? 28.485 -10.831 -22.933 1.00 90.25 394 ASN A N 1
ATOM 2963 C CA . ASN A 1 394 ? 27.279 -11.665 -22.896 1.00 90.25 394 ASN A CA 1
ATOM 2964 C C . ASN A 1 394 ? 26.066 -11.035 -22.183 1.00 90.25 394 ASN A C 1
ATOM 2966 O O . ASN A 1 394 ? 25.151 -11.757 -21.788 1.00 90.25 394 ASN A O 1
ATOM 2970 N N . ASN A 1 395 ? 26.005 -9.702 -22.072 1.00 92.69 395 ASN A N 1
ATOM 2971 C CA . ASN A 1 395 ? 24.979 -8.989 -21.302 1.00 92.69 395 ASN A CA 1
ATOM 2972 C C . ASN A 1 395 ? 24.905 -9.455 -19.840 1.00 92.69 395 ASN A C 1
ATOM 2974 O O . ASN A 1 395 ? 23.810 -9.571 -19.281 1.00 92.69 395 ASN A O 1
ATOM 2978 N N . VAL A 1 396 ? 26.060 -9.761 -19.243 1.00 95.06 396 VAL A N 1
ATOM 2979 C CA . VAL A 1 396 ? 26.165 -10.071 -17.815 1.00 95.06 396 VAL A CA 1
ATOM 2980 C C . VAL A 1 396 ? 25.683 -8.866 -17.011 1.00 95.06 396 VAL A C 1
ATOM 2982 O O . VAL A 1 396 ? 26.074 -7.727 -17.275 1.00 95.06 396 VAL A O 1
ATOM 2985 N N . GLY A 1 397 ? 24.787 -9.125 -16.063 1.00 95.06 397 GLY A N 1
ATOM 2986 C CA . GLY A 1 397 ? 24.116 -8.102 -15.281 1.00 95.06 397 GLY A CA 1
ATOM 2987 C C . GLY A 1 397 ? 24.787 -7.798 -13.949 1.00 95.06 397 GLY A C 1
ATOM 2988 O O . GLY A 1 397 ? 25.459 -8.651 -13.374 1.00 95.06 397 GLY A O 1
ATOM 2989 N N . ALA A 1 398 ? 24.547 -6.592 -13.450 1.00 94.75 398 ALA A N 1
ATOM 2990 C CA . ALA A 1 398 ? 24.949 -6.096 -12.140 1.00 94.75 398 ALA A CA 1
ATOM 2991 C C . ALA A 1 398 ? 23.773 -5.361 -11.473 1.00 94.75 398 ALA A C 1
ATOM 2993 O O . ALA A 1 398 ? 22.801 -4.982 -12.136 1.00 94.75 398 ALA A O 1
ATOM 2994 N N . VAL A 1 399 ? 23.875 -5.141 -10.162 1.00 96.44 399 VAL A N 1
ATOM 2995 C CA . VAL A 1 399 ? 22.922 -4.331 -9.388 1.00 96.44 399 VAL A CA 1
ATOM 2996 C C . VAL A 1 399 ? 23.679 -3.179 -8.753 1.00 96.44 399 VAL A C 1
ATOM 2998 O O . VAL A 1 399 ? 24.714 -3.388 -8.122 1.00 96.44 399 VAL A O 1
ATOM 3001 N N . LEU A 1 400 ? 23.157 -1.972 -8.913 1.00 95.69 400 LEU A N 1
ATOM 3002 C CA . LEU A 1 400 ? 23.691 -0.736 -8.360 1.00 95.69 400 LEU A CA 1
ATOM 3003 C C . LEU A 1 400 ? 22.860 -0.307 -7.150 1.00 95.69 400 LEU A C 1
ATOM 3005 O O . LEU A 1 400 ? 21.656 -0.563 -7.124 1.00 95.69 400 LEU A O 1
ATOM 3009 N N . ARG A 1 401 ? 23.480 0.365 -6.177 1.00 95.88 401 ARG A N 1
ATOM 3010 C CA . ARG A 1 401 ? 22.822 0.890 -4.976 1.00 95.88 401 ARG A CA 1
ATOM 3011 C C . ARG A 1 401 ? 23.295 2.301 -4.640 1.00 95.88 401 ARG A C 1
ATOM 3013 O O . ARG A 1 401 ? 24.487 2.606 -4.706 1.00 95.88 401 ARG A O 1
ATOM 3020 N N . TYR A 1 402 ? 22.350 3.129 -4.215 1.00 95.44 402 TYR A N 1
ATOM 3021 C CA . TYR A 1 402 ? 22.553 4.513 -3.801 1.00 95.44 402 TYR A CA 1
ATOM 3022 C C . TYR A 1 402 ? 21.777 4.785 -2.514 1.00 95.44 402 TYR A C 1
ATOM 3024 O O . TYR A 1 402 ? 20.743 4.167 -2.241 1.00 95.44 402 TYR A O 1
ATOM 3032 N N . ASN A 1 403 ? 22.261 5.734 -1.725 1.00 93.19 403 ASN A N 1
ATOM 3033 C CA . ASN A 1 403 ? 21.513 6.286 -0.611 1.00 93.19 403 ASN A CA 1
ATOM 3034 C C . ASN A 1 403 ? 20.333 7.080 -1.179 1.00 93.19 403 ASN A C 1
ATOM 3036 O O . ASN A 1 403 ? 20.552 8.049 -1.897 1.00 93.19 403 ASN A O 1
ATOM 3040 N N . GLY A 1 404 ? 19.091 6.711 -0.868 1.00 90.56 404 GLY A N 1
ATOM 3041 C CA . GLY A 1 404 ? 17.929 7.396 -1.448 1.00 90.56 404 GLY A CA 1
ATOM 3042 C C . GLY A 1 404 ? 17.638 8.782 -0.869 1.00 90.56 404 GLY A C 1
ATOM 3043 O O . GLY A 1 404 ? 16.700 9.423 -1.314 1.00 90.56 404 GLY A O 1
ATOM 3044 N N . LYS A 1 405 ? 18.409 9.252 0.122 1.00 86.31 405 LYS A N 1
ATOM 3045 C CA . LYS A 1 405 ? 18.303 10.609 0.680 1.00 86.31 405 LYS A CA 1
ATOM 3046 C C . LYS A 1 405 ? 19.403 11.536 0.167 1.00 86.31 405 LYS A C 1
ATOM 3048 O O . LYS A 1 405 ? 19.143 12.706 -0.089 1.00 86.31 405 LYS A O 1
ATOM 3053 N N . THR A 1 406 ? 20.638 11.043 0.071 1.00 90.19 406 THR A N 1
ATOM 3054 C CA . THR A 1 406 ? 21.798 11.848 -0.363 1.00 90.19 406 THR A CA 1
ATOM 3055 C C . THR A 1 406 ? 22.169 11.629 -1.829 1.00 90.19 406 THR A C 1
ATOM 3057 O O . THR A 1 406 ? 22.976 12.380 -2.378 1.00 90.19 406 THR A O 1
ATOM 3060 N N . ASP A 1 407 ? 21.591 10.607 -2.463 1.00 93.06 407 ASP A N 1
ATOM 3061 C CA . ASP A 1 407 ? 21.902 10.119 -3.810 1.00 93.06 407 ASP A CA 1
ATOM 3062 C C . ASP A 1 407 ? 23.351 9.613 -3.977 1.00 93.06 407 ASP A C 1
ATOM 3064 O O . ASP A 1 407 ? 23.805 9.368 -5.095 1.00 93.06 407 ASP A O 1
ATOM 3068 N N . GLU A 1 408 ? 24.096 9.460 -2.877 1.00 92.69 408 GLU A N 1
ATOM 3069 C CA . GLU A 1 408 ? 25.483 8.992 -2.911 1.00 92.69 408 GLU A CA 1
ATOM 3070 C C . GLU A 1 408 ? 25.555 7.476 -3.160 1.00 92.69 408 GLU A C 1
ATOM 3072 O O . GLU A 1 408 ? 24.733 6.730 -2.613 1.00 92.69 408 GLU A O 1
ATOM 3077 N N . PRO A 1 409 ? 26.525 6.986 -3.955 1.00 92.06 409 PRO A N 1
ATOM 3078 C CA . PRO A 1 409 ? 26.748 5.555 -4.151 1.00 92.06 409 PRO A CA 1
ATOM 3079 C C . PRO A 1 409 ? 26.935 4.797 -2.828 1.00 92.06 409 PRO A C 1
ATOM 3081 O O . PRO A 1 409 ? 27.646 5.250 -1.933 1.00 92.06 409 PRO A O 1
ATOM 3084 N N . LEU A 1 410 ? 26.330 3.612 -2.722 1.00 90.81 410 LEU A N 1
ATOM 3085 C CA . LEU A 1 410 ? 26.468 2.711 -1.573 1.00 90.81 410 LEU A CA 1
ATOM 3086 C C . LEU A 1 410 ? 26.927 1.315 -2.035 1.00 90.81 410 LEU A C 1
ATOM 3088 O O . LEU A 1 410 ? 26.108 0.388 -2.045 1.00 90.81 410 LEU A O 1
ATOM 3092 N N . PRO A 1 411 ? 28.209 1.115 -2.395 1.00 86.31 411 PRO A N 1
ATOM 3093 C CA . PRO A 1 411 ? 28.709 -0.198 -2.805 1.00 86.31 411 PRO A CA 1
ATOM 3094 C C . PRO A 1 411 ? 28.581 -1.244 -1.693 1.00 86.31 411 PRO A C 1
ATOM 3096 O O . PRO A 1 411 ? 28.350 -0.926 -0.520 1.00 86.31 411 PRO A O 1
ATOM 3099 N N . ILE A 1 412 ? 28.751 -2.517 -2.051 1.00 81.19 412 ILE A N 1
ATOM 3100 C CA . ILE A 1 412 ? 28.969 -3.567 -1.052 1.00 81.19 412 ILE A CA 1
ATOM 3101 C C . ILE A 1 412 ? 30.401 -3.477 -0.499 1.00 81.19 412 ILE A C 1
ATOM 3103 O O . ILE A 1 412 ? 31.363 -3.341 -1.253 1.00 81.19 412 ILE A O 1
ATOM 3107 N N . SER A 1 413 ? 30.554 -3.567 0.824 1.00 67.44 413 SER A N 1
ATOM 3108 C CA . SER A 1 413 ? 31.840 -3.403 1.523 1.00 67.44 413 SER A CA 1
ATOM 3109 C C . SER A 1 413 ? 32.902 -4.449 1.159 1.00 67.44 413 SER A C 1
ATOM 3111 O O . SER A 1 413 ? 34.088 -4.213 1.369 1.00 67.44 413 SER A O 1
ATOM 3113 N N . SER A 1 414 ? 32.494 -5.595 0.610 1.00 63.94 414 SER A N 1
ATOM 3114 C CA . SER A 1 414 ? 33.375 -6.682 0.173 1.00 63.94 414 SER A CA 1
ATOM 3115 C C . SER A 1 414 ? 33.863 -6.555 -1.277 1.00 63.94 414 SER A C 1
ATOM 3117 O O . SER A 1 414 ? 34.658 -7.388 -1.712 1.00 63.94 414 SER A O 1
ATOM 3119 N N . ASN A 1 415 ? 33.416 -5.550 -2.041 1.00 58.78 415 ASN A N 1
ATOM 3120 C CA . ASN A 1 415 ? 33.821 -5.374 -3.436 1.00 58.78 415 ASN A CA 1
ATOM 3121 C C . ASN A 1 415 ? 35.112 -4.532 -3.535 1.00 58.78 415 ASN A C 1
ATOM 3123 O O . ASN A 1 415 ? 35.100 -3.359 -3.163 1.00 58.78 415 ASN A O 1
ATOM 3127 N N . PRO A 1 416 ? 36.225 -5.083 -4.062 1.00 50.09 416 PRO A N 1
ATOM 3128 C CA . PRO A 1 416 ? 37.499 -4.370 -4.182 1.00 50.09 416 PRO A CA 1
ATOM 3129 C C . PRO A 1 416 ? 37.511 -3.280 -5.273 1.00 50.09 416 PRO A C 1
ATOM 3131 O O . PRO A 1 416 ? 38.503 -2.564 -5.414 1.00 50.09 416 PRO A O 1
ATOM 3134 N N . LEU A 1 417 ? 36.437 -3.134 -6.058 1.00 54.03 417 LEU A N 1
ATOM 3135 C CA . LEU A 1 417 ? 36.341 -2.158 -7.147 1.00 54.03 417 LEU A CA 1
ATOM 3136 C C . LEU A 1 417 ? 35.905 -0.772 -6.643 1.00 54.03 417 LEU A C 1
ATOM 3138 O O . LEU A 1 417 ? 34.765 -0.368 -6.822 1.00 54.03 417 LEU A O 1
ATOM 3142 N N . SER A 1 418 ? 36.870 -0.041 -6.076 1.00 49.56 418 SER A N 1
ATOM 3143 C CA . SER A 1 418 ? 36.869 1.396 -5.740 1.00 49.56 418 SER A CA 1
ATOM 3144 C C . SER A 1 418 ? 35.734 1.912 -4.834 1.00 49.56 418 SER A C 1
ATOM 3146 O O . SER A 1 418 ? 34.545 1.713 -5.061 1.00 49.56 418 SER A O 1
ATOM 3148 N N . SER A 1 419 ? 36.104 2.709 -3.835 1.00 51.56 419 SER A N 1
ATOM 3149 C CA . SER A 1 419 ? 35.201 3.362 -2.874 1.00 51.56 419 SER A CA 1
ATOM 3150 C C . SER A 1 419 ? 34.174 4.341 -3.479 1.00 51.56 419 SER A C 1
ATOM 3152 O O . SER A 1 419 ? 33.388 4.905 -2.727 1.00 51.56 419 SER A O 1
ATOM 3154 N N . ASN A 1 420 ? 34.164 4.538 -4.805 1.00 55.78 420 ASN A N 1
ATOM 3155 C CA . ASN A 1 420 ? 33.250 5.425 -5.539 1.00 55.78 420 ASN A CA 1
ATOM 3156 C C . ASN A 1 420 ? 32.303 4.672 -6.495 1.00 55.78 420 ASN A C 1
ATOM 3158 O O . ASN A 1 420 ? 31.590 5.299 -7.279 1.00 55.78 420 ASN A O 1
ATOM 3162 N N . SER A 1 421 ? 32.303 3.337 -6.470 1.00 75.81 421 SER A N 1
ATOM 3163 C CA . SER A 1 421 ? 31.431 2.525 -7.318 1.00 75.81 421 SER A CA 1
ATOM 3164 C C . SER A 1 421 ? 30.036 2.387 -6.705 1.00 75.81 421 SER A C 1
ATOM 3166 O O . SER A 1 421 ? 29.906 2.155 -5.509 1.00 75.81 421 SER A O 1
ATOM 3168 N N . SER A 1 422 ? 28.971 2.491 -7.503 1.00 89.00 422 SER A N 1
ATOM 3169 C CA . SER A 1 422 ? 27.609 2.164 -7.051 1.00 89.00 422 SER A CA 1
ATOM 3170 C C . SER A 1 422 ? 27.310 0.664 -7.087 1.00 89.00 422 SER A C 1
ATOM 3172 O O . SER A 1 422 ? 26.205 0.263 -6.737 1.00 89.00 422 SER A O 1
ATOM 3174 N N . ILE A 1 423 ? 28.265 -0.184 -7.488 1.00 92.19 423 ILE A N 1
ATOM 3175 C CA . ILE A 1 423 ? 28.069 -1.632 -7.627 1.00 92.19 423 ILE A CA 1
ATOM 3176 C C . ILE A 1 423 ? 27.786 -2.279 -6.268 1.00 92.19 423 ILE A C 1
ATOM 3178 O O . ILE A 1 423 ? 28.650 -2.355 -5.390 1.00 92.19 423 ILE A O 1
ATOM 3182 N N . PHE A 1 424 ? 26.582 -2.826 -6.142 1.00 93.38 424 PHE A N 1
ATOM 3183 C CA . PHE A 1 424 ? 26.136 -3.595 -4.991 1.00 93.38 424 PHE A CA 1
ATOM 3184 C C . PHE A 1 424 ? 26.209 -5.104 -5.239 1.00 93.38 424 PHE A C 1
ATOM 3186 O O . PHE A 1 424 ? 26.824 -5.818 -4.454 1.00 93.38 424 PHE A O 1
ATOM 3193 N N . VAL A 1 425 ? 25.664 -5.579 -6.363 1.00 93.81 425 VAL A N 1
ATOM 3194 C CA . VAL A 1 425 ? 25.920 -6.938 -6.866 1.00 93.81 425 VAL A CA 1
ATOM 3195 C C . VAL A 1 425 ? 26.841 -6.812 -8.077 1.00 93.81 425 VAL A C 1
ATOM 3197 O O . VAL A 1 425 ? 26.441 -6.180 -9.061 1.00 93.81 425 VAL A O 1
ATOM 3200 N N . PRO A 1 426 ? 28.065 -7.371 -8.033 1.00 90.62 426 PRO A N 1
ATOM 3201 C CA . PRO A 1 426 ? 28.997 -7.297 -9.153 1.00 90.62 426 PRO A CA 1
ATOM 3202 C C . PRO A 1 426 ? 28.460 -8.044 -10.383 1.00 90.62 426 PRO A C 1
ATOM 3204 O O . PRO A 1 426 ? 27.559 -8.873 -10.237 1.00 90.62 426 PRO A O 1
ATOM 3207 N N . PRO A 1 427 ? 29.020 -7.789 -11.584 1.00 90.12 427 PRO A N 1
ATOM 3208 C CA . PRO A 1 427 ? 28.689 -8.537 -12.792 1.00 90.12 427 PRO A CA 1
ATOM 3209 C C . PRO A 1 427 ? 28.637 -10.052 -12.538 1.00 90.12 427 PRO A C 1
ATOM 3211 O O . PRO A 1 427 ? 29.640 -10.669 -12.178 1.00 90.12 427 PRO A O 1
ATOM 3214 N N . ASN A 1 428 ? 27.453 -10.644 -12.694 1.00 88.94 428 ASN A N 1
ATOM 3215 C CA . ASN A 1 428 ? 27.151 -12.015 -12.287 1.00 88.94 428 ASN A CA 1
ATOM 3216 C C . ASN A 1 428 ? 26.514 -12.790 -13.446 1.00 88.94 428 ASN A C 1
ATOM 3218 O O . ASN A 1 428 ? 25.509 -12.362 -14.005 1.00 88.94 428 ASN A O 1
ATOM 3222 N N . SER A 1 429 ? 27.059 -13.957 -13.796 1.00 91.81 429 SER A N 1
ATOM 3223 C CA . SER A 1 429 ? 26.576 -14.777 -14.919 1.00 91.81 429 SER A CA 1
ATOM 3224 C C . SER A 1 429 ? 25.152 -15.324 -14.743 1.00 91.81 429 SER A C 1
ATOM 3226 O O . SER A 1 429 ? 24.521 -15.715 -15.730 1.00 91.81 429 SER A O 1
ATOM 3228 N N . ASN A 1 430 ? 24.622 -15.327 -13.515 1.00 95.44 430 ASN A N 1
ATOM 3229 C CA . ASN A 1 430 ? 23.216 -15.633 -13.248 1.00 95.44 430 ASN A CA 1
ATOM 3230 C C . ASN A 1 430 ? 22.291 -14.498 -13.717 1.00 95.44 430 ASN A C 1
ATOM 3232 O O . ASN A 1 430 ? 21.166 -14.759 -14.141 1.00 95.44 430 ASN A O 1
ATOM 3236 N N . LEU A 1 431 ? 22.771 -13.251 -13.708 1.00 96.81 431 LEU A N 1
ATOM 3237 C CA . LEU A 1 431 ? 22.069 -12.088 -14.241 1.00 96.81 431 LEU A CA 1
ATOM 3238 C C . LEU A 1 431 ? 22.322 -11.986 -15.753 1.00 96.81 431 LEU A C 1
ATOM 3240 O O . LEU A 1 431 ? 23.377 -11.556 -16.210 1.00 96.81 431 LEU A O 1
ATOM 3244 N N . LYS A 1 432 ? 21.333 -12.380 -16.547 1.00 96.69 432 LYS A N 1
ATOM 3245 C CA . LYS A 1 432 ? 21.345 -12.418 -18.011 1.00 96.69 432 LYS A CA 1
ATOM 3246 C C . LYS A 1 432 ? 20.422 -11.328 -18.552 1.00 96.69 432 LYS A C 1
ATOM 3248 O O . LYS A 1 432 ? 19.225 -11.552 -18.737 1.00 96.69 432 LYS A O 1
ATOM 3253 N N . ARG A 1 433 ? 20.992 -10.155 -18.853 1.00 95.88 433 ARG A N 1
ATOM 3254 C CA . ARG A 1 433 ? 20.253 -8.945 -19.261 1.00 95.88 433 ARG A CA 1
ATOM 3255 C C . ARG A 1 433 ? 19.068 -8.659 -18.313 1.00 95.88 433 ARG A C 1
ATOM 3257 O O . ARG A 1 433 ? 17.927 -8.708 -18.767 1.00 95.88 433 ARG A O 1
ATOM 3264 N N . PRO A 1 434 ? 19.311 -8.421 -17.012 1.00 96.69 434 PRO A N 1
ATOM 3265 C CA . PRO A 1 434 ? 18.250 -8.044 -16.087 1.00 96.69 434 PRO A CA 1
ATOM 3266 C C . PRO A 1 434 ? 17.618 -6.708 -16.492 1.00 96.69 434 PRO A C 1
ATOM 3268 O O . PRO A 1 434 ? 18.325 -5.755 -16.829 1.00 96.69 434 PRO A O 1
ATOM 3271 N N . VAL A 1 435 ? 16.288 -6.648 -16.447 1.00 95.50 435 VAL A N 1
ATOM 3272 C CA . VAL A 1 435 ? 15.509 -5.438 -16.753 1.00 95.50 435 VAL A CA 1
ATOM 3273 C C . VAL A 1 435 ? 14.593 -5.070 -15.594 1.00 95.50 435 VAL A C 1
ATOM 3275 O O . VAL A 1 435 ? 14.465 -3.890 -15.301 1.00 95.50 435 VAL A O 1
ATOM 3278 N N . GLY A 1 436 ? 13.982 -6.030 -14.902 1.00 95.50 436 GLY A N 1
ATOM 3279 C CA . GLY A 1 436 ? 13.125 -5.750 -13.747 1.00 95.50 436 GLY A CA 1
ATOM 3280 C C . GLY A 1 436 ? 13.878 -5.727 -12.429 1.00 95.50 436 GLY A C 1
ATOM 3281 O O . GLY A 1 436 ? 14.766 -6.550 -12.221 1.00 95.50 436 GLY A O 1
ATOM 3282 N N . ILE A 1 437 ? 13.460 -4.864 -11.507 1.00 97.94 437 ILE A N 1
ATOM 3283 C CA . ILE A 1 437 ? 13.797 -4.980 -10.087 1.00 97.94 437 ILE A CA 1
ATOM 3284 C C . ILE A 1 437 ? 12.608 -4.536 -9.235 1.00 97.94 437 ILE A C 1
ATOM 3286 O O . ILE A 1 437 ? 11.939 -3.562 -9.568 1.00 97.94 437 ILE A O 1
ATOM 3290 N N . THR A 1 438 ? 12.340 -5.255 -8.150 1.00 97.00 438 THR A N 1
ATOM 3291 C CA . THR A 1 438 ? 11.359 -4.875 -7.124 1.00 97.00 438 THR A CA 1
ATOM 3292 C C . THR A 1 438 ? 11.778 -5.441 -5.770 1.00 97.00 438 THR A C 1
ATOM 3294 O O . THR A 1 438 ? 12.651 -6.304 -5.715 1.00 97.00 438 THR A O 1
ATOM 3297 N N . PHE A 1 439 ? 11.177 -4.982 -4.677 1.00 95.50 439 PHE A N 1
ATOM 3298 C CA . PHE A 1 439 ? 11.393 -5.548 -3.344 1.00 95.50 439 PHE A CA 1
ATOM 3299 C C . PHE A 1 439 ? 10.197 -6.393 -2.919 1.00 95.50 439 PHE A C 1
ATOM 3301 O O . PHE A 1 439 ? 9.053 -6.034 -3.198 1.00 95.50 439 PHE A O 1
ATOM 3308 N N . LEU A 1 440 ? 10.466 -7.500 -2.219 1.00 92.25 440 LEU A N 1
ATOM 3309 C CA . LEU A 1 440 ? 9.426 -8.198 -1.472 1.00 92.25 440 LEU A CA 1
ATOM 3310 C C . LEU A 1 440 ? 8.785 -7.214 -0.480 1.00 92.25 440 LEU A C 1
ATOM 3312 O O . LEU A 1 440 ? 9.510 -6.410 0.124 1.00 92.25 440 LEU A O 1
ATOM 3316 N N . PRO A 1 441 ? 7.457 -7.279 -0.281 1.00 88.00 441 PRO A N 1
ATOM 3317 C CA . PRO A 1 441 ? 6.794 -6.515 0.760 1.00 88.00 441 PRO A CA 1
ATOM 3318 C C . PRO A 1 441 ? 7.481 -6.732 2.107 1.00 88.00 441 PRO A C 1
ATOM 3320 O O . PRO A 1 441 ? 7.811 -7.857 2.486 1.00 88.00 441 PRO A O 1
ATOM 3323 N N . SER A 1 442 ? 7.702 -5.631 2.818 1.00 83.81 442 SER A N 1
ATOM 3324 C CA . SER A 1 442 ? 8.268 -5.656 4.162 1.00 83.81 442 SER A CA 1
ATOM 3325 C C . SER A 1 442 ? 7.362 -6.451 5.107 1.00 83.81 442 SER A C 1
ATOM 3327 O O . SER A 1 442 ? 6.141 -6.331 5.044 1.00 83.81 442 SER A O 1
ATOM 3329 N N . ASP A 1 443 ? 7.949 -7.225 6.018 1.00 84.56 443 ASP A N 1
ATOM 3330 C CA . ASP A 1 443 ? 7.227 -7.873 7.119 1.00 84.56 443 ASP A CA 1
ATOM 3331 C C . ASP A 1 443 ? 7.020 -6.938 8.326 1.00 84.56 443 ASP A C 1
ATOM 3333 O O . ASP A 1 443 ? 6.426 -7.334 9.333 1.00 84.56 443 ASP A O 1
ATOM 3337 N N . ALA A 1 444 ? 7.482 -5.687 8.222 1.00 86.00 444 ALA A N 1
ATOM 3338 C CA . ALA A 1 444 ? 7.175 -4.629 9.171 1.00 86.00 444 ALA A CA 1
ATOM 3339 C C . ALA A 1 444 ? 5.664 -4.392 9.249 1.00 86.00 444 ALA A C 1
ATOM 3341 O O . ALA A 1 444 ? 5.003 -4.179 8.234 1.00 86.00 444 ALA A O 1
ATOM 3342 N N . LYS A 1 445 ? 5.125 -4.356 10.466 1.00 88.12 445 LYS A N 1
ATOM 3343 C CA . LYS A 1 445 ? 3.717 -4.050 10.712 1.00 88.12 445 LYS A CA 1
ATOM 3344 C C . LYS A 1 445 ? 3.559 -2.588 11.078 1.00 88.12 445 LYS A C 1
ATOM 3346 O O . LYS A 1 445 ? 4.304 -2.068 11.911 1.00 88.12 445 LYS A O 1
ATOM 3351 N N . LEU A 1 446 ? 2.553 -1.951 10.491 1.00 89.00 446 LEU A N 1
ATOM 3352 C CA . LEU A 1 446 ? 2.124 -0.600 10.820 1.00 89.00 446 LEU A CA 1
ATOM 3353 C C . LEU A 1 446 ? 0.654 -0.644 11.237 1.00 89.00 446 LEU A C 1
ATOM 3355 O O . LEU A 1 446 ? -0.208 -1.079 10.484 1.00 89.00 446 LEU A O 1
ATOM 3359 N N . THR A 1 447 ? 0.367 -0.208 12.457 1.00 91.44 447 THR A N 1
ATOM 3360 C CA . THR A 1 447 ? -0.998 -0.034 12.955 1.00 91.44 447 THR A CA 1
ATOM 3361 C C . THR A 1 447 ? -1.205 1.428 13.284 1.00 91.44 447 THR A C 1
ATOM 3363 O O . THR A 1 447 ? -0.460 2.004 14.075 1.00 91.44 447 THR A O 1
ATOM 3366 N N . GLU A 1 448 ? -2.235 2.011 12.686 1.00 92.19 448 GLU A N 1
ATOM 3367 C CA . GLU A 1 448 ? -2.559 3.425 12.820 1.00 92.19 448 GLU A CA 1
ATOM 3368 C C . GLU A 1 448 ? -3.987 3.544 13.329 1.00 92.19 448 GLU A C 1
ATOM 3370 O O . GLU A 1 448 ? -4.947 3.196 12.637 1.00 92.19 448 GLU A O 1
ATOM 3375 N N . LYS A 1 449 ? -4.105 3.994 14.574 1.00 92.12 449 LYS A N 1
ATOM 3376 C CA . LYS A 1 449 ? -5.372 4.286 15.228 1.00 92.12 449 LYS A CA 1
ATOM 3377 C C . LYS A 1 449 ? -5.438 5.767 15.530 1.00 92.12 449 LYS A C 1
ATOM 3379 O O . LYS A 1 449 ? -4.415 6.430 15.714 1.00 92.12 449 LYS A O 1
ATOM 3384 N N . TRP A 1 450 ? -6.649 6.271 15.613 1.00 90.31 450 TRP A N 1
ATOM 3385 C CA . TRP A 1 450 ? -6.892 7.656 15.943 1.00 90.31 450 TRP A CA 1
ATOM 3386 C C . TRP A 1 450 ? -8.081 7.779 16.870 1.00 90.31 450 TRP A C 1
ATOM 3388 O O . TRP A 1 450 ? -8.978 6.935 16.823 1.00 90.31 450 TRP A O 1
ATOM 3398 N N . ASN A 1 451 ? -8.082 8.818 17.701 1.00 91.94 451 ASN A N 1
ATOM 3399 C CA . ASN A 1 451 ? -9.263 9.173 18.463 1.00 91.94 451 ASN A CA 1
ATOM 3400 C C . ASN A 1 451 ? -9.365 10.669 18.765 1.00 91.94 451 ASN A C 1
ATOM 3402 O O . ASN A 1 451 ? -8.358 11.376 18.890 1.00 91.94 451 ASN A O 1
ATOM 3406 N N . PHE A 1 452 ? -10.598 11.132 18.929 1.00 89.88 452 PHE A N 1
ATOM 3407 C CA . PHE A 1 452 ? -10.905 12.450 19.466 1.00 89.88 452 PHE A CA 1
ATOM 3408 C C . PHE A 1 452 ? -12.112 12.370 20.389 1.00 89.88 452 PHE A C 1
ATOM 3410 O O . PHE A 1 452 ? -12.982 11.517 20.221 1.00 89.88 452 PHE A O 1
ATOM 3417 N N . THR A 1 453 ? -12.172 13.311 21.325 1.00 89.25 453 THR A N 1
ATOM 3418 C CA . THR A 1 453 ? -13.261 13.394 22.291 1.00 89.25 453 THR A CA 1
ATOM 3419 C C . THR A 1 453 ? -13.986 14.730 22.199 1.00 89.25 453 THR A C 1
ATOM 3421 O O . THR A 1 453 ? -13.382 15.763 21.903 1.00 89.25 453 THR A O 1
ATOM 3424 N N . ALA A 1 454 ? -15.287 14.723 22.471 1.00 88.06 454 ALA A N 1
ATOM 3425 C CA . ALA A 1 454 ? -16.086 15.927 22.664 1.00 88.06 454 ALA A CA 1
ATOM 3426 C C . ALA A 1 454 ? -16.880 15.778 23.962 1.00 88.06 454 ALA A C 1
ATOM 3428 O O . ALA A 1 454 ? -17.809 14.980 24.037 1.00 88.06 454 ALA A O 1
ATOM 3429 N N . ALA A 1 455 ? -16.482 16.517 24.995 1.00 90.00 455 ALA A N 1
ATOM 3430 C CA . ALA A 1 455 ? -17.125 16.458 26.302 1.00 90.00 455 ALA A CA 1
ATOM 3431 C C . ALA A 1 455 ? -18.260 17.480 26.407 1.00 90.00 455 ALA A C 1
ATOM 3433 O O . ALA A 1 455 ? -18.125 18.610 25.932 1.00 90.00 455 ALA A O 1
ATOM 3434 N N . ASN A 1 456 ? -19.337 17.101 27.096 1.00 90.75 456 ASN A N 1
ATOM 3435 C CA . ASN A 1 456 ? -20.490 17.954 27.378 1.00 90.75 456 ASN A CA 1
ATOM 3436 C C . ASN A 1 456 ? -21.084 18.625 26.117 1.00 90.75 456 ASN A C 1
ATOM 3438 O O . ASN A 1 456 ? -21.418 19.810 26.125 1.00 90.75 456 ASN A O 1
ATOM 3442 N N . TYR A 1 457 ? -21.180 17.867 25.025 1.00 91.00 457 TYR A N 1
ATOM 3443 C CA . TYR A 1 457 ? -21.726 18.294 23.742 1.00 91.00 457 TYR A CA 1
ATOM 3444 C C . TYR A 1 457 ? -23.255 18.454 23.832 1.00 91.00 457 TYR A C 1
ATOM 3446 O O . TYR A 1 457 ? -23.942 17.457 24.060 1.00 91.00 457 TYR A O 1
ATOM 3454 N N . PRO A 1 458 ? -23.816 19.663 23.668 1.00 91.69 458 PRO A N 1
ATOM 3455 C CA . PRO A 1 458 ? -25.254 19.873 23.779 1.00 91.69 458 PRO A CA 1
ATOM 3456 C C . PRO A 1 458 ? -25.989 19.362 22.537 1.00 91.69 458 PRO A C 1
ATOM 3458 O O . PRO A 1 458 ? -25.607 19.661 21.408 1.00 91.69 458 PRO A O 1
ATOM 3461 N N . ILE A 1 459 ? -27.094 18.650 22.745 1.00 90.94 459 ILE A N 1
ATOM 3462 C CA . ILE A 1 459 ? -27.952 18.141 21.673 1.00 90.94 459 ILE A CA 1
ATOM 3463 C C . ILE A 1 459 ? -29.425 18.227 22.082 1.00 90.94 459 ILE A C 1
ATOM 3465 O O . ILE A 1 459 ? -29.793 17.962 23.229 1.00 90.94 459 ILE A O 1
ATOM 3469 N N . ASN A 1 460 ? -30.286 18.593 21.133 1.00 89.69 460 ASN A N 1
ATOM 3470 C CA . ASN A 1 460 ? -31.732 18.529 21.312 1.00 89.69 460 ASN A CA 1
ATOM 3471 C C . ASN A 1 460 ? -32.274 17.251 20.663 1.00 89.69 460 ASN A C 1
ATOM 3473 O O . ASN A 1 460 ? -32.684 17.263 19.509 1.00 89.69 460 ASN A O 1
ATOM 3477 N N . HIS A 1 461 ? -32.252 16.149 21.408 1.00 89.56 461 HIS A N 1
ATOM 3478 C CA . HIS A 1 461 ? -32.757 14.844 20.980 1.00 89.56 461 HIS A CA 1
ATOM 3479 C C . HIS A 1 461 ? -33.455 14.179 22.162 1.00 89.56 461 HIS A C 1
ATOM 3481 O O . HIS A 1 461 ? -32.865 14.048 23.235 1.00 89.56 461 HIS A O 1
ATOM 3487 N N . GLN A 1 462 ? -34.734 13.823 22.006 1.00 86.62 462 GLN A N 1
ATOM 3488 C CA . GLN A 1 462 ? -35.619 13.443 23.121 1.00 86.62 462 GLN A CA 1
ATOM 3489 C C . GLN A 1 462 ? -35.693 14.505 24.248 1.00 86.62 462 GLN A C 1
ATOM 3491 O O . GLN A 1 462 ? -35.957 14.193 25.416 1.00 86.62 462 GLN A O 1
ATOM 3496 N N . GLY A 1 463 ? -35.479 15.774 23.887 1.00 87.50 463 GLY A N 1
ATOM 3497 C CA . GLY A 1 463 ? -35.268 16.902 24.794 1.00 87.50 463 GLY A CA 1
ATOM 3498 C C . GLY A 1 463 ? -33.800 17.329 24.864 1.00 87.50 463 GLY A C 1
ATOM 3499 O O . GLY A 1 463 ? -32.932 16.773 24.195 1.00 87.50 463 GLY A O 1
ATOM 3500 N N . LEU A 1 464 ? -33.513 18.337 25.687 1.00 90.06 464 LEU A N 1
ATOM 3501 C CA . LEU A 1 464 ? -32.151 18.840 25.843 1.00 90.06 464 LEU A CA 1
ATOM 3502 C C . LEU A 1 464 ? -31.302 17.856 26.663 1.00 90.06 464 LEU A C 1
ATOM 3504 O O . LEU A 1 464 ? -31.593 17.616 27.836 1.00 90.06 464 LEU A O 1
ATOM 3508 N N . ASN A 1 465 ? -30.249 17.325 26.046 1.00 91.25 465 ASN A N 1
ATOM 3509 C CA . ASN A 1 465 ? -29.263 16.438 26.660 1.00 91.25 465 ASN A CA 1
ATOM 3510 C C . ASN A 1 465 ? -27.846 16.951 26.364 1.00 91.25 465 ASN A C 1
ATOM 3512 O O . ASN A 1 465 ? -27.639 17.733 25.436 1.00 91.25 465 ASN A O 1
ATOM 3516 N N . ASN A 1 466 ? -26.873 16.469 27.134 1.00 93.06 466 ASN A N 1
ATOM 3517 C CA . ASN A 1 466 ? -25.456 16.659 26.846 1.00 93.06 466 ASN A CA 1
ATOM 3518 C C . ASN A 1 466 ? -24.798 15.293 26.645 1.00 93.06 466 ASN A C 1
ATOM 3520 O O . ASN A 1 466 ? -25.138 14.347 27.355 1.00 93.06 466 ASN A O 1
ATOM 3524 N N . LEU A 1 467 ? -23.859 15.204 25.706 1.00 93.69 467 LEU A N 1
ATOM 3525 C CA . LEU A 1 467 ? -23.131 13.980 25.389 1.00 93.69 467 LEU A CA 1
ATOM 3526 C C . LEU A 1 467 ? -21.653 14.097 25.762 1.00 93.69 467 LEU A C 1
ATOM 3528 O O . LEU A 1 467 ? -21.057 15.159 25.579 1.00 93.69 467 LEU A O 1
ATOM 3532 N N . ASN A 1 468 ? -21.036 13.002 26.195 1.00 93.56 468 ASN A N 1
ATOM 3533 C CA . ASN A 1 468 ? -19.607 12.807 25.967 1.00 93.56 468 ASN A CA 1
ATOM 3534 C C . ASN A 1 468 ? -19.440 11.852 24.787 1.00 93.56 468 ASN A C 1
ATOM 3536 O O . ASN A 1 468 ? -20.058 10.795 24.745 1.00 93.56 468 ASN A O 1
ATOM 3540 N N . LEU A 1 469 ? -18.623 12.247 23.817 1.00 92.94 469 LEU A N 1
ATOM 3541 C CA . LEU A 1 469 ? -18.300 11.442 22.645 1.00 92.94 469 LEU A CA 1
ATOM 3542 C C . LEU A 1 469 ? -16.825 11.056 22.707 1.00 92.94 469 LEU A C 1
ATOM 3544 O O . LEU A 1 469 ? -15.985 11.944 22.870 1.00 92.94 469 LEU A O 1
ATOM 3548 N N . ASP A 1 470 ? -16.510 9.779 22.512 1.00 93.56 470 ASP A N 1
ATOM 3549 C CA . ASP A 1 470 ? -15.168 9.303 22.163 1.00 93.56 470 ASP A CA 1
ATOM 3550 C C . ASP A 1 470 ? -15.234 8.532 20.845 1.00 93.56 470 ASP A C 1
ATOM 3552 O O . ASP A 1 470 ? -15.812 7.450 20.735 1.00 93.56 470 ASP A O 1
ATOM 3556 N N . VAL A 1 471 ? -14.666 9.130 19.803 1.00 93.75 471 VAL A N 1
ATOM 3557 C CA . VAL A 1 471 ? -14.690 8.588 18.448 1.00 93.75 471 VAL A CA 1
ATOM 3558 C C . VAL A 1 471 ? -13.309 8.045 18.141 1.00 93.75 471 VAL A C 1
ATOM 3560 O O . VAL A 1 471 ? -12.355 8.799 17.955 1.00 93.75 471 VAL A O 1
ATOM 3563 N N . ASN A 1 472 ? -13.219 6.725 18.052 1.00 94.56 472 ASN A N 1
ATOM 3564 C CA . ASN A 1 472 ? -12.017 5.970 17.745 1.00 94.56 472 ASN A CA 1
ATOM 3565 C C . ASN A 1 472 ? -12.124 5.406 16.324 1.00 94.56 472 ASN A C 1
ATOM 3567 O O . ASN A 1 472 ? -13.158 4.871 15.942 1.00 94.56 472 ASN A O 1
ATOM 3571 N N . TYR A 1 473 ? -11.065 5.452 15.524 1.00 93.50 473 TYR A N 1
ATOM 3572 C CA . TYR A 1 473 ? -11.060 4.780 14.223 1.00 93.50 473 TYR A CA 1
ATOM 3573 C C . TYR A 1 473 ? -9.681 4.259 13.833 1.00 93.50 473 TYR A C 1
ATOM 3575 O O . TYR A 1 473 ? -8.646 4.714 14.323 1.00 93.50 473 TYR A O 1
ATOM 3583 N N . GLN A 1 474 ? -9.673 3.258 12.958 1.00 92.88 474 GLN A N 1
ATOM 3584 C CA . GLN A 1 474 ? -8.472 2.640 12.412 1.00 92.88 474 GLN A CA 1
ATOM 3585 C C . GLN A 1 474 ? -8.450 2.824 10.899 1.00 92.88 474 GLN A C 1
ATOM 3587 O O . GLN A 1 474 ? -9.466 2.654 10.226 1.00 92.88 474 GLN A O 1
ATOM 3592 N N . TYR A 1 475 ? -7.284 3.141 10.346 1.00 90.31 475 TYR A N 1
ATOM 3593 C CA . TYR A 1 475 ? -7.117 3.241 8.899 1.00 90.31 475 TYR A CA 1
ATOM 3594 C C . TYR A 1 475 ? -6.991 1.865 8.239 1.00 90.31 475 TYR A C 1
ATOM 3596 O O . TYR A 1 475 ? -6.679 0.860 8.886 1.00 90.31 475 TYR A O 1
ATOM 3604 N N . LYS A 1 476 ? -7.269 1.797 6.937 1.00 86.25 476 LYS A N 1
ATOM 3605 C CA . LYS A 1 476 ? -6.903 0.641 6.112 1.00 86.25 476 LYS A CA 1
ATOM 3606 C C . LYS A 1 476 ? -5.380 0.511 6.070 1.00 86.25 476 LYS A C 1
ATOM 3608 O O . LYS A 1 476 ? -4.659 1.507 6.072 1.00 86.25 476 LYS A O 1
ATOM 3613 N N . GLU A 1 477 ? -4.893 -0.721 6.041 1.00 81.25 477 GLU A N 1
ATOM 3614 C CA . GLU A 1 477 ? -3.461 -0.978 5.917 1.00 81.25 477 GLU A CA 1
ATOM 3615 C C . GLU A 1 477 ? -2.945 -0.470 4.561 1.00 81.25 477 GLU A C 1
ATOM 3617 O O . GLU A 1 477 ? -3.613 -0.613 3.538 1.00 81.25 477 GLU A O 1
ATOM 3622 N N . GLY A 1 478 ? -1.768 0.161 4.557 1.00 74.25 478 GLY A N 1
ATOM 3623 C CA . GLY A 1 478 ? -1.099 0.587 3.325 1.00 74.25 478 GLY A CA 1
ATOM 3624 C C . GLY A 1 478 ? -1.672 1.833 2.636 1.00 74.25 478 GLY A C 1
ATOM 3625 O O . GLY A 1 478 ? -1.275 2.111 1.502 1.00 74.25 478 GLY A O 1
ATOM 3626 N N . ILE A 1 479 ? -2.558 2.606 3.282 1.00 73.38 479 ILE A N 1
ATOM 3627 C CA . ILE A 1 479 ? -3.059 3.856 2.689 1.00 73.38 479 ILE A CA 1
ATOM 3628 C C . ILE A 1 479 ? -1.925 4.856 2.420 1.00 73.38 479 ILE A C 1
ATOM 3630 O O . ILE A 1 479 ? -0.987 5.035 3.211 1.00 73.38 479 ILE A O 1
ATOM 3634 N N . GLN A 1 480 ? -2.025 5.520 1.274 1.00 71.69 480 GLN A N 1
ATOM 3635 C CA . GLN A 1 480 ? -1.115 6.572 0.846 1.00 71.69 480 GLN A CA 1
ATOM 3636 C C . GLN A 1 480 ? -1.389 7.863 1.620 1.00 71.69 480 GLN A C 1
ATOM 3638 O O . GLN A 1 480 ? -2.507 8.107 2.065 1.00 71.69 480 GLN A O 1
ATOM 3643 N N . ASN A 1 481 ? -0.381 8.727 1.750 1.00 75.12 481 ASN A N 1
ATOM 3644 C CA . ASN A 1 481 ? -0.497 9.957 2.547 1.00 75.12 481 ASN A CA 1
ATOM 3645 C C . ASN A 1 481 ? -1.641 10.877 2.076 1.00 75.12 481 ASN A C 1
ATOM 3647 O O . ASN A 1 481 ? -2.320 11.469 2.904 1.00 75.12 481 ASN A O 1
ATOM 3651 N N . TYR A 1 482 ? -1.905 10.950 0.768 1.00 67.56 482 TYR A N 1
ATOM 3652 C CA . TYR A 1 482 ? -3.005 11.753 0.216 1.00 67.56 482 TYR A CA 1
ATOM 3653 C C . TYR A 1 482 ? -4.401 11.168 0.499 1.00 67.56 482 TYR A C 1
ATOM 3655 O O . TYR A 1 482 ? -5.401 11.839 0.266 1.00 67.56 482 TYR A O 1
ATOM 3663 N N . GLN A 1 483 ? -4.486 9.918 0.968 1.00 76.00 483 GLN A N 1
ATOM 3664 C CA . GLN A 1 483 ? -5.747 9.248 1.299 1.00 76.00 483 GLN A CA 1
ATOM 3665 C C . GLN A 1 483 ? -6.159 9.455 2.761 1.00 76.00 483 GLN A C 1
ATOM 3667 O O . GLN A 1 483 ? -7.254 9.036 3.130 1.00 76.00 483 GLN A O 1
ATOM 3672 N N . TYR A 1 484 ? -5.311 10.064 3.601 1.00 80.56 484 TYR A N 1
ATOM 3673 C CA . TYR A 1 484 ? -5.671 10.344 4.992 1.00 80.56 484 TYR A CA 1
ATOM 3674 C C . TYR A 1 484 ? -6.816 11.359 5.015 1.00 80.56 484 TYR A C 1
ATOM 3676 O O . TYR A 1 484 ? -6.675 12.435 4.428 1.00 80.56 484 TYR A O 1
ATOM 3684 N N . PRO A 1 485 ? -7.947 11.036 5.661 1.00 77.62 485 PRO A N 1
ATOM 3685 C CA . PRO A 1 485 ? -9.026 11.989 5.812 1.00 77.62 485 PRO A CA 1
ATOM 3686 C C . PRO A 1 485 ? -8.592 13.094 6.778 1.00 77.62 485 PRO A C 1
ATOM 3688 O O . PRO A 1 485 ? -7.933 12.834 7.785 1.00 77.62 485 PRO A O 1
ATOM 3691 N N . ASP A 1 486 ? -8.985 14.329 6.480 1.00 74.81 486 ASP A N 1
ATOM 3692 C CA . ASP A 1 486 ? -8.842 15.429 7.428 1.00 74.81 486 ASP A CA 1
ATOM 3693 C C . ASP A 1 486 ? -9.870 15.242 8.558 1.00 74.81 486 ASP A C 1
ATOM 3695 O O . ASP A 1 486 ? -11.074 15.072 8.322 1.00 74.81 486 ASP A O 1
ATOM 3699 N N . TYR A 1 487 ? -9.400 15.274 9.803 1.00 77.75 487 TYR A N 1
ATOM 3700 C CA . TYR A 1 487 ? -10.251 15.116 10.977 1.00 77.75 487 TYR A CA 1
ATOM 3701 C C . TYR A 1 487 ? -11.228 16.286 11.159 1.00 77.75 487 TYR A C 1
ATOM 3703 O O . TYR A 1 487 ? -12.286 16.102 11.763 1.00 77.75 487 TYR A O 1
ATOM 3711 N N . VAL A 1 488 ? -10.899 17.497 10.686 1.00 81.19 488 VAL A N 1
ATOM 3712 C CA . VAL A 1 488 ? -11.784 18.664 10.831 1.00 81.19 488 VAL A CA 1
ATOM 3713 C C . VAL A 1 488 ? -13.094 18.425 10.066 1.00 81.19 488 VAL A C 1
ATOM 3715 O O . VAL A 1 488 ? -14.158 18.602 10.663 1.00 81.19 488 VAL A O 1
ATOM 3718 N N . PRO A 1 489 ? -13.073 17.981 8.793 1.00 86.25 489 PRO A N 1
ATOM 3719 C CA . PRO A 1 489 ? -14.245 17.466 8.093 1.00 86.25 489 PRO A CA 1
ATOM 3720 C C . PRO A 1 489 ? -14.972 16.327 8.807 1.00 86.25 489 PRO A C 1
ATOM 3722 O O . PRO A 1 489 ? -16.198 16.383 8.872 1.00 86.25 489 PRO A O 1
ATOM 3725 N N . ILE A 1 490 ? -14.266 15.338 9.374 1.00 88.44 490 ILE A N 1
ATOM 3726 C CA . ILE A 1 490 ? -14.915 14.234 10.107 1.00 88.44 490 ILE A CA 1
ATOM 3727 C C . ILE A 1 490 ? -15.721 14.785 11.289 1.00 88.44 490 ILE A C 1
ATOM 3729 O O . ILE A 1 490 ? -16.918 14.522 11.392 1.00 88.44 490 ILE A O 1
ATOM 3733 N N . TYR A 1 491 ? -15.098 15.605 12.141 1.00 88.06 491 TYR A N 1
ATOM 3734 C CA . TYR A 1 491 ? -15.771 16.232 13.280 1.00 88.06 491 TYR A CA 1
ATOM 3735 C C . TYR A 1 491 ? -16.957 17.093 12.837 1.00 88.06 491 TYR A C 1
ATOM 3737 O O . TYR A 1 491 ? -18.045 16.961 13.385 1.00 88.06 491 TYR A O 1
ATOM 3745 N N . LYS A 1 492 ? -16.780 17.940 11.815 1.00 88.44 492 LYS A N 1
ATOM 3746 C CA . LYS A 1 492 ? -17.864 18.779 11.276 1.00 88.44 492 LYS A CA 1
ATOM 3747 C C . LYS A 1 492 ? -19.021 17.953 10.721 1.00 88.44 492 LYS A C 1
ATOM 3749 O O . LYS A 1 492 ? -20.169 18.365 10.844 1.00 88.44 492 LYS A O 1
ATOM 3754 N N . SER A 1 493 ? -18.735 16.808 10.107 1.00 91.38 493 SER A N 1
ATOM 3755 C CA . SER A 1 493 ? -19.776 15.911 9.613 1.00 91.38 493 SER A CA 1
ATOM 3756 C C . SER A 1 493 ? -20.566 15.273 10.757 1.00 91.38 493 SER A C 1
ATOM 3758 O O . SER A 1 493 ? -21.794 15.198 10.687 1.00 91.38 493 SER A O 1
ATOM 3760 N N . ILE A 1 494 ? -19.876 14.876 11.831 1.00 92.25 494 ILE A N 1
ATOM 3761 C CA . ILE A 1 494 ? -20.479 14.344 13.061 1.00 92.25 494 ILE A CA 1
ATOM 3762 C C . ILE A 1 494 ? -21.327 15.415 13.756 1.00 92.25 494 ILE A C 1
ATOM 3764 O O . ILE A 1 494 ? -22.480 15.157 14.081 1.00 92.25 494 ILE A O 1
ATOM 3768 N N . ASP A 1 495 ? -20.798 16.626 13.915 1.00 91.50 495 ASP A N 1
ATOM 3769 C CA . ASP A 1 495 ? -21.522 17.769 14.478 1.00 91.50 495 ASP A CA 1
ATOM 3770 C C . ASP A 1 495 ? -22.798 18.066 13.677 1.00 91.50 495 ASP A C 1
ATOM 3772 O O . ASP A 1 495 ? -23.902 18.076 14.217 1.00 91.50 495 ASP A O 1
ATOM 3776 N N . ASN A 1 496 ? -22.676 18.183 12.354 1.00 92.62 496 ASN A N 1
ATOM 3777 C CA . ASN A 1 496 ? -23.819 18.419 11.480 1.00 92.62 496 ASN A CA 1
ATOM 3778 C C . ASN A 1 496 ? -24.851 17.279 11.527 1.00 92.62 496 ASN A C 1
ATOM 3780 O O . ASN A 1 496 ? -26.047 17.539 11.398 1.00 92.62 496 ASN A O 1
ATOM 3784 N N . PHE A 1 497 ? -24.407 16.031 11.693 1.00 94.25 497 PHE A N 1
ATOM 3785 C CA . PHE A 1 497 ? -25.292 14.881 11.861 1.00 94.25 497 PHE A CA 1
ATOM 3786 C C . PHE A 1 497 ? -26.079 14.944 13.168 1.00 94.25 497 PHE A C 1
ATOM 3788 O O . PHE A 1 497 ? -27.286 14.732 13.146 1.00 94.25 497 PHE A O 1
ATOM 3795 N N . LEU A 1 498 ? -25.410 15.240 14.284 1.00 92.94 498 LEU A N 1
ATOM 3796 C CA . LEU A 1 498 ? -26.036 15.294 15.604 1.00 92.94 498 LEU A CA 1
ATOM 3797 C C . LEU A 1 498 ? -26.999 16.482 15.724 1.00 92.94 498 LEU A C 1
ATOM 3799 O O . LEU A 1 498 ? -28.102 16.319 16.238 1.00 92.94 498 LEU A O 1
ATOM 3803 N N . VAL A 1 499 ? -26.627 17.654 15.199 1.00 90.19 499 VAL A N 1
ATOM 3804 C CA . VAL A 1 499 ? -27.482 18.856 15.208 1.00 90.19 499 VAL A CA 1
ATOM 3805 C C . VAL A 1 499 ? -28.734 18.680 14.350 1.00 90.19 499 VAL A C 1
ATOM 3807 O O . VAL A 1 499 ? -29.804 19.146 14.731 1.00 90.19 499 VAL A O 1
ATOM 3810 N N . ASN A 1 500 ? -28.611 18.027 13.192 1.00 90.06 500 ASN A N 1
ATOM 3811 C CA . ASN A 1 500 ? -29.706 17.878 12.228 1.00 90.06 500 ASN A CA 1
ATOM 3812 C C . ASN A 1 500 ? -30.271 16.455 12.196 1.00 90.06 500 ASN A C 1
ATOM 3814 O O . ASN A 1 500 ? -30.769 16.017 11.154 1.00 90.06 500 ASN A O 1
ATOM 3818 N N . TYR A 1 501 ? -30.155 15.712 13.298 1.00 90.75 501 TYR A N 1
ATOM 3819 C CA . TYR A 1 501 ? -30.624 14.335 13.341 1.00 90.75 501 TYR A CA 1
ATOM 3820 C C . TYR A 1 501 ? -32.143 14.299 13.066 1.00 90.75 501 TYR A C 1
ATOM 3822 O O . TYR A 1 501 ? -32.909 14.951 13.775 1.00 90.75 501 TYR A O 1
ATOM 3830 N N . PRO A 1 502 ? -32.610 13.586 12.023 1.00 83.88 502 PRO A N 1
ATOM 3831 C CA . PRO A 1 502 ? -33.943 13.812 11.455 1.00 83.88 502 PRO A CA 1
ATOM 3832 C C . PRO A 1 502 ? -35.095 13.263 12.307 1.00 83.88 502 PRO A C 1
ATOM 3834 O O . PRO A 1 502 ? -36.228 13.719 12.166 1.00 83.88 502 PRO A O 1
ATOM 3837 N N . ASN A 1 503 ? -34.821 12.282 13.171 1.00 85.81 503 ASN A N 1
ATOM 3838 C CA . ASN A 1 503 ? -35.834 11.558 13.934 1.00 85.81 503 ASN A CA 1
ATOM 3839 C C . ASN A 1 503 ? -35.618 11.762 15.438 1.00 85.81 503 ASN A C 1
ATOM 3841 O O . ASN A 1 503 ? -34.960 10.952 16.086 1.00 85.81 503 ASN A O 1
ATOM 3845 N N . GLU A 1 504 ? -36.219 12.798 16.023 1.00 84.88 504 GLU A N 1
ATOM 3846 C CA . GLU A 1 504 ? -36.052 13.132 17.454 1.00 84.88 504 GLU A CA 1
ATOM 3847 C C . GLU A 1 504 ? -36.504 12.026 18.434 1.00 84.88 504 GLU A C 1
ATOM 3849 O O . GLU A 1 504 ? -36.238 12.106 19.636 1.00 84.88 504 GLU A O 1
ATOM 3854 N N . THR A 1 505 ? -37.218 11.006 17.947 1.00 84.94 505 THR A N 1
ATOM 3855 C CA . THR A 1 505 ? -37.727 9.879 18.741 1.00 84.94 505 THR A CA 1
ATOM 3856 C C . THR A 1 505 ? -36.857 8.629 18.682 1.00 84.94 505 THR A C 1
ATOM 3858 O O . THR A 1 505 ? -37.120 7.707 19.451 1.00 84.94 505 THR A O 1
ATOM 3861 N N . ASP A 1 506 ? -35.860 8.560 17.794 1.00 87.62 506 ASP A N 1
ATOM 3862 C CA . ASP A 1 506 ? -34.984 7.385 17.717 1.00 87.62 506 ASP A CA 1
ATOM 3863 C C . ASP A 1 506 ? -34.244 7.168 19.042 1.00 87.62 506 ASP A C 1
ATOM 3865 O O . ASP A 1 506 ? -33.927 8.110 19.772 1.00 87.62 506 ASP A O 1
ATOM 3869 N N . PHE A 1 507 ? -33.956 5.908 19.354 1.00 86.81 507 PHE A N 1
ATOM 3870 C CA . PHE A 1 507 ? -33.155 5.558 20.520 1.00 86.81 507 PHE A CA 1
ATOM 3871 C C . PHE A 1 507 ? -31.694 5.962 20.315 1.00 86.81 507 PHE A C 1
ATOM 3873 O O . PHE A 1 507 ? -31.200 6.033 19.187 1.00 86.81 507 PHE A O 1
ATOM 3880 N N . TRP A 1 508 ? -30.990 6.228 21.408 1.00 88.25 508 TRP A N 1
ATOM 3881 C CA . TRP A 1 508 ? -29.594 6.666 21.373 1.00 88.25 508 TRP A CA 1
ATOM 3882 C C . TRP A 1 508 ? -28.666 5.605 20.757 1.00 88.25 508 TRP A C 1
ATOM 3884 O O . TRP A 1 508 ? -27.710 5.944 20.064 1.00 88.25 508 TRP A O 1
ATOM 3894 N N . GLU A 1 509 ? -29.017 4.331 20.910 1.00 86.50 509 GLU A N 1
ATOM 3895 C CA . GLU A 1 509 ? -28.460 3.166 20.223 1.00 86.50 509 GLU A CA 1
ATOM 3896 C C . GLU A 1 509 ? -28.473 3.351 18.703 1.00 86.50 509 GLU A C 1
ATOM 3898 O O . GLU A 1 509 ? -27.471 3.151 18.018 1.00 86.50 509 GLU A O 1
ATOM 3903 N N . ILE A 1 510 ? -29.625 3.772 18.175 1.00 87.81 510 ILE A N 1
ATOM 3904 C CA . ILE A 1 510 ? -29.857 3.962 16.743 1.00 87.81 510 ILE A CA 1
ATOM 3905 C C . ILE A 1 510 ? -29.102 5.198 16.260 1.00 87.81 510 ILE A C 1
ATOM 3907 O O . ILE A 1 510 ? -28.472 5.151 15.203 1.00 87.81 510 ILE A O 1
ATOM 3911 N N . VAL A 1 511 ? -29.102 6.278 17.050 1.00 92.50 511 VAL A N 1
ATOM 3912 C CA . VAL A 1 511 ? -28.307 7.480 16.761 1.00 92.50 511 VAL A CA 1
ATOM 3913 C C . VAL A 1 511 ? -26.832 7.104 16.600 1.00 92.50 511 VAL A C 1
ATOM 3915 O O . VAL A 1 511 ? -26.225 7.452 15.586 1.00 92.50 511 VAL A O 1
ATOM 3918 N N . ASN A 1 512 ? -26.265 6.333 17.534 1.00 93.44 512 ASN A N 1
ATOM 3919 C CA . ASN A 1 512 ? -24.863 5.921 17.477 1.00 93.44 512 ASN A CA 1
ATOM 3920 C C . ASN A 1 512 ? -24.576 4.941 16.318 1.00 93.44 512 ASN A C 1
ATOM 3922 O O . ASN A 1 512 ? -23.587 5.062 15.584 1.00 93.44 512 ASN A O 1
ATOM 3926 N N . LYS A 1 513 ? -25.490 3.999 16.068 1.00 90.81 513 LYS A N 1
ATOM 3927 C CA . LYS A 1 513 ? -25.408 3.071 14.932 1.00 90.81 513 LYS A CA 1
ATOM 3928 C C . LYS A 1 513 ? -25.403 3.786 13.581 1.00 90.81 513 LYS A C 1
ATOM 3930 O O . LYS A 1 513 ? -24.629 3.405 12.698 1.00 90.81 513 LYS A O 1
ATOM 3935 N N . ASN A 1 514 ? -26.230 4.816 13.429 1.00 92.69 514 ASN A N 1
ATOM 3936 C CA . ASN A 1 514 ? -26.303 5.639 12.224 1.00 92.69 514 ASN A CA 1
ATOM 3937 C C . ASN A 1 514 ? -25.087 6.571 12.103 1.00 92.69 514 ASN A C 1
ATOM 3939 O O . ASN A 1 514 ? -24.570 6.777 11.004 1.00 92.69 514 ASN A O 1
ATOM 3943 N N . LEU A 1 515 ? -24.582 7.083 13.229 1.00 94.94 515 LEU A N 1
ATOM 3944 C CA . LEU A 1 515 ? -23.378 7.908 13.278 1.00 94.94 515 LEU A CA 1
ATOM 3945 C C . LEU A 1 515 ? -22.149 7.145 12.764 1.00 94.94 515 LEU A C 1
ATOM 3947 O O . LEU A 1 515 ? -21.445 7.629 11.877 1.00 94.94 515 LEU A O 1
ATOM 3951 N N . THR A 1 516 ? -21.914 5.928 13.263 1.00 94.94 516 THR A N 1
ATOM 3952 C CA . THR A 1 516 ? -20.792 5.083 12.807 1.00 94.94 516 THR A CA 1
ATOM 3953 C C . THR A 1 516 ? -20.898 4.704 11.330 1.00 94.94 516 THR A C 1
ATOM 3955 O O . THR A 1 516 ? -19.888 4.660 10.625 1.00 94.94 516 THR A O 1
ATOM 3958 N N . GLU A 1 517 ? -22.114 4.468 10.833 1.00 93.69 517 GLU A N 1
ATOM 3959 C CA . GLU A 1 517 ? -22.365 4.200 9.415 1.00 93.69 517 GLU A CA 1
ATOM 3960 C C . GLU A 1 517 ? -22.000 5.392 8.534 1.00 93.69 517 GLU A C 1
ATOM 3962 O O . GLU A 1 517 ? -21.273 5.232 7.551 1.00 93.69 517 GLU A O 1
ATOM 3967 N N . LYS A 1 518 ? -22.429 6.596 8.927 1.00 94.00 518 LYS A N 1
ATOM 3968 C CA . LYS A 1 518 ? -22.100 7.838 8.226 1.00 94.00 518 LYS A CA 1
ATOM 3969 C C . LYS A 1 518 ? -20.594 8.089 8.189 1.00 94.00 518 LYS A C 1
ATOM 3971 O O . LYS A 1 518 ? -20.061 8.381 7.120 1.00 94.00 518 LYS A O 1
ATOM 3976 N N . VAL A 1 519 ? -19.901 7.929 9.322 1.00 93.56 519 VAL A N 1
ATOM 3977 C CA . VAL A 1 519 ? -18.442 8.119 9.387 1.00 93.56 519 VAL A CA 1
ATOM 3978 C C . VAL A 1 519 ? -17.725 7.169 8.428 1.00 93.56 519 VAL A C 1
ATOM 3980 O O . VAL A 1 519 ? -16.861 7.618 7.679 1.00 93.56 519 VAL A O 1
ATOM 3983 N N . LEU A 1 520 ? -18.090 5.884 8.378 1.00 92.62 520 LEU A N 1
ATOM 3984 C CA . LEU A 1 520 ? -17.470 4.949 7.431 1.00 92.62 520 LEU A CA 1
ATOM 3985 C C . LEU A 1 520 ? -17.814 5.252 5.970 1.00 92.62 520 LEU A C 1
ATOM 3987 O O . LEU A 1 520 ? -16.937 5.151 5.113 1.00 92.62 520 LEU A O 1
ATOM 3991 N N . ALA A 1 521 ? -19.063 5.620 5.678 1.00 91.56 521 ALA A N 1
ATOM 3992 C CA . ALA A 1 521 ? -19.508 5.902 4.315 1.00 91.56 521 ALA A CA 1
ATOM 3993 C C . ALA A 1 521 ? -18.782 7.111 3.701 1.00 91.56 521 ALA A C 1
ATOM 3995 O O . ALA A 1 521 ? -18.448 7.100 2.517 1.00 91.56 521 ALA A O 1
ATOM 3996 N N . GLU A 1 522 ? -18.501 8.136 4.504 1.00 92.62 522 GLU A N 1
ATOM 3997 C CA . GLU A 1 522 ? -17.846 9.366 4.045 1.00 92.62 522 GLU A CA 1
ATOM 3998 C C . GLU A 1 522 ? -16.318 9.295 4.052 1.00 92.62 522 GLU A C 1
ATOM 4000 O O . GLU A 1 522 ? -15.666 10.164 3.475 1.00 92.62 522 GLU A O 1
ATOM 4005 N N . ASN A 1 523 ? -15.731 8.261 4.667 1.00 90.50 523 ASN A N 1
ATOM 4006 C CA . ASN A 1 523 ? -14.283 8.150 4.844 1.00 90.50 523 ASN A CA 1
ATOM 4007 C C . ASN A 1 523 ? -13.751 6.793 4.348 1.00 90.50 523 ASN A C 1
ATOM 4009 O O . ASN A 1 523 ? -13.422 5.917 5.153 1.00 90.50 523 ASN A O 1
ATOM 4013 N N . PRO A 1 524 ? -13.568 6.615 3.022 1.00 88.06 524 PRO A N 1
ATOM 4014 C CA . PRO A 1 524 ? -13.143 5.343 2.429 1.00 88.06 524 PRO A CA 1
ATOM 4015 C C . PRO A 1 524 ? -11.784 4.812 2.905 1.00 88.06 524 PRO A C 1
ATOM 4017 O O . PRO A 1 524 ? -11.484 3.639 2.680 1.00 88.06 524 PRO A O 1
ATOM 4020 N N . ALA A 1 525 ? -10.945 5.647 3.520 1.00 88.62 525 ALA A N 1
ATOM 4021 C CA . ALA A 1 525 ? -9.649 5.257 4.073 1.00 88.62 525 ALA A CA 1
ATOM 4022 C C . ALA A 1 525 ? -9.741 4.601 5.463 1.00 88.62 525 ALA A C 1
ATOM 4024 O O . ALA A 1 525 ? -8.777 3.974 5.905 1.00 88.62 525 ALA A O 1
ATOM 4025 N N . ILE A 1 526 ? -10.883 4.713 6.149 1.00 92.25 526 ILE A N 1
ATOM 4026 C CA . ILE A 1 526 ? -11.118 4.106 7.462 1.00 92.25 526 ILE A CA 1
ATOM 4027 C C . ILE A 1 526 ? -11.529 2.637 7.275 1.00 92.25 526 ILE A C 1
ATOM 4029 O O . ILE A 1 526 ? -12.357 2.308 6.427 1.00 92.25 526 ILE A O 1
ATOM 4033 N N . SER A 1 527 ? -10.918 1.731 8.040 1.00 93.06 527 SER A N 1
ATOM 4034 C CA . SER A 1 527 ? -11.229 0.295 8.050 1.00 93.06 527 SER A CA 1
ATOM 4035 C C . SER A 1 527 ? -12.224 -0.079 9.149 1.00 93.06 527 SER A C 1
ATOM 4037 O O . SER A 1 527 ? -13.063 -0.961 8.930 1.00 93.06 527 SER A O 1
ATOM 4039 N N . SER A 1 528 ? -12.160 0.605 10.293 1.00 95.56 528 SER A N 1
ATOM 4040 C CA . SER A 1 528 ? -13.099 0.475 11.405 1.00 95.56 528 SER A CA 1
ATOM 4041 C C . SER A 1 528 ? -13.290 1.792 12.152 1.00 95.56 528 SER A C 1
ATOM 4043 O O . SER A 1 528 ? -12.376 2.612 12.229 1.00 95.56 528 SER A O 1
ATOM 4045 N N . VAL A 1 529 ? -14.475 1.973 12.726 1.00 96.38 529 VAL A N 1
ATOM 4046 C CA . VAL A 1 529 ? -14.812 3.068 13.640 1.00 96.38 529 VAL A CA 1
ATOM 4047 C C . VAL A 1 529 ? -15.488 2.483 14.876 1.00 96.38 529 VAL A C 1
ATOM 4049 O O . VAL A 1 529 ? -16.292 1.560 14.759 1.00 96.38 529 VAL A O 1
ATOM 4052 N N . THR A 1 530 ? -15.161 3.016 16.043 1.00 96.56 530 THR A N 1
ATOM 4053 C CA . THR A 1 530 ? -15.855 2.794 17.307 1.00 96.56 530 THR A CA 1
ATOM 4054 C C . THR A 1 530 ? -16.268 4.148 17.857 1.00 96.56 530 THR A C 1
ATOM 4056 O O . THR A 1 530 ? -15.429 5.039 17.961 1.00 96.56 530 THR A O 1
ATOM 4059 N N . VAL A 1 531 ? -17.539 4.311 18.195 1.00 96.50 531 VAL A N 1
ATOM 4060 C CA . VAL A 1 531 ? -18.032 5.515 18.863 1.00 96.50 531 VAL A CA 1
ATOM 4061 C C . VAL A 1 531 ? -18.621 5.116 20.202 1.00 96.50 531 VAL A C 1
ATOM 4063 O O . VAL A 1 531 ? -19.589 4.353 20.241 1.00 96.50 531 VAL A O 1
ATOM 4066 N N . ASP A 1 532 ? -18.035 5.664 21.260 1.00 95.81 532 ASP A N 1
ATOM 4067 C CA . ASP A 1 532 ? -18.594 5.665 22.605 1.00 95.81 532 ASP A CA 1
ATOM 4068 C C . ASP A 1 532 ? -19.378 6.971 22.781 1.00 95.81 532 ASP A C 1
ATOM 4070 O O . ASP A 1 532 ? -18.836 8.070 22.617 1.00 95.81 532 ASP A O 1
ATOM 4074 N N . LEU A 1 533 ? -20.678 6.849 23.028 1.00 95.06 533 LEU A N 1
ATOM 4075 C CA . LEU A 1 533 ? -21.625 7.948 23.173 1.00 95.06 533 LEU A CA 1
ATOM 4076 C C . LEU A 1 533 ? -22.269 7.843 24.552 1.00 95.06 533 LEU A C 1
ATOM 4078 O O . LEU A 1 533 ? -23.184 7.047 24.753 1.00 95.06 533 LEU A O 1
ATOM 4082 N N . ASP A 1 534 ? -21.817 8.684 25.477 1.00 94.44 534 ASP A N 1
ATOM 4083 C CA . ASP A 1 534 ? -22.388 8.798 26.815 1.00 94.44 534 ASP A CA 1
ATOM 4084 C C . ASP A 1 534 ? -23.433 9.909 26.836 1.00 94.44 534 ASP A C 1
ATOM 4086 O O . ASP A 1 534 ? -23.114 11.081 26.637 1.00 94.44 534 ASP A O 1
ATOM 4090 N N . VAL A 1 535 ? -24.681 9.570 27.127 1.00 93.19 535 VAL A N 1
ATOM 4091 C CA . VAL A 1 535 ? -25.756 10.524 27.389 1.00 93.19 535 VAL A CA 1
ATOM 4092 C C . VAL A 1 535 ? -25.753 10.874 28.872 1.00 93.19 535 VAL A C 1
ATOM 4094 O O . VAL A 1 535 ? -26.112 10.052 29.721 1.00 93.19 535 VAL A O 1
ATOM 4097 N N . LEU A 1 536 ? -25.384 12.117 29.178 1.00 91.50 536 LEU A N 1
ATOM 4098 C CA . LEU A 1 536 ? -25.264 12.595 30.551 1.00 91.50 536 LEU A CA 1
ATOM 4099 C C . LEU A 1 536 ? -26.629 12.674 31.266 1.00 91.50 536 LEU A C 1
ATOM 4101 O O . LEU A 1 536 ? -27.682 12.780 30.615 1.00 91.50 536 LEU A O 1
ATOM 4105 N N . PRO A 1 537 ? -26.637 12.659 32.612 1.00 88.75 537 PRO A N 1
ATOM 4106 C CA . PRO A 1 537 ? -27.855 12.687 33.402 1.00 88.75 537 PRO A CA 1
ATOM 4107 C C . PRO A 1 537 ? -28.618 13.998 33.221 1.00 88.75 537 PRO A C 1
ATOM 4109 O O . PRO A 1 537 ? -28.042 15.079 33.085 1.00 88.75 537 PRO A O 1
ATOM 4112 N N . THR A 1 538 ? -29.940 13.916 33.310 1.00 86.06 538 THR A N 1
ATOM 4113 C CA . THR A 1 538 ? -30.839 15.075 33.356 1.00 86.06 538 THR A CA 1
ATOM 4114 C C . THR A 1 538 ? -31.720 15.003 34.600 1.00 86.06 538 THR A C 1
ATOM 4116 O O . THR A 1 538 ? -31.857 13.951 35.219 1.00 86.06 538 THR A O 1
ATOM 4119 N N . ASN A 1 539 ? -32.416 16.092 34.936 1.00 81.88 539 ASN A N 1
ATOM 4120 C CA . ASN A 1 539 ? -33.408 16.066 36.021 1.00 81.88 539 ASN A CA 1
ATOM 4121 C C . ASN A 1 539 ? -34.545 15.056 35.772 1.00 81.88 539 ASN A C 1
ATOM 4123 O O . ASN A 1 539 ? -35.175 14.597 36.720 1.00 81.88 539 ASN A O 1
ATOM 4127 N N . ARG A 1 540 ? -34.834 14.735 34.502 1.00 78.88 540 ARG A N 1
ATOM 4128 C CA . ARG A 1 540 ? -35.860 13.753 34.121 1.00 78.88 540 ARG A CA 1
ATOM 4129 C C . ARG A 1 540 ? -35.333 12.318 34.200 1.00 78.88 540 ARG A C 1
ATOM 4131 O O . ARG A 1 540 ? -36.099 11.416 34.517 1.00 78.88 540 ARG A O 1
ATOM 4138 N N . LEU A 1 541 ? -34.061 12.115 33.869 1.00 81.31 541 LEU A N 1
ATOM 4139 C CA . LEU A 1 541 ? -33.389 10.818 33.825 1.00 81.31 541 LEU A CA 1
ATOM 4140 C C . LEU A 1 541 ? -32.017 10.968 34.501 1.00 81.31 541 LEU A C 1
ATOM 4142 O O . LEU A 1 541 ? -31.053 11.319 33.817 1.00 81.31 541 LEU A O 1
ATOM 4146 N N . PRO A 1 542 ? -31.920 10.769 35.828 1.00 78.94 542 PRO A N 1
ATOM 4147 C CA . PRO A 1 542 ? -30.735 11.107 36.622 1.00 78.94 542 PRO A CA 1
ATOM 4148 C C . PRO A 1 542 ? -29.630 10.035 36.543 1.00 78.94 542 PRO A C 1
ATOM 4150 O O . PRO A 1 542 ? -28.966 9.744 37.535 1.00 78.94 542 PRO A O 1
ATOM 4153 N N . TYR A 1 543 ? -29.445 9.440 35.364 1.00 81.00 543 TYR A N 1
ATOM 4154 C CA . TYR A 1 543 ? -28.636 8.247 35.132 1.00 81.00 543 TYR A CA 1
ATOM 4155 C C . TYR A 1 543 ? -27.758 8.415 33.892 1.00 81.00 543 TYR A C 1
ATOM 4157 O O . TYR A 1 543 ? -28.238 8.909 32.865 1.00 81.00 543 TYR A O 1
ATOM 4165 N N . ASP A 1 544 ? -26.503 7.972 33.989 1.00 80.56 544 ASP A N 1
ATOM 4166 C CA . ASP A 1 544 ? -25.602 7.850 32.840 1.00 80.56 544 ASP A CA 1
ATOM 4167 C C . ASP A 1 544 ? -26.062 6.693 31.955 1.00 80.56 544 ASP A C 1
ATOM 4169 O O . ASP A 1 544 ? -26.481 5.641 32.454 1.00 80.56 544 ASP A O 1
ATOM 4173 N N . ARG A 1 545 ? -25.997 6.902 30.641 1.00 90.00 545 ARG A N 1
ATOM 4174 C CA . ARG A 1 545 ? -26.365 5.914 29.624 1.00 90.00 545 ARG A CA 1
ATOM 4175 C C . ARG A 1 545 ? -25.310 5.951 28.534 1.00 90.00 545 ARG A C 1
ATOM 4177 O O . ARG A 1 545 ? -25.108 7.018 27.967 1.00 90.00 545 ARG A O 1
ATOM 4184 N N . SER A 1 546 ? -24.666 4.837 28.238 1.00 92.50 546 SER A N 1
ATOM 4185 C CA . SER A 1 546 ? -23.599 4.773 27.249 1.00 92.50 546 SER A CA 1
ATOM 4186 C C . SER A 1 546 ? -23.927 3.798 26.132 1.00 92.50 546 SER A C 1
ATOM 4188 O O . SER A 1 546 ? -24.448 2.705 26.354 1.00 92.50 546 SER A O 1
ATOM 4190 N N . SER A 1 547 ? -23.596 4.222 24.919 1.00 93.12 547 SER A N 1
ATOM 4191 C CA . SER A 1 547 ? -23.626 3.421 23.709 1.00 93.12 547 SER A CA 1
ATOM 4192 C C . SER A 1 547 ? -22.220 3.233 23.180 1.00 93.12 547 SER A C 1
ATOM 4194 O O . SER A 1 547 ? -21.582 4.219 22.823 1.00 93.12 547 SER A O 1
ATOM 4196 N N . THR A 1 548 ? -21.794 1.996 22.969 1.00 95.00 548 THR A N 1
ATOM 4197 C CA . THR A 1 548 ? -20.584 1.698 22.201 1.00 95.00 548 THR A CA 1
ATOM 4198 C C . THR A 1 548 ? -20.969 0.975 20.924 1.00 95.00 548 THR A C 1
ATOM 4200 O O . THR A 1 548 ? -21.467 -0.153 20.957 1.00 95.00 548 THR A O 1
ATOM 4203 N N . VAL A 1 549 ? -20.697 1.591 19.774 1.00 94.50 549 VAL A N 1
ATOM 4204 C CA . VAL A 1 549 ? -20.882 0.943 18.471 1.00 94.50 549 VAL A CA 1
ATOM 4205 C C . VAL A 1 549 ? -19.548 0.844 17.755 1.00 94.50 549 VAL A C 1
ATOM 4207 O O . VAL A 1 549 ? -18.927 1.857 17.450 1.00 94.50 549 VAL A O 1
ATOM 4210 N N . THR A 1 550 ? -19.137 -0.380 17.425 1.00 94.94 550 THR A N 1
ATOM 4211 C CA . THR A 1 550 ? -18.013 -0.664 16.530 1.00 94.94 550 THR A CA 1
ATOM 4212 C C . THR A 1 550 ? -18.529 -1.151 15.188 1.00 94.94 550 THR A C 1
ATOM 4214 O O . THR A 1 550 ? -19.242 -2.151 15.105 1.00 94.94 550 THR A O 1
ATOM 4217 N N . ARG A 1 551 ? -18.089 -0.509 14.110 1.00 94.19 551 ARG A N 1
ATOM 4218 C CA . ARG A 1 551 ? -18.402 -0.913 12.742 1.00 94.19 551 ARG A CA 1
ATOM 4219 C C . ARG A 1 551 ? -17.130 -1.065 11.923 1.00 94.19 551 ARG A C 1
ATOM 4221 O O . ARG A 1 551 ? -16.199 -0.269 12.044 1.00 94.19 551 ARG A O 1
ATOM 4228 N N . THR A 1 552 ? -17.087 -2.082 11.070 1.00 93.44 552 THR A N 1
ATOM 4229 C CA . THR A 1 552 ? -15.959 -2.328 10.167 1.00 93.44 552 THR A CA 1
ATOM 4230 C C . THR A 1 552 ? -16.402 -2.400 8.707 1.00 93.44 552 THR A C 1
ATOM 4232 O O . THR A 1 552 ? -17.535 -2.760 8.391 1.00 93.44 552 THR A O 1
ATOM 4235 N N . THR A 1 553 ? -15.488 -2.082 7.791 1.00 87.00 553 THR A N 1
ATOM 4236 C CA . THR A 1 553 ? -15.740 -2.102 6.333 1.00 87.00 553 THR A CA 1
ATOM 4237 C C . THR A 1 553 ? -16.069 -3.491 5.776 1.00 87.00 553 THR A C 1
ATOM 4239 O O . THR A 1 553 ? -16.735 -3.611 4.755 1.00 87.00 553 THR A O 1
ATOM 4242 N N . ASN A 1 554 ? -15.649 -4.545 6.467 1.00 84.38 554 ASN A N 1
ATOM 4243 C CA . ASN A 1 554 ? -15.969 -5.948 6.200 1.00 84.38 554 ASN A CA 1
ATOM 4244 C C . ASN A 1 554 ? -17.319 -6.401 6.799 1.00 84.38 554 ASN A C 1
ATOM 4246 O O . ASN A 1 554 ? -17.606 -7.594 6.822 1.00 84.38 554 ASN A O 1
ATOM 4250 N N . GLY A 1 555 ? -18.156 -5.465 7.261 1.00 82.38 555 GLY A N 1
ATOM 4251 C CA . GLY A 1 555 ? -19.540 -5.730 7.662 1.00 82.38 555 GLY A CA 1
ATOM 4252 C C . GLY A 1 555 ? -19.716 -6.211 9.102 1.00 82.38 555 GLY A C 1
ATOM 4253 O O . GLY A 1 555 ? -20.833 -6.553 9.485 1.00 82.38 555 GLY A O 1
ATOM 4254 N N . LYS A 1 556 ? -18.654 -6.228 9.920 1.00 87.25 556 LYS A N 1
ATOM 4255 C CA . LYS A 1 556 ? -18.784 -6.528 11.349 1.00 87.25 556 LYS A CA 1
ATOM 4256 C C . LYS A 1 556 ? -19.423 -5.329 12.049 1.00 87.25 556 LYS A C 1
ATOM 4258 O O . LYS A 1 556 ? -18.928 -4.206 11.932 1.00 87.25 556 LYS A O 1
ATOM 4263 N N . LEU A 1 557 ? -20.488 -5.596 12.794 1.00 89.44 557 LEU A N 1
ATOM 4264 C CA . LEU A 1 557 ? -21.172 -4.645 13.660 1.00 89.44 557 LEU A CA 1
ATOM 4265 C C . LEU A 1 557 ? -21.171 -5.221 15.078 1.00 89.44 557 LEU A C 1
ATOM 4267 O O . LEU A 1 557 ? -21.631 -6.341 15.286 1.00 89.44 557 LEU A O 1
ATOM 4271 N N . GLY A 1 558 ? -20.579 -4.487 16.013 1.00 89.75 558 GLY A N 1
ATOM 4272 C CA . GLY A 1 558 ? -20.619 -4.774 17.442 1.00 89.75 558 GLY A CA 1
ATOM 4273 C C . GLY A 1 558 ? -21.310 -3.624 18.152 1.00 89.75 558 GLY A C 1
ATOM 4274 O O . GLY A 1 558 ? -21.005 -2.465 17.879 1.00 89.75 558 GLY A O 1
ATOM 4275 N N . GLU A 1 559 ? -22.245 -3.951 19.032 1.00 90.56 559 GLU A N 1
ATOM 4276 C CA . GLU A 1 559 ? -23.071 -2.975 19.731 1.00 90.56 559 GLU A CA 1
ATOM 4277 C C . GLU A 1 559 ? -23.152 -3.388 21.195 1.00 90.56 559 GLU A C 1
ATOM 4279 O O . GLU A 1 559 ? -23.584 -4.500 21.513 1.00 90.56 559 GLU A O 1
ATOM 4284 N N . ALA A 1 560 ? -22.701 -2.500 22.067 1.00 90.12 560 ALA A N 1
ATOM 4285 C CA . ALA A 1 560 ? -22.777 -2.653 23.505 1.00 90.12 560 ALA A CA 1
ATOM 4286 C C . ALA A 1 560 ? -23.462 -1.428 24.103 1.00 90.12 560 ALA A C 1
ATOM 4288 O O . ALA A 1 560 ? -23.362 -0.315 23.580 1.00 90.12 560 ALA A O 1
ATOM 4289 N N . TRP A 1 561 ? -24.169 -1.658 25.196 1.00 90.94 561 TRP A N 1
ATOM 4290 C CA . TRP A 1 561 ? -24.854 -0.623 25.939 1.00 90.94 561 TRP A CA 1
ATOM 4291 C C . TRP A 1 561 ? -24.614 -0.804 27.428 1.00 90.94 561 TRP A C 1
ATOM 4293 O O . TRP A 1 561 ? -24.576 -1.940 27.914 1.00 90.94 561 TRP A O 1
ATOM 4303 N N . ASP A 1 562 ? -24.516 0.305 28.151 1.00 91.69 562 ASP A N 1
ATOM 4304 C CA . ASP A 1 562 ? -24.561 0.301 29.604 1.00 91.69 562 ASP A CA 1
ATOM 4305 C C . ASP A 1 562 ? -25.344 1.479 30.183 1.00 91.69 562 ASP A C 1
ATOM 4307 O O . ASP A 1 562 ? -25.480 2.541 29.577 1.00 91.69 562 ASP A O 1
ATOM 4311 N N . PHE A 1 563 ? -25.924 1.278 31.363 1.00 91.69 563 PHE A N 1
ATOM 4312 C CA . PHE A 1 563 ? -26.493 2.366 32.149 1.00 91.69 563 PHE A CA 1
ATOM 4313 C C . PHE A 1 563 ? -26.415 2.068 33.644 1.00 91.69 563 PHE A C 1
ATOM 4315 O O . PHE A 1 563 ? -26.375 0.912 34.075 1.00 91.69 563 PHE A O 1
ATOM 4322 N N . LYS A 1 564 ? -26.426 3.135 34.449 1.00 90.62 564 LYS A N 1
ATOM 4323 C CA . LYS A 1 564 ? -26.268 3.043 35.906 1.00 90.62 564 LYS A CA 1
ATOM 4324 C C . LYS A 1 564 ? -27.434 3.658 36.658 1.00 90.62 564 LYS A C 1
ATOM 4326 O O . LYS A 1 564 ? -27.858 4.767 36.355 1.00 90.62 564 LYS A O 1
ATOM 4331 N N . ILE A 1 565 ? -27.893 2.977 37.704 1.00 90.44 565 ILE A N 1
ATOM 4332 C CA . ILE A 1 565 ? -28.901 3.462 38.650 1.00 90.44 565 ILE A CA 1
A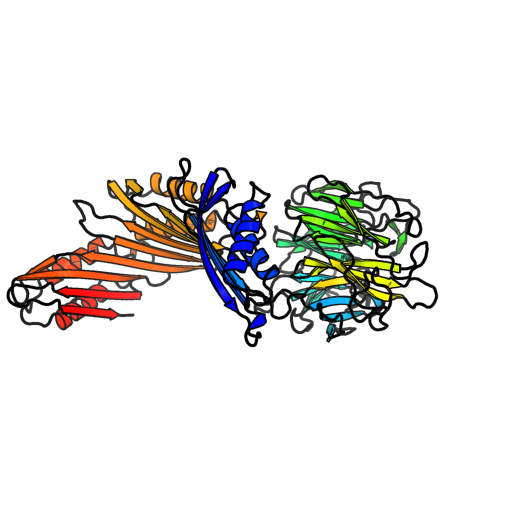TOM 4333 C C . ILE A 1 565 ? -28.221 3.634 40.020 1.00 90.44 565 ILE A C 1
ATOM 4335 O O . ILE A 1 565 ? -28.171 2.683 40.804 1.00 90.44 565 ILE A O 1
ATOM 4339 N N . PRO A 1 566 ? -27.643 4.810 40.321 1.00 90.00 566 PRO A N 1
ATOM 4340 C CA . PRO A 1 566 ? -27.005 5.067 41.598 1.00 90.00 566 PRO A CA 1
ATOM 4341 C C . PRO A 1 566 ? -28.048 5.314 42.688 1.00 90.00 566 PRO A C 1
ATOM 4343 O O . PRO A 1 566 ? -29.093 5.924 42.447 1.00 90.00 566 PRO A O 1
ATOM 4346 N N . ASN A 1 567 ? -27.712 4.920 43.915 1.00 89.94 567 ASN A N 1
ATOM 4347 C CA . ASN A 1 567 ? -28.500 5.193 45.120 1.00 89.94 567 ASN A CA 1
ATOM 4348 C C . ASN A 1 567 ? -29.991 4.800 45.022 1.00 89.94 567 ASN A C 1
ATOM 4350 O O . ASN A 1 567 ? -30.856 5.490 45.564 1.00 89.94 567 ASN A O 1
ATOM 4354 N N . TYR A 1 568 ? -30.309 3.695 44.347 1.00 91.62 568 TYR A N 1
ATOM 4355 C CA . TYR A 1 568 ? -31.669 3.174 44.248 1.00 91.62 568 TYR A CA 1
ATOM 4356 C C . TYR A 1 568 ? -32.149 2.666 45.613 1.00 91.62 568 TYR A C 1
ATOM 4358 O O . TYR A 1 568 ? -31.569 1.732 46.165 1.00 91.62 568 TYR A O 1
ATOM 4366 N N . SER A 1 569 ? -33.195 3.274 46.172 1.00 92.38 569 SER A N 1
ATOM 4367 C CA . SER A 1 569 ? -33.694 2.915 47.502 1.00 92.38 569 SER A CA 1
ATOM 4368 C C . SER A 1 569 ? -34.714 1.782 47.431 1.00 92.38 569 SER A C 1
ATOM 4370 O O . SER A 1 569 ? -35.670 1.855 46.663 1.00 92.38 569 SER A O 1
ATOM 4372 N N . ILE A 1 570 ? -34.534 0.750 48.256 1.00 91.25 570 ILE A N 1
ATOM 4373 C CA . ILE A 1 570 ? -35.400 -0.431 48.295 1.00 91.25 570 ILE A CA 1
ATOM 4374 C C . ILE A 1 570 ? -35.621 -0.910 49.735 1.00 91.25 570 ILE A C 1
ATOM 4376 O O . ILE A 1 570 ? -34.707 -0.909 50.564 1.00 91.25 570 ILE A O 1
ATOM 4380 N N . ALA A 1 571 ? -36.845 -1.349 50.030 1.00 88.88 571 ALA A N 1
ATOM 4381 C CA . ALA A 1 571 ? -37.178 -2.065 51.257 1.00 88.88 571 ALA A CA 1
ATOM 4382 C C . ALA A 1 571 ? -37.040 -3.579 51.021 1.00 88.88 571 ALA A C 1
ATOM 4384 O O . ALA A 1 571 ? -38.016 -4.265 50.742 1.00 88.88 571 ALA A O 1
ATOM 4385 N N . HIS A 1 572 ? -35.809 -4.081 51.099 1.00 88.69 572 HIS A N 1
ATOM 4386 C CA . HIS A 1 572 ? -35.481 -5.504 50.978 1.00 88.69 572 HIS A CA 1
ATOM 4387 C C . HIS A 1 572 ? -34.427 -5.852 52.021 1.00 88.69 572 HIS A C 1
ATOM 4389 O O . HIS A 1 572 ? -33.346 -5.261 52.026 1.00 88.69 572 HIS A O 1
ATOM 4395 N N . GLN A 1 573 ? -34.744 -6.774 52.933 1.00 86.88 573 GLN A N 1
ATOM 4396 C CA . GLN A 1 573 ? -33.961 -7.021 54.152 1.00 86.88 573 GLN A CA 1
ATOM 4397 C C . GLN A 1 573 ? -33.768 -5.736 54.988 1.00 86.88 573 GLN A C 1
ATOM 4399 O O . GLN A 1 573 ? -32.692 -5.471 55.537 1.00 86.88 573 GLN A O 1
ATOM 4404 N N . GLY A 1 574 ? -34.823 -4.918 55.072 1.00 87.12 574 GLY A N 1
ATOM 4405 C CA . GLY A 1 574 ? -34.774 -3.547 55.584 1.00 87.12 574 GLY A CA 1
ATOM 4406 C C . GLY A 1 574 ? -34.472 -2.502 54.503 1.00 87.12 574 GLY A C 1
ATOM 4407 O O . GLY A 1 574 ? -34.362 -2.810 53.321 1.00 87.12 574 GLY A O 1
ATOM 4408 N N . LEU A 1 575 ? -34.365 -1.234 54.911 1.00 90.00 575 LEU A N 1
ATOM 4409 C CA . LEU A 1 575 ? -34.098 -0.137 53.979 1.00 90.00 575 LEU A CA 1
ATOM 4410 C C . LEU A 1 575 ? -32.623 -0.138 53.559 1.00 90.00 575 LEU A C 1
ATOM 4412 O O . LEU A 1 575 ? -31.744 0.079 54.397 1.00 90.00 575 LEU A O 1
ATOM 4416 N N . ASN A 1 576 ? -32.373 -0.357 52.271 1.00 91.56 576 ASN A N 1
ATOM 4417 C CA . ASN A 1 576 ? -31.048 -0.347 51.661 1.00 91.56 576 ASN A CA 1
ATOM 4418 C C . ASN A 1 576 ? -31.039 0.587 50.443 1.00 91.56 576 ASN A C 1
ATOM 4420 O O . ASN A 1 576 ? -32.077 0.838 49.833 1.00 91.56 576 ASN A O 1
ATOM 4424 N N . ASN A 1 577 ? -29.852 1.074 50.084 1.00 94.00 577 ASN A N 1
ATOM 4425 C CA . ASN A 1 577 ? -29.622 1.788 48.832 1.00 94.00 577 ASN A CA 1
ATOM 4426 C C . ASN A 1 577 ? -28.683 0.958 47.956 1.00 94.00 577 ASN A C 1
ATOM 4428 O O . ASN A 1 577 ? -27.742 0.355 48.477 1.00 94.00 577 ASN A O 1
ATOM 4432 N N . LEU A 1 578 ? -28.939 0.931 46.652 1.00 94.38 578 LEU A N 1
ATOM 4433 C CA . LEU A 1 578 ? -28.197 0.135 45.682 1.00 94.38 578 LEU A CA 1
ATOM 4434 C C . LEU A 1 578 ? -27.519 1.026 44.642 1.00 94.38 578 LEU A C 1
ATOM 4436 O O . LEU A 1 578 ? -28.118 1.998 44.190 1.00 94.38 578 LEU A O 1
ATOM 4440 N N . ASN A 1 579 ? -26.328 0.647 44.194 1.00 93.88 579 ASN A N 1
ATOM 4441 C CA . ASN A 1 579 ? -25.844 1.030 42.874 1.00 93.88 579 ASN A CA 1
ATOM 4442 C C . ASN A 1 579 ? -26.060 -0.155 41.934 1.00 93.88 579 ASN A C 1
ATOM 4444 O O . ASN A 1 579 ? -25.595 -1.262 42.208 1.00 93.88 579 ASN A O 1
ATOM 4448 N N . ILE A 1 580 ? -26.786 0.072 40.843 1.00 94.00 580 ILE A N 1
ATOM 4449 C CA . ILE A 1 580 ? -27.069 -0.958 39.842 1.00 94.00 580 ILE A CA 1
ATOM 4450 C C . ILE A 1 580 ? -26.357 -0.574 38.547 1.00 94.00 580 ILE A C 1
ATOM 4452 O O . ILE A 1 580 ? -26.582 0.520 38.037 1.00 94.00 580 ILE A O 1
ATOM 4456 N N . ASP A 1 581 ? -25.509 -1.456 38.029 1.00 94.00 581 ASP A N 1
ATOM 4457 C CA . ASP A 1 581 ? -24.845 -1.320 36.725 1.00 94.00 581 ASP A CA 1
ATOM 4458 C C . ASP A 1 581 ? -25.395 -2.413 35.805 1.00 94.00 581 ASP A C 1
ATOM 4460 O O . ASP A 1 581 ? -25.404 -3.591 36.177 1.00 94.00 581 ASP A O 1
ATOM 4464 N N . VAL A 1 582 ? -25.919 -2.015 34.649 1.00 93.75 582 VAL A N 1
ATOM 4465 C CA . VAL A 1 582 ? -26.541 -2.910 33.672 1.00 93.75 582 VAL A CA 1
ATOM 4466 C C . VAL A 1 582 ? -25.794 -2.770 32.360 1.00 93.75 582 VAL A C 1
ATOM 4468 O O . VAL A 1 582 ? -25.775 -1.683 31.789 1.00 93.75 582 VAL A O 1
ATOM 4471 N N . LYS A 1 583 ? -25.238 -3.874 31.856 1.00 93.38 583 LYS A N 1
ATOM 4472 C CA . LYS A 1 583 ? -24.515 -3.934 30.579 1.00 93.38 583 LYS A CA 1
ATOM 4473 C C . LYS A 1 583 ? -25.115 -4.999 29.690 1.00 93.38 583 LYS A C 1
ATOM 4475 O O . LYS A 1 583 ? -25.416 -6.090 30.164 1.00 93.38 583 LYS A O 1
ATOM 4480 N N . TYR A 1 584 ? -25.264 -4.725 28.405 1.00 91.88 584 TYR A N 1
ATOM 4481 C CA . TYR A 1 584 ? -25.800 -5.707 27.471 1.00 91.88 584 TYR A CA 1
ATOM 4482 C C . TYR A 1 584 ? -25.280 -5.505 26.054 1.00 91.88 584 TYR A C 1
ATOM 4484 O O . TYR A 1 584 ? -24.859 -4.415 25.670 1.00 91.88 584 TYR A O 1
ATOM 4492 N N . GLN A 1 585 ? -25.299 -6.586 25.279 1.00 90.44 585 GLN A N 1
ATOM 4493 C CA . GLN A 1 585 ? -24.978 -6.574 23.853 1.00 90.44 585 GLN A CA 1
ATOM 4494 C C . GLN A 1 585 ? -26.156 -7.103 23.051 1.00 90.44 585 GLN A C 1
ATOM 4496 O O . GLN A 1 585 ? -26.938 -7.925 23.535 1.00 90.44 585 GLN A O 1
ATOM 4501 N N . TYR A 1 586 ? -26.266 -6.645 21.812 1.00 86.69 586 TYR A N 1
ATOM 4502 C CA . TYR A 1 586 ? -27.322 -7.061 20.899 1.00 86.69 586 TYR A CA 1
ATOM 4503 C C . TYR A 1 586 ? -26.880 -8.206 20.001 1.00 86.69 586 TYR A C 1
ATOM 4505 O O . TYR A 1 586 ? -25.725 -8.276 19.575 1.00 86.69 586 TYR A O 1
ATOM 4513 N N . LYS A 1 587 ? -27.831 -9.073 19.647 1.00 85.69 587 LYS A N 1
ATOM 4514 C CA . LYS A 1 587 ? -27.595 -10.098 18.631 1.00 85.69 587 LYS A CA 1
ATOM 4515 C C . LYS A 1 587 ? -27.269 -9.436 17.289 1.00 85.69 587 LYS A C 1
ATOM 4517 O O . LYS A 1 587 ? -27.928 -8.463 16.910 1.00 85.69 587 LYS A O 1
ATOM 4522 N N . PRO A 1 588 ? -26.311 -9.974 16.518 1.00 80.12 588 PRO A N 1
ATOM 4523 C CA . PRO A 1 588 ? -26.036 -9.465 15.184 1.00 80.12 588 PRO A CA 1
ATOM 4524 C C . PRO A 1 588 ? -27.287 -9.507 14.296 1.00 80.12 588 PRO A C 1
ATOM 4526 O O . PRO A 1 588 ? -27.921 -10.551 14.152 1.00 80.12 588 PRO A O 1
ATOM 4529 N N . GLY A 1 589 ? -27.614 -8.381 13.658 1.00 76.69 589 GLY A N 1
ATOM 4530 C CA . GLY A 1 589 ? -28.672 -8.313 12.646 1.00 76.69 589 GLY A CA 1
ATOM 4531 C C . GLY A 1 589 ? -30.099 -8.118 13.167 1.00 76.69 589 GLY A C 1
ATOM 4532 O O . GLY A 1 589 ? -31.028 -8.291 12.380 1.00 76.69 589 GLY A O 1
ATOM 4533 N N . ILE A 1 590 ? -30.294 -7.738 14.436 1.00 82.25 590 ILE A N 1
ATOM 4534 C CA . ILE A 1 590 ? -31.624 -7.350 14.935 1.00 82.25 590 ILE A CA 1
ATOM 4535 C C . ILE A 1 590 ? -32.179 -6.127 14.182 1.00 82.25 590 ILE A C 1
ATOM 4537 O O . ILE A 1 590 ? -31.449 -5.208 13.789 1.00 82.25 590 ILE A O 1
ATOM 4541 N N . THR A 1 591 ? -33.491 -6.121 13.959 1.00 79.38 591 THR A N 1
ATOM 4542 C CA . THR A 1 591 ? -34.225 -5.021 13.325 1.00 79.38 591 THR A CA 1
ATOM 4543 C C . THR A 1 591 ? -34.459 -3.873 14.305 1.00 79.38 591 THR A C 1
ATOM 4545 O O . THR A 1 591 ? -34.439 -4.060 15.516 1.00 79.38 591 THR A O 1
ATOM 4548 N N . GLN A 1 592 ? -34.745 -2.669 13.795 1.00 74.56 592 GLN A N 1
ATOM 4549 C CA . GLN A 1 592 ? -35.016 -1.492 14.635 1.00 74.56 592 GLN A CA 1
ATOM 4550 C C . GLN A 1 592 ? -36.153 -1.720 15.651 1.00 74.56 592 GLN A C 1
ATOM 4552 O O . GLN A 1 592 ? -36.100 -1.192 16.755 1.00 74.56 592 GLN A O 1
ATOM 4557 N N . ALA A 1 593 ? -37.156 -2.531 15.300 1.00 74.75 593 ALA A N 1
ATOM 4558 C CA . ALA A 1 593 ? -38.267 -2.872 16.190 1.00 74.75 593 ALA A CA 1
ATOM 4559 C C . ALA A 1 593 ? -37.875 -3.840 17.323 1.00 74.75 593 ALA A C 1
ATOM 4561 O O . ALA A 1 593 ? -38.613 -3.972 18.295 1.00 74.75 593 ALA A O 1
ATOM 4562 N N . GLU A 1 594 ? -36.740 -4.527 17.188 1.00 76.00 594 GLU A N 1
ATOM 4563 C CA . GLU A 1 594 ? -36.226 -5.504 18.150 1.00 76.00 594 GLU A CA 1
ATOM 4564 C C . GLU A 1 594 ? -35.206 -4.902 19.123 1.00 76.00 594 GLU A C 1
ATOM 4566 O O . GLU A 1 594 ? -34.782 -5.615 20.030 1.00 76.00 594 GLU A O 1
ATOM 4571 N N . TYR A 1 595 ? -34.824 -3.624 18.972 1.00 72.62 595 TYR A N 1
ATOM 4572 C CA . TYR A 1 595 ? -33.972 -2.930 19.943 1.00 72.62 595 TYR A CA 1
ATOM 4573 C C . TYR A 1 595 ? -34.760 -2.660 21.227 1.00 72.62 595 TYR A C 1
ATOM 4575 O O . TYR A 1 595 ? -35.699 -1.857 21.203 1.00 72.62 595 TYR A O 1
ATOM 4583 N N . PRO A 1 596 ? -34.405 -3.290 22.359 1.00 66.50 596 PRO A N 1
ATOM 4584 C CA . PRO A 1 596 ? -34.955 -2.885 23.634 1.00 66.50 596 PRO A CA 1
ATOM 4585 C C . PRO A 1 596 ? -34.364 -1.530 24.037 1.00 66.50 596 PRO A C 1
ATOM 4587 O O . PRO A 1 596 ? -33.167 -1.397 24.265 1.00 66.50 596 PRO A O 1
ATOM 4590 N N . ASP A 1 597 ? -35.227 -0.523 24.135 1.00 70.12 597 ASP A N 1
ATOM 4591 C CA . ASP A 1 597 ? -34.898 0.769 24.739 1.00 70.12 597 ASP A CA 1
ATOM 4592 C C . ASP A 1 597 ? -34.501 0.566 26.216 1.00 70.12 597 ASP A C 1
ATOM 4594 O O . ASP A 1 597 ? -35.114 -0.229 26.946 1.00 70.12 597 ASP A O 1
ATOM 4598 N N . PHE A 1 598 ? -33.487 1.301 26.681 1.00 80.88 598 PHE A N 1
ATOM 4599 C CA . PHE A 1 598 ? -33.079 1.272 28.084 1.00 80.88 598 PHE A CA 1
ATOM 4600 C C . PHE A 1 598 ? -34.233 1.682 29.020 1.00 80.88 598 PHE A C 1
ATOM 4602 O O . PHE A 1 598 ? -34.303 1.188 30.145 1.00 80.88 598 PHE A O 1
ATOM 4609 N N . VAL A 1 599 ? -35.163 2.555 28.592 1.00 82.06 599 VAL A N 1
ATOM 4610 C CA . VAL A 1 599 ? -36.294 2.998 29.432 1.00 82.06 599 VAL A CA 1
ATOM 4611 C C . VAL A 1 599 ? -37.204 1.819 29.822 1.00 82.06 599 VAL A C 1
ATOM 4613 O O . VAL A 1 599 ? -37.495 1.680 31.012 1.00 82.06 599 VAL A O 1
ATOM 4616 N N . PRO A 1 600 ? -37.671 0.955 28.896 1.00 85.31 600 PRO A N 1
ATOM 4617 C CA . PRO A 1 600 ? -38.317 -0.315 29.223 1.00 85.31 600 PRO A CA 1
ATOM 4618 C C . PRO A 1 600 ? -37.517 -1.225 30.158 1.00 85.31 600 PRO A C 1
ATOM 4620 O O . PRO A 1 600 ? -38.101 -1.768 31.096 1.00 85.31 600 PRO A O 1
ATOM 4623 N N . ILE A 1 601 ? -36.207 -1.386 29.937 1.00 89.12 601 ILE A N 1
ATOM 4624 C CA . ILE A 1 601 ? -35.361 -2.239 30.788 1.00 89.12 601 ILE A CA 1
ATOM 4625 C C . ILE A 1 601 ? -35.315 -1.670 32.212 1.00 89.12 601 ILE A C 1
ATOM 4627 O O . ILE A 1 601 ? -35.603 -2.390 33.166 1.00 89.12 601 ILE A O 1
ATOM 4631 N N . TYR A 1 602 ? -35.051 -0.369 32.354 1.00 89.44 602 TYR A N 1
ATOM 4632 C CA . TYR A 1 602 ? -35.088 0.352 33.626 1.00 89.44 602 TYR A CA 1
ATOM 4633 C C . TYR A 1 602 ? -36.437 0.194 34.331 1.00 89.44 602 TYR A C 1
ATOM 4635 O O . TYR A 1 602 ? -36.474 -0.162 35.504 1.00 89.44 602 TYR A O 1
ATOM 4643 N N . LYS A 1 603 ? -37.552 0.404 33.619 1.00 89.19 603 LYS A N 1
ATOM 4644 C CA . LYS A 1 603 ? -38.895 0.232 34.191 1.00 89.19 603 LYS A CA 1
ATOM 4645 C C . LYS A 1 603 ? -39.126 -1.198 34.663 1.00 89.19 603 LYS A C 1
ATOM 4647 O O . LYS A 1 603 ? -39.687 -1.393 35.729 1.00 89.19 603 LYS A O 1
ATOM 4652 N N . SER A 1 604 ? -38.660 -2.196 33.914 1.00 92.62 604 SER A N 1
ATOM 4653 C CA . SER A 1 604 ? -38.790 -3.593 34.331 1.00 92.62 604 SER A CA 1
ATOM 4654 C C . SER A 1 604 ? -37.940 -3.927 35.559 1.00 92.62 604 SER A C 1
ATOM 4656 O O . SER A 1 604 ? -38.381 -4.731 36.387 1.00 92.62 604 SER A O 1
ATOM 4658 N N . ILE A 1 605 ? -36.761 -3.304 35.700 1.00 93.69 605 ILE A N 1
ATOM 4659 C CA . ILE A 1 605 ? -35.937 -3.372 36.916 1.00 93.69 605 ILE A CA 1
ATOM 4660 C C . ILE A 1 605 ? -36.693 -2.742 38.084 1.00 93.69 605 ILE A C 1
ATOM 4662 O O . ILE A 1 605 ? -36.879 -3.410 39.096 1.00 93.69 605 ILE A O 1
ATOM 4666 N N . ASP A 1 606 ? -37.169 -1.507 37.934 1.00 92.56 606 ASP A N 1
ATOM 4667 C CA . ASP A 1 606 ? -37.913 -0.788 38.973 1.00 92.56 606 ASP A CA 1
ATOM 4668 C C . ASP A 1 606 ? -39.153 -1.579 39.416 1.00 92.56 606 ASP A C 1
ATOM 4670 O O . ASP A 1 606 ? -39.292 -1.929 40.587 1.00 92.56 606 ASP A O 1
ATOM 4674 N N . ASP A 1 607 ? -39.982 -2.009 38.462 1.00 93.94 607 ASP A N 1
ATOM 4675 C CA . ASP A 1 607 ? -41.165 -2.830 38.718 1.00 93.94 607 ASP A CA 1
ATOM 4676 C C . ASP A 1 607 ? -40.814 -4.162 39.395 1.00 93.94 607 ASP A C 1
ATOM 4678 O O . ASP A 1 607 ? -41.573 -4.655 40.231 1.00 93.94 607 ASP A O 1
ATOM 4682 N N . PHE A 1 608 ? -39.691 -4.787 39.025 1.00 94.94 608 PHE A N 1
ATOM 4683 C CA . PHE A 1 608 ? -39.237 -6.031 39.645 1.00 94.94 608 PHE A CA 1
ATOM 4684 C C . PHE A 1 608 ? -38.789 -5.822 41.088 1.00 94.94 608 PHE A C 1
ATOM 4686 O O . PHE A 1 608 ? -39.157 -6.619 41.946 1.00 94.94 608 PHE A O 1
ATOM 4693 N N . LEU A 1 609 ? -38.005 -4.775 41.344 1.00 94.00 609 LEU A N 1
ATOM 4694 C CA . LEU A 1 609 ? -37.458 -4.464 42.660 1.00 94.00 609 LEU A CA 1
ATOM 4695 C C . LEU A 1 609 ? -38.556 -4.012 43.627 1.00 94.00 609 LEU A C 1
ATOM 4697 O O . LEU A 1 609 ? -38.615 -4.508 44.749 1.00 94.00 609 LEU A O 1
ATOM 4701 N N . VAL A 1 610 ? -39.468 -3.144 43.181 1.00 91.00 610 VAL A N 1
ATOM 4702 C CA . VAL A 1 610 ? -40.606 -2.662 43.984 1.00 91.00 610 VAL A CA 1
ATOM 4703 C C . VAL A 1 610 ? -41.552 -3.800 44.364 1.00 91.00 610 VAL A C 1
ATOM 4705 O O . VAL A 1 610 ? -42.068 -3.824 45.480 1.00 91.00 610 VAL A O 1
ATOM 4708 N N . ASN A 1 611 ? -41.784 -4.748 43.454 1.00 91.44 611 ASN A N 1
ATOM 4709 C CA . ASN A 1 611 ? -42.745 -5.835 43.654 1.00 91.44 611 ASN A CA 1
ATOM 4710 C C . ASN A 1 611 ? -42.078 -7.181 43.977 1.00 91.44 611 ASN A C 1
ATOM 4712 O O . ASN A 1 611 ? -42.697 -8.231 43.776 1.00 91.44 611 ASN A O 1
ATOM 4716 N N . TYR A 1 612 ? -40.823 -7.183 44.438 1.00 91.56 612 TYR A N 1
ATOM 4717 C CA . TYR A 1 612 ? -40.109 -8.427 44.705 1.00 91.56 612 TYR A CA 1
ATOM 4718 C C . TYR A 1 612 ? -40.789 -9.199 45.856 1.00 91.56 612 TYR A C 1
ATOM 4720 O O . TYR A 1 612 ? -40.886 -8.683 46.968 1.00 91.56 612 TYR A O 1
ATOM 4728 N N . PRO A 1 613 ? -41.284 -10.432 45.629 1.00 85.25 613 PRO A N 1
ATOM 4729 C CA . PRO A 1 613 ? -42.224 -11.077 46.551 1.00 85.25 613 PRO A CA 1
ATOM 4730 C C . PRO A 1 613 ? -41.575 -11.655 47.818 1.00 85.25 613 PRO A C 1
ATOM 4732 O O . PRO A 1 613 ? -42.279 -11.938 48.786 1.00 85.25 613 PRO A O 1
ATOM 4735 N N . ASN A 1 614 ? -40.253 -11.856 47.819 1.00 89.06 614 ASN A N 1
ATOM 4736 C CA . ASN A 1 614 ? -39.541 -12.615 48.848 1.00 89.06 614 ASN A CA 1
ATOM 4737 C C . ASN A 1 614 ? -38.486 -11.754 49.557 1.00 89.06 614 ASN A C 1
ATOM 4739 O O . ASN A 1 614 ? -37.296 -11.853 49.265 1.00 89.06 614 ASN A O 1
ATOM 4743 N N . GLU A 1 615 ? -38.897 -10.952 50.538 1.00 85.44 615 GLU A N 1
ATOM 4744 C CA . GLU A 1 615 ? -38.013 -10.001 51.243 1.00 85.44 615 GLU A CA 1
ATOM 4745 C C . GLU A 1 615 ? -36.797 -10.652 51.950 1.00 85.44 615 GLU A C 1
ATOM 4747 O O . GLU A 1 615 ? -35.831 -9.980 52.309 1.00 85.44 615 GLU A O 1
ATOM 4752 N N . THR A 1 616 ? -36.814 -11.970 52.167 1.00 87.81 616 THR A N 1
ATOM 4753 C CA . THR A 1 616 ? -35.725 -12.705 52.831 1.00 87.81 616 THR A CA 1
ATOM 4754 C C . THR A 1 616 ? -34.672 -13.270 51.880 1.00 87.81 616 THR A C 1
ATOM 4756 O O . THR A 1 616 ? -33.644 -13.751 52.357 1.00 87.81 616 THR A O 1
ATOM 4759 N N . ASP A 1 617 ? -34.898 -13.246 50.564 1.00 93.62 617 ASP A N 1
ATOM 4760 C CA . ASP A 1 617 ? -33.928 -13.786 49.606 1.00 93.62 617 ASP A CA 1
ATOM 4761 C C . ASP A 1 617 ? -32.608 -13.009 49.661 1.00 93.62 617 ASP A C 1
ATOM 4763 O O . ASP A 1 617 ? -32.583 -11.788 49.837 1.00 93.62 617 ASP A O 1
ATOM 4767 N N . PHE A 1 618 ? -31.493 -13.719 49.485 1.00 93.44 618 PHE A N 1
ATOM 4768 C CA . PHE A 1 618 ? -30.183 -13.088 49.350 1.00 93.44 618 PHE A CA 1
ATOM 4769 C C . PHE A 1 618 ? -30.104 -12.249 48.065 1.00 93.44 618 PHE A C 1
ATOM 4771 O O . PHE A 1 618 ? -30.766 -12.552 47.068 1.00 93.44 618 PHE A O 1
ATOM 4778 N N . TRP A 1 619 ? -29.268 -11.208 48.076 1.00 93.19 619 TRP A N 1
ATOM 4779 C CA . TRP A 1 619 ? -29.099 -10.285 46.948 1.00 93.19 619 TRP A CA 1
ATOM 4780 C C . TRP A 1 619 ? -28.666 -10.997 45.659 1.00 93.19 619 TRP A C 1
ATOM 4782 O O . TRP A 1 619 ? -29.070 -10.599 44.571 1.00 93.19 619 TRP A O 1
ATOM 4792 N N . GLU A 1 620 ? -27.926 -12.097 45.776 1.00 94.00 620 GLU A N 1
ATOM 4793 C CA . GLU A 1 620 ? -27.494 -12.960 44.677 1.00 94.00 620 GLU A CA 1
ATOM 4794 C C . GLU A 1 620 ? -28.669 -13.694 44.015 1.00 94.00 620 GLU A C 1
ATOM 4796 O O . GLU A 1 620 ? -28.708 -13.845 42.793 1.00 94.00 620 GLU A O 1
ATOM 4801 N N . ILE A 1 621 ? -29.654 -14.130 44.810 1.00 94.38 621 ILE A N 1
ATOM 4802 C CA . ILE A 1 621 ? -30.872 -14.783 44.308 1.00 94.38 621 ILE A CA 1
ATOM 4803 C C . ILE A 1 621 ? -31.756 -13.747 43.616 1.00 94.38 621 ILE A C 1
ATOM 4805 O O . ILE A 1 621 ? -32.220 -13.986 42.500 1.00 94.38 621 ILE A O 1
ATOM 4809 N N . LEU A 1 622 ? -31.933 -12.583 44.246 1.00 95.44 622 LEU A N 1
ATOM 4810 C CA . LEU A 1 622 ? -32.666 -11.461 43.668 1.00 95.44 622 LEU A CA 1
ATOM 4811 C C . LEU A 1 622 ? -32.052 -11.042 42.325 1.00 95.44 622 LEU A C 1
ATOM 4813 O O . LEU A 1 622 ? -32.775 -10.964 41.333 1.00 95.44 622 LEU A O 1
ATOM 4817 N N . ASN A 1 623 ? -30.729 -10.847 42.260 1.00 96.69 623 ASN A N 1
ATOM 4818 C CA . ASN A 1 623 ? -30.041 -10.453 41.030 1.00 96.69 623 ASN A CA 1
ATOM 4819 C C . ASN A 1 623 ? -30.165 -11.533 39.938 1.00 96.69 623 ASN A C 1
ATOM 4821 O O . ASN A 1 623 ? -30.474 -11.238 38.782 1.00 96.69 623 ASN A O 1
ATOM 4825 N N . LYS A 1 624 ? -30.023 -12.815 40.299 1.00 96.00 624 LYS A N 1
ATOM 4826 C CA . LYS A 1 624 ? -30.223 -13.926 39.357 1.00 96.00 624 LYS A CA 1
ATOM 4827 C C . LYS A 1 624 ? -31.637 -13.930 38.771 1.00 96.00 624 LYS A C 1
ATOM 4829 O O . LYS A 1 624 ? -31.792 -14.073 37.559 1.00 96.00 624 LYS A O 1
ATOM 4834 N N . ASN A 1 625 ? -32.654 -13.752 39.611 1.00 95.12 625 ASN A N 1
ATOM 4835 C CA . ASN A 1 625 ? -34.053 -13.715 39.187 1.00 95.12 625 ASN A CA 1
ATOM 4836 C C . ASN A 1 625 ? -34.349 -12.484 38.311 1.00 95.12 625 ASN A C 1
ATOM 4838 O O . ASN A 1 625 ? -35.046 -12.609 37.302 1.00 95.12 625 ASN A O 1
ATOM 4842 N N . LEU A 1 626 ? -33.780 -11.321 38.651 1.00 96.00 626 LEU A N 1
ATOM 4843 C CA . LEU A 1 626 ? -33.871 -10.104 37.842 1.00 96.00 626 LEU A CA 1
ATOM 4844 C C . LEU A 1 626 ? -33.269 -10.329 36.451 1.00 96.00 626 LEU A C 1
ATOM 4846 O O . LEU A 1 626 ? -33.931 -10.094 35.442 1.00 96.00 626 LEU A O 1
ATOM 4850 N N . THR A 1 627 ? -32.043 -10.850 36.402 1.00 95.62 627 THR A N 1
ATOM 4851 C CA . THR A 1 627 ? -31.318 -11.105 35.151 1.00 95.62 627 THR A CA 1
ATOM 4852 C C . THR A 1 627 ? -32.092 -12.069 34.249 1.00 95.62 627 THR A C 1
ATOM 4854 O O . THR A 1 627 ? -32.273 -11.803 33.063 1.00 95.62 627 THR A O 1
ATOM 4857 N N . GLN A 1 628 ? -32.635 -13.156 34.809 1.00 93.88 628 GLN A N 1
ATOM 4858 C CA . GLN A 1 628 ? -33.460 -14.110 34.058 1.00 93.88 628 GLN A CA 1
ATOM 4859 C C . GLN A 1 628 ? -34.747 -13.482 33.509 1.00 93.88 628 GLN A C 1
ATOM 4861 O O . GLN A 1 628 ? -35.117 -13.752 32.364 1.00 93.88 628 GLN A O 1
ATOM 4866 N N . LYS A 1 629 ? -35.419 -12.630 34.295 1.00 93.75 629 LYS A N 1
ATOM 4867 C CA . LYS A 1 629 ? -36.617 -11.909 33.847 1.00 93.75 629 LYS A CA 1
ATOM 4868 C C . LYS A 1 629 ? -36.294 -10.977 32.679 1.00 93.75 629 LYS A C 1
ATOM 4870 O O . LYS A 1 629 ? -37.016 -10.998 31.685 1.00 93.75 629 LYS A O 1
ATOM 4875 N N . LEU A 1 630 ? -35.222 -10.189 32.780 1.00 94.00 630 LEU A N 1
ATOM 4876 C CA . LEU A 1 630 ? -34.839 -9.249 31.726 1.00 94.00 630 LEU A CA 1
ATOM 4877 C C . LEU A 1 630 ? -34.426 -9.969 30.439 1.00 94.00 630 LEU A C 1
ATOM 4879 O O . LEU A 1 630 ? -34.864 -9.560 29.368 1.00 94.00 630 LEU A O 1
ATOM 4883 N N . LEU A 1 631 ? -33.680 -11.073 30.517 1.00 90.81 631 LEU A N 1
ATOM 4884 C CA . LEU A 1 631 ? -33.356 -11.882 29.333 1.00 90.81 631 LEU A CA 1
ATOM 4885 C C . LEU A 1 631 ? -34.608 -12.438 28.648 1.00 90.81 631 LEU A C 1
ATOM 4887 O O . LEU A 1 631 ? -34.724 -12.379 27.427 1.00 90.81 631 LEU A O 1
ATOM 4891 N N . ALA A 1 632 ? -35.573 -12.940 29.423 1.00 91.06 632 ALA A N 1
ATOM 4892 C CA . ALA A 1 632 ? -36.820 -13.469 28.874 1.00 91.06 632 ALA A CA 1
ATOM 4893 C C . ALA A 1 632 ? -37.678 -12.388 28.191 1.00 91.06 632 ALA A C 1
ATOM 4895 O O . ALA A 1 632 ? -38.383 -12.678 27.227 1.00 91.06 632 ALA A O 1
ATOM 4896 N N . GLN A 1 633 ? -37.625 -11.148 28.684 1.00 91.94 633 GLN A N 1
ATOM 4897 C CA . GLN A 1 633 ? -38.363 -10.015 28.121 1.00 91.94 633 GLN A CA 1
ATOM 4898 C C . GLN A 1 633 ? -37.691 -9.399 26.890 1.00 91.94 633 GLN A C 1
ATOM 4900 O O . GLN A 1 633 ? -38.375 -8.762 26.094 1.00 91.94 633 GLN A O 1
ATOM 4905 N N . ASN A 1 634 ? -36.379 -9.592 26.725 1.00 89.69 634 ASN A N 1
ATOM 4906 C CA . ASN A 1 634 ? -35.580 -8.929 25.698 1.00 89.69 634 ASN A CA 1
ATOM 4907 C C . ASN A 1 634 ? -34.845 -9.965 24.824 1.00 89.69 634 ASN A C 1
ATOM 4909 O O . ASN A 1 634 ? -33.626 -10.115 24.924 1.00 89.69 634 ASN A O 1
ATOM 4913 N N . PRO A 1 635 ? -35.557 -10.685 23.932 1.00 87.69 635 PRO A N 1
ATOM 4914 C CA . PRO A 1 635 ? -34.978 -11.769 23.132 1.00 87.69 635 PRO A CA 1
ATOM 4915 C C . PRO A 1 635 ? -33.914 -11.306 22.121 1.00 87.69 635 PRO A C 1
ATOM 4917 O O . PRO A 1 635 ? -33.178 -12.147 21.600 1.00 87.69 635 PRO A O 1
ATOM 4920 N N . GLY A 1 636 ? -33.830 -10.001 21.841 1.00 87.06 636 GLY A N 1
ATOM 4921 C CA . GLY A 1 636 ? -32.800 -9.392 20.993 1.00 87.06 636 GLY A CA 1
ATOM 4922 C C . GLY A 1 636 ? -31.426 -9.252 21.660 1.00 87.06 636 GLY A C 1
ATOM 4923 O O . GLY A 1 636 ? -30.449 -8.994 20.959 1.00 87.06 636 GLY A O 1
ATOM 4924 N N . LEU A 1 637 ? -31.325 -9.444 22.982 1.00 89.69 637 LEU A N 1
ATOM 4925 C CA . LEU A 1 637 ? -30.045 -9.415 23.690 1.00 89.69 637 LEU A CA 1
ATOM 4926 C C . LEU A 1 637 ? -29.236 -10.684 23.407 1.00 89.69 637 LEU A C 1
ATOM 4928 O O . LEU A 1 637 ? -29.771 -11.796 23.434 1.00 89.69 637 LEU A O 1
ATOM 4932 N N . ASP A 1 638 ? -27.953 -10.492 23.128 1.00 89.56 638 ASP A N 1
ATOM 4933 C CA . ASP A 1 638 ? -26.941 -11.545 23.028 1.00 89.56 638 ASP A CA 1
ATOM 4934 C C . ASP A 1 638 ? -26.360 -11.849 24.410 1.00 89.56 638 ASP A C 1
ATOM 4936 O O . ASP A 1 638 ? -26.310 -12.999 24.822 1.00 89.56 638 ASP A O 1
ATOM 4940 N N . SER A 1 639 ? -26.035 -10.801 25.172 1.00 92.19 639 SER A N 1
ATOM 4941 C CA . SER A 1 639 ? -25.548 -10.910 26.548 1.00 92.19 639 SER A CA 1
ATOM 4942 C C . SER A 1 639 ? -26.160 -9.849 27.461 1.00 92.19 639 SER A C 1
ATOM 4944 O O . SER A 1 639 ? -26.583 -8.786 26.999 1.00 92.19 639 SER A O 1
ATOM 4946 N N . LEU A 1 640 ? -26.214 -10.149 28.762 1.00 94.62 640 LEU A N 1
ATOM 4947 C CA . LEU A 1 640 ? -26.668 -9.250 29.826 1.00 94.62 640 LEU A CA 1
ATOM 4948 C C . LEU A 1 640 ? -25.848 -9.491 31.099 1.00 94.62 640 LEU A C 1
ATOM 4950 O O . LEU A 1 640 ? -25.766 -10.617 31.592 1.00 94.62 640 LEU A O 1
ATOM 4954 N N . GLU A 1 641 ? -25.309 -8.420 31.664 1.00 96.44 641 GLU A N 1
ATOM 4955 C CA . GLU A 1 641 ? -24.667 -8.378 32.971 1.00 96.44 641 GLU A CA 1
ATOM 4956 C C . GLU A 1 641 ? -25.381 -7.361 33.863 1.00 96.44 641 GLU A C 1
ATOM 4958 O O . GLU A 1 641 ? -25.614 -6.222 33.460 1.00 96.44 641 GLU A O 1
ATOM 4963 N N . ILE A 1 642 ? -25.720 -7.771 35.084 1.00 96.88 642 ILE A N 1
ATOM 4964 C CA . ILE A 1 642 ? -26.268 -6.890 36.114 1.00 96.88 642 ILE A CA 1
ATOM 4965 C C . ILE A 1 642 ? -25.387 -6.991 37.352 1.00 96.88 642 ILE A C 1
ATOM 4967 O O . ILE A 1 642 ? -25.265 -8.057 37.969 1.00 96.88 642 ILE A O 1
ATOM 4971 N N . SER A 1 643 ? -24.806 -5.865 37.745 1.00 96.94 643 SER A N 1
ATOM 4972 C CA . SER A 1 643 ? -24.152 -5.687 39.036 1.00 96.94 643 SER A CA 1
ATOM 4973 C C . SER A 1 643 ? -25.103 -4.966 39.983 1.00 96.94 643 SER A C 1
ATOM 4975 O O . SER A 1 643 ? -25.598 -3.889 39.663 1.00 96.94 643 SER A O 1
ATOM 4977 N N . ILE A 1 644 ? -25.353 -5.553 41.151 1.00 96.75 644 ILE A N 1
ATOM 4978 C CA . ILE A 1 644 ? -26.057 -4.911 42.262 1.00 96.75 644 ILE A CA 1
ATOM 4979 C C . ILE A 1 644 ? -25.064 -4.759 43.403 1.00 96.75 644 ILE A C 1
ATOM 4981 O O . ILE A 1 644 ? -24.673 -5.749 44.021 1.00 96.75 644 ILE A O 1
ATOM 4985 N N . GLU A 1 645 ? -24.691 -3.524 43.701 1.00 96.50 645 GLU A N 1
ATOM 4986 C CA . GLU A 1 645 ? -23.916 -3.146 44.876 1.00 96.50 645 GLU A CA 1
ATOM 4987 C C . GLU A 1 645 ? -24.860 -2.588 45.943 1.00 96.50 645 GLU A C 1
ATOM 4989 O O . GLU A 1 645 ? -25.519 -1.572 45.747 1.00 96.50 645 GLU A O 1
ATOM 4994 N N . VAL A 1 646 ? -24.932 -3.256 47.088 1.00 95.00 646 VAL A N 1
ATOM 4995 C CA . VAL A 1 646 ? -25.685 -2.835 48.267 1.00 95.00 646 VAL A CA 1
ATOM 4996 C C . VAL A 1 646 ? -24.793 -1.951 49.129 1.00 95.00 646 VAL A C 1
ATOM 4998 O O . VAL A 1 646 ? -23.789 -2.418 49.678 1.00 95.00 646 VAL A O 1
ATOM 5001 N N . LEU A 1 647 ? -25.186 -0.688 49.275 1.00 93.81 647 LEU A N 1
ATOM 5002 C CA . LEU A 1 647 ? -24.421 0.315 50.004 1.00 93.81 647 LEU A CA 1
ATOM 5003 C C . LEU A 1 647 ? -24.432 0.068 51.525 1.00 93.81 647 LEU A C 1
ATOM 5005 O O . LEU A 1 647 ? -25.386 -0.519 52.057 1.00 93.81 647 LEU A O 1
ATOM 5009 N N . PRO A 1 648 ? -23.400 0.538 52.255 1.00 91.31 648 PRO A N 1
ATOM 5010 C CA . PRO A 1 648 ? -23.320 0.386 53.702 1.00 91.31 648 PRO A CA 1
ATOM 5011 C C . PRO A 1 648 ? -24.511 1.011 54.435 1.00 91.31 648 PRO A C 1
ATOM 5013 O O . PRO A 1 648 ? -25.023 2.069 54.068 1.00 91.31 648 PRO A O 1
ATOM 5016 N N . THR A 1 649 ? -24.902 0.396 55.549 1.00 87.69 649 THR A N 1
ATOM 5017 C CA . THR A 1 649 ? -25.891 0.942 56.489 1.00 87.69 649 THR A CA 1
ATOM 5018 C C . THR A 1 649 ? -25.300 1.034 57.893 1.00 87.69 649 THR A C 1
ATOM 5020 O O . THR A 1 649 ? -24.293 0.401 58.207 1.00 87.69 649 THR A O 1
ATOM 5023 N N . ASN A 1 650 ? -25.982 1.737 58.801 1.00 84.94 650 ASN A N 1
ATOM 5024 C CA . ASN A 1 650 ? -25.589 1.780 60.217 1.00 84.94 650 ASN A CA 1
ATOM 5025 C C . ASN A 1 650 ? -25.560 0.392 60.887 1.00 84.94 650 ASN A C 1
ATOM 5027 O O . ASN A 1 650 ? -24.900 0.222 61.909 1.00 84.94 650 ASN A O 1
ATOM 5031 N N . LYS A 1 651 ? -26.293 -0.593 60.346 1.00 81.69 651 LYS A N 1
ATOM 5032 C CA . LYS A 1 651 ? -26.315 -1.975 60.853 1.00 81.69 651 LYS A CA 1
ATOM 5033 C C . LYS A 1 651 ? -25.279 -2.874 60.172 1.00 81.69 651 LYS A C 1
ATOM 5035 O O . LYS A 1 651 ? -24.857 -3.856 60.773 1.00 81.69 651 LYS A O 1
ATOM 5040 N N . LEU A 1 652 ? -24.892 -2.557 58.937 1.00 84.44 652 LEU A N 1
ATOM 5041 C CA . LEU A 1 652 ? -23.951 -3.321 58.115 1.00 84.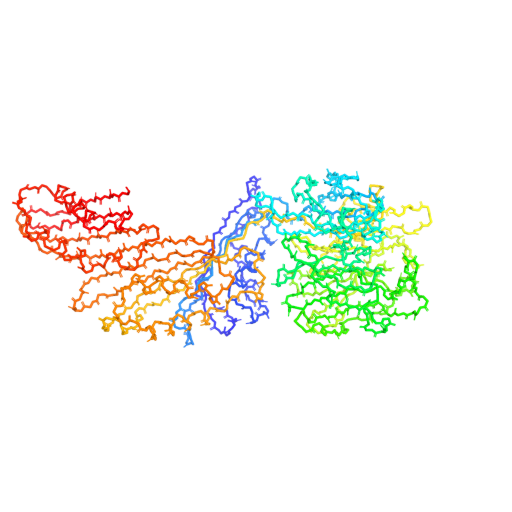44 652 LEU A CA 1
ATOM 5042 C C . LEU A 1 652 ? -22.992 -2.335 57.425 1.00 84.44 652 LEU A C 1
ATOM 5044 O O . LEU A 1 652 ? -23.303 -1.857 56.335 1.00 84.44 652 LEU A O 1
ATOM 5048 N N . PRO A 1 653 ? -21.854 -1.988 58.056 1.00 85.31 653 PRO A N 1
ATOM 5049 C CA . PRO A 1 653 ? -20.987 -0.889 57.625 1.00 85.31 653 PRO A CA 1
ATOM 5050 C C . PRO A 1 653 ? -19.987 -1.312 56.533 1.00 85.31 653 PRO A C 1
ATOM 5052 O O . PRO A 1 653 ? -18.818 -0.937 56.580 1.00 85.31 653 PRO A O 1
ATOM 5055 N N . TYR A 1 654 ? -20.415 -2.140 55.584 1.00 84.69 654 TYR A N 1
ATOM 5056 C CA . TYR A 1 654 ? -19.593 -2.606 54.468 1.00 84.69 654 TYR A CA 1
ATOM 5057 C C . TYR A 1 654 ? -20.451 -2.815 53.217 1.00 84.69 654 TYR A C 1
ATOM 5059 O O . TYR A 1 654 ? -21.640 -3.126 53.317 1.00 84.69 654 TYR A O 1
ATOM 5067 N N . GLU A 1 655 ? -19.836 -2.636 52.050 1.00 85.44 655 GLU A N 1
ATOM 5068 C CA . GLU A 1 655 ? -20.450 -2.881 50.743 1.00 85.44 655 GLU A CA 1
ATOM 5069 C C . GLU A 1 655 ? -20.592 -4.383 50.483 1.00 85.44 655 GLU A C 1
ATOM 5071 O O . GLU A 1 655 ? -19.782 -5.203 50.929 1.00 85.44 655 GLU A O 1
ATOM 5076 N N . ARG A 1 656 ? -21.644 -4.756 49.756 1.00 91.81 656 ARG A N 1
ATOM 5077 C CA . ARG A 1 656 ? -21.882 -6.127 49.287 1.00 91.81 656 ARG A CA 1
ATOM 5078 C C . ARG A 1 656 ? -22.267 -6.053 47.822 1.00 91.81 656 ARG A C 1
ATOM 5080 O O . ARG A 1 656 ? -23.163 -5.288 47.499 1.00 91.81 656 ARG A O 1
ATOM 5087 N N . ALA A 1 657 ? -21.649 -6.842 46.955 1.00 92.75 657 ALA A N 1
ATOM 5088 C CA . ALA A 1 657 ? -21.952 -6.814 45.529 1.00 92.75 657 ALA A CA 1
ATOM 5089 C C . ALA A 1 657 ? -22.323 -8.203 45.007 1.00 92.75 657 ALA A C 1
ATOM 5091 O O . ALA A 1 657 ? -21.714 -9.201 45.387 1.00 92.75 657 ALA A O 1
ATOM 5092 N N . SER A 1 658 ? -23.300 -8.252 44.106 1.00 95.62 658 SER A N 1
ATOM 5093 C CA . SER A 1 658 ? -23.638 -9.425 43.306 1.00 95.62 658 SER A CA 1
ATOM 5094 C C . SER A 1 658 ? -23.520 -9.055 41.839 1.00 95.62 658 SER A C 1
ATOM 5096 O O . SER A 1 658 ? -24.201 -8.134 41.403 1.00 95.62 658 SER A O 1
ATOM 5098 N N . ILE A 1 659 ? -22.745 -9.817 41.070 1.00 96.50 659 ILE A N 1
ATOM 5099 C CA . ILE A 1 659 ? -22.646 -9.677 39.614 1.00 96.50 659 ILE A CA 1
ATOM 5100 C C . ILE A 1 659 ? -23.198 -10.954 38.989 1.00 96.50 659 ILE A C 1
ATOM 5102 O O . ILE A 1 659 ? -22.735 -12.051 39.305 1.00 96.50 659 ILE A O 1
ATOM 5106 N N . VAL A 1 660 ? -24.194 -10.819 38.120 1.00 96.06 660 VAL A N 1
ATOM 5107 C CA . VAL A 1 660 ? -24.731 -11.923 37.321 1.00 96.06 660 VAL A CA 1
ATOM 5108 C C . VAL A 1 660 ? -24.521 -11.568 35.861 1.00 96.06 660 VAL A C 1
ATOM 5110 O O . VAL A 1 660 ? -24.983 -10.526 35.418 1.00 96.06 660 VAL A O 1
ATOM 5113 N N . SER A 1 661 ? -23.822 -12.434 35.132 1.00 93.19 661 SER A N 1
ATOM 5114 C CA . SER A 1 661 ? -23.515 -12.258 33.714 1.00 93.19 661 SER A CA 1
ATOM 5115 C C . SER A 1 661 ? -23.985 -13.486 32.943 1.00 93.19 661 SER A C 1
ATOM 5117 O O . SER A 1 661 ? -23.785 -14.621 33.391 1.00 93.19 661 SER A O 1
ATOM 5119 N N . VAL A 1 662 ? -24.656 -13.260 31.819 1.00 89.31 662 VAL A N 1
ATOM 5120 C CA . VAL A 1 662 ? -25.147 -14.294 30.908 1.00 89.31 662 VAL A CA 1
ATOM 5121 C C . VAL A 1 662 ? -24.705 -13.921 29.500 1.00 89.31 662 VAL A C 1
ATOM 5123 O O . VAL A 1 662 ? -24.895 -12.779 29.080 1.00 89.31 662 VAL A O 1
ATOM 5126 N N . ALA A 1 663 ? -24.109 -14.888 28.809 1.00 76.00 663 ALA A N 1
ATOM 5127 C CA . ALA A 1 663 ? -23.601 -14.782 27.447 1.00 76.00 663 ALA A CA 1
ATOM 5128 C C . ALA A 1 663 ? -24.204 -15.871 26.561 1.00 76.00 663 ALA A C 1
ATOM 5130 O O . ALA A 1 663 ? -24.617 -16.921 27.120 1.00 76.00 663 ALA A O 1
#

pLDDT: mean 90.81, std 6.93, range [49.56, 98.75]

Sequence (663 aa):
MKDYAINHQGLNKINLDVDYQYKTGISASEYPDSLSIYKSIDNFLTKYPNETDFWEIVNKKLTQNILNENPALAAIKIDLNVLPSQTLPYSRTSKVTRTQPSNPQGTFLVGNTRGNNVLGFDGNTGNLLGELIPAGSGGLSSPDTILFGPDVNGDGKPEIYIASGDKPGNSGQPTASALLRYDGVTGAFIDKFVGDNPNTNVDETGGLSRPYGLAFGPDGNFYVSSFLTKKILRYNGKTGQFIDVFATGNQQAGGLNGPNNLLFAPDGNLYVTTQGSVARDGKADFSPGLPSQVLLYNPQTGQSSIFASPDPSPRSQGFVSLLGMAIGPADGDLYVSDFANDIRRYNLKSGELVKVLSTNYTDTSPSSNYVGGLAFSPIGNLFAVGFDNRANANNVGAVLRYNGKTDEPLPISSNPLSSNSSIFVPPNSNLKRPVGITFLPSDAKLTEKWNFTAANYPINHQGLNNLNLDVNYQYKEGIQNYQYPDYVPIYKSIDNFLVNYPNETDFWEIVNKNLTEKVLAENPAISSVTVDLDVLPTNRLPYDRSSTVTRTTNGKLGEAWDFKIPNYSIAHQGLNNLNIDVKYQYKPGITQAEYPDFVPIYKSIDDFLVNYPNETDFWEILNKNLTQKLLAQNPGLDSLEISIEVLPTNKLPYERASIVSVA

Radius of gyration: 31.79 Å; chains: 1; bounding box: 80×50×99 Å

Foldseek 3Di:
DFQDWAQALHTWGKDKDKDFAFDPPDDPVLDDPPVVLVVQLVVCRHPVPDSPFDVLVSVVVSQLSSCLVRVRIQKMWMWIWIAADPVGRWIKTKIKIWGQFPQNQFKKWFQQQQQLFIWIARRQQRDTPGTLAHHCQQLRHRWFAWDWADDDVPPPFTKIWTFFAAAWQLPPDSRRTFIWIARLPRRHTDHGLAGDDPVDPDGQNQRAGRWAAWEQAPVQWIWIQRQQQLFIWIARNPRSGTDGTLAHFPLAAQGSHRWAYWYQAPVRKIKIWAQQFHHDPSDTDCVSVHFTFIWIADSVPRDIDTLDGDFDDQLFPGHWGWHAWDQQPPQRWIWIFTQRWWIWTARPVPSHTDDTAGPQPVPDRSRQKTWAYWEAGSSRKIKTKMFGNDPPSQRQIFMFIARSPVRAADARPPDPRDPRGRTPGPRDPSRRNTHYMYGGDGPMDMWIKIWIWDFQCWAQALHTWGKIKIKMFTFDPPDDSSLDDDVVVLVVQLVVCRHPVPDSPAAVQVSQVVSQVSSCVVRVGTFKMWMWIWTDADPVRRKIKIWIWIAGPVGDIWIKIKMWDFQCWAQALHTWTKIKIKMFTFDPPDDSVLDDHVVVLVVLLVVCRHPVPDSPDDPQVSLVVSLVVSCVVRVRTPKMKMKIWIAADPVRRDIDIHIDIDD

Secondary structure (DSSP, 8-state):
--SEEEESSSEEEEEEEEEEEEPTT--GGG---HHHHHHHHHHHHHT---TTS-HHHHHHHHHHHHHHH-TTEEEEEEEEEEPP-SS--S-EEEEEEEEPPSSTT-EEEEEETTTTEEEEEETTT--EEEEEE-TTGGG--S---EEE----SSSSSPPEEEEE-SBBGGG--TTB-EEEEE-TTT--EEEEEE---TTSSS-TTTT-BSEEEEEE-TTSEEEEEETTTTEEEEEETTT--EEEEEEE--SSTTS--SEEEEEE-TTSPEEEEE-S-EEETTEEE-TT-PPP-EEEE-TTT--EEEEE-PPPPTTTTS---EEEEEE-TTT-PEEEEETTS-EEEE-TTT--EEEEE----S--SS--EEEEEEEE-TT--EEEEEEE-STTSTTEEEEEEE-TTT--B---TT--S-TT--EEEEEEEEEESEEEEEEPPP---EEEEEEEEEEEEEEESSSEEEEEEEEEEEEPTT--GGGPPPHHHHHHHHHHHHHT-S-TTS-HHHHHHHHHHHHHHH-TTEEEEEEEEEE---SSS-S-EEEEEEEETTS-EEEEEEEEEEEEEEESSSEEEEEEEEEEEEPTT--GGG---HHHHHHHHHHHHHT-S-TTS-HHHHHHHHHHHHHHH-TTEEEEEEEEEE---SSS-S-EEEEEEE-